Protein AF-A0A9P8P2D0-F1 (afdb_monomer)

Secondary structure (DSSP, 8-state):
-EE-S--SSS---EEEE------HHHHHHHHHHHS-SHHHHHHHHHHHHHHHHHHHHHHHHTT--TTHHHHHHHHHHHHHHHS-HHHHGGGHHHHHHHHHHHHHHHTT----HHHHHHHHHHHTT----HHHHHHHHHHHHHHHHHHHHHTTT---PPPHHHHHHHHHHHTT--HHHHHHHHHHHHHHTTSSHHHHS-HHHHHHHHHHHHHHHHHHH-GGG-------GGGGT----HHHHHHHHHHHHHHHHHHGGG-HHHHHHHHTT----HHHIIIIIIHHHHHHHHHT----PPPPPP--TT-GGGSPP-SSHHHHS-EEEE--HHHHHHHHTTSPPGGGSSPPPPPPP------------------------------------------------------PPPPPPP---

Sequence (417 aa):
MSLSPDTSGDHANVIQLSKPFLSKEEIEYMFRNSLADETQVRTYNDKKKEVFQFLCQLVKVLKFPTKILQSCFYYYQRFYMFNDFGKYGNLHYDVGLTALFVSLKQNDYIKKLSLVISEAYKLRNIAAGPQEQDEYRKRLLAMEKKFMEFEAFDFRYFMIEELLIKYAKYFRIPKEVCFLSWSMLNDLYATELPLQWPSNFNSVVVLKSSLLVWNEINAERRVERVINEREVSVNARKEETSNAVSELLDYYMHNYEASFMKQALDQLNIQLDSKHIINNVILNIKIGLHQDERARPPKRQRNLDDDLFFKLRDYDVGKTSSIRFLYSKKMYLDEVSQYPSEKAKAPPKQAPPPQNRPKNRPQAPHTPNNEHPKRPRPHQSYQSPNHHPGPRKNFKKNYNPSFTNNRKRPQDRAFEK

pLDDT: mean 80.89, std 23.5, range [25.16, 98.5]

InterPro domains:
  IPR036915 Cyclin-like superfamily [SSF47954] (14-155)
  IPR036915 Cyclin-like superfamily [SSF47954] (163-255)
  IPR043198 Cyclin/Cyclin-like subunit Ssn8 [PTHR10026] (37-373)

Solvent-accessible surface area (backbone atoms only — not comparable to full-atom values): 25551 Å² total; per-residue (Å²): 96,23,49,63,68,39,88,86,56,98,45,47,38,35,48,32,50,56,68,82,56,39,54,70,70,54,49,54,49,16,36,52,72,17,30,90,45,72,68,47,48,52,52,48,52,55,51,50,53,52,43,52,55,50,50,58,52,48,35,57,76,72,67,49,68,73,72,44,48,48,51,16,40,47,44,40,57,52,48,46,39,35,38,51,36,88,80,42,57,91,40,47,64,53,46,44,52,30,22,40,52,53,24,26,57,78,68,72,55,82,69,64,64,69,58,55,51,53,55,50,29,61,77,67,73,52,89,73,55,75,66,58,51,51,54,51,50,52,50,37,57,62,49,40,56,53,55,43,56,79,44,43,70,63,79,85,75,68,67,36,64,63,46,32,55,52,48,38,59,72,67,64,55,55,69,67,53,49,49,39,19,57,26,39,44,63,44,41,32,77,49,63,56,64,43,45,41,58,33,67,52,52,25,50,32,30,49,52,44,30,50,53,54,47,34,64,74,31,70,91,69,55,73,91,70,81,88,59,50,64,84,73,74,35,93,68,56,71,64,60,48,47,50,50,31,44,54,56,50,54,51,44,72,80,38,39,92,81,31,40,47,49,58,40,34,55,76,69,71,50,86,68,58,68,66,52,46,43,65,54,42,49,44,51,54,45,53,60,52,55,75,73,61,75,93,70,82,82,75,83,81,74,83,56,86,85,27,60,65,63,40,72,65,72,83,61,48,63,77,68,25,50,72,47,64,35,83,46,71,65,60,44,50,61,54,54,68,74,41,76,58,72,84,76,70,62,75,79,78,77,76,78,79,86,77,86,74,82,89,82,78,86,87,82,84,91,87,86,90,84,87,88,85,88,86,85,87,86,91,88,80,88,89,88,84,88,82,88,83,82,82,86,80,83,84,83,81,88,87,77,92,82,80,79,91,82,78,82,81,82,77,89,79,81,85,79,133

Radius of gyration: 30.63 Å; Cα contacts (8 Å, |Δi|>4): 392; chains: 1; bounding box: 83×102×59 Å

Organism: NCBI:txid1378263

Structure (mmCIF, N/CA/C/O backbone):
data_AF-A0A9P8P2D0-F1
#
_entry.id   AF-A0A9P8P2D0-F1
#
loop_
_atom_site.group_PDB
_atom_site.id
_atom_site.type_symbol
_atom_site.label_atom_id
_atom_site.label_alt_id
_atom_site.label_comp_id
_atom_site.label_asym_id
_atom_site.label_entity_id
_atom_site.label_seq_id
_atom_site.pdbx_PDB_ins_code
_atom_site.Cartn_x
_atom_site.Cartn_y
_atom_site.Cartn_z
_atom_site.occupancy
_atom_site.B_iso_or_equiv
_atom_site.auth_seq_id
_atom_site.auth_comp_id
_atom_site.auth_asym_id
_atom_site.auth_atom_id
_atom_site.pdbx_PDB_model_num
ATOM 1 N N . MET A 1 1 ? 9.335 -20.903 -8.853 1.00 66.62 1 MET A N 1
ATOM 2 C CA . MET A 1 1 ? 8.175 -20.046 -9.171 1.00 66.62 1 MET A CA 1
ATOM 3 C C . MET A 1 1 ? 8.360 -19.414 -10.538 1.00 66.62 1 MET A C 1
ATOM 5 O O . MET A 1 1 ? 7.362 -19.136 -11.191 1.00 66.62 1 MET A O 1
ATOM 9 N N . SER A 1 2 ? 9.602 -19.259 -10.997 1.00 71.44 2 SER A N 1
ATOM 10 C CA . SER A 1 2 ? 9.938 -19.123 -12.411 1.00 71.44 2 SER A CA 1
ATOM 11 C C . SER A 1 2 ? 11.056 -20.103 -12.781 1.00 71.44 2 SER A C 1
ATOM 13 O O . SER A 1 2 ? 11.893 -20.419 -11.931 1.00 71.44 2 SER A O 1
ATOM 15 N N . LEU A 1 3 ? 11.045 -20.620 -14.008 1.00 68.75 3 LEU A N 1
ATOM 16 C CA . LEU A 1 3 ? 12.072 -21.516 -14.545 1.00 68.75 3 LEU A CA 1
ATOM 17 C C . LEU A 1 3 ? 12.369 -21.159 -16.001 1.00 68.75 3 LEU A C 1
ATOM 19 O O . LEU A 1 3 ? 11.444 -20.854 -16.757 1.00 68.75 3 LEU A O 1
ATOM 23 N N . SER A 1 4 ? 13.648 -21.252 -16.372 1.00 69.38 4 SER A N 1
ATOM 24 C CA . SER A 1 4 ? 14.076 -21.310 -17.768 1.00 69.38 4 SER A CA 1
ATOM 25 C C . SER A 1 4 ? 14.316 -22.779 -18.124 1.00 69.38 4 SER A C 1
ATOM 27 O O . SER A 1 4 ? 15.253 -23.361 -17.576 1.00 69.38 4 SER A O 1
ATOM 29 N N . PRO A 1 5 ? 13.467 -23.429 -18.941 1.00 53.62 5 PRO A N 1
ATOM 30 C CA . PRO A 1 5 ? 13.640 -24.826 -19.291 1.00 53.62 5 PRO A CA 1
ATOM 31 C C . PRO A 1 5 ? 14.744 -25.071 -20.328 1.00 53.62 5 PRO A C 1
ATOM 33 O O . PRO A 1 5 ? 15.217 -26.200 -20.425 1.00 53.62 5 PRO A O 1
ATOM 36 N N . ASP A 1 6 ? 15.180 -24.036 -21.054 1.00 54.59 6 ASP A N 1
ATOM 37 C CA . ASP A 1 6 ? 16.199 -24.132 -22.099 1.00 54.59 6 ASP A CA 1
ATOM 38 C C . ASP A 1 6 ? 17.406 -23.254 -21.741 1.00 54.59 6 ASP A C 1
ATOM 40 O O . ASP A 1 6 ? 17.407 -22.040 -21.925 1.00 54.59 6 ASP A O 1
ATOM 44 N N . THR A 1 7 ? 18.454 -23.874 -21.208 1.00 50.66 7 THR A N 1
ATOM 45 C CA . THR A 1 7 ? 19.789 -23.277 -20.991 1.00 50.66 7 THR A CA 1
ATOM 46 C C . THR A 1 7 ? 20.766 -23.608 -22.125 1.00 50.66 7 THR A C 1
ATOM 48 O O . THR A 1 7 ? 21.915 -23.181 -22.090 1.00 50.66 7 THR A O 1
ATOM 51 N N . SER A 1 8 ? 20.333 -24.384 -23.130 1.00 47.03 8 SER A N 1
ATOM 52 C CA . SER A 1 8 ? 21.205 -24.984 -24.158 1.00 47.03 8 SER A CA 1
ATOM 53 C C . SER A 1 8 ? 20.914 -24.543 -25.603 1.00 47.03 8 SER A C 1
ATOM 55 O O . SER A 1 8 ? 21.254 -25.253 -26.546 1.00 47.03 8 SER A O 1
ATOM 57 N N . GLY A 1 9 ? 20.351 -23.348 -25.798 1.00 45.22 9 GLY A N 1
ATOM 58 C CA . GLY A 1 9 ? 20.225 -22.699 -27.110 1.00 45.22 9 GLY A CA 1
ATOM 59 C C . GLY A 1 9 ? 19.977 -21.192 -26.986 1.00 45.22 9 GLY A C 1
ATOM 60 O O . GLY A 1 9 ? 19.617 -20.725 -25.910 1.00 45.22 9 GLY A O 1
ATOM 61 N N . ASP A 1 10 ? 20.145 -20.451 -28.087 1.00 47.41 10 ASP A N 1
ATOM 62 C CA . ASP A 1 10 ? 20.041 -18.976 -28.207 1.00 47.41 10 ASP A CA 1
ATOM 63 C C . ASP A 1 10 ? 18.685 -18.351 -27.777 1.00 47.41 10 ASP A C 1
ATOM 65 O O . ASP A 1 10 ? 18.509 -17.134 -27.856 1.00 47.41 10 ASP A O 1
ATOM 69 N N . HIS A 1 11 ? 17.720 -19.147 -27.298 1.00 54.03 11 HIS A N 1
ATOM 70 C CA . HIS A 1 11 ? 16.371 -18.704 -26.929 1.00 54.03 11 HIS A CA 1
ATOM 71 C C . HIS A 1 11 ? 15.944 -19.277 -25.566 1.00 54.03 11 HIS A C 1
ATOM 73 O O . HIS A 1 11 ? 15.662 -20.468 -25.438 1.00 54.03 11 HIS A O 1
ATOM 79 N N . ALA A 1 12 ? 15.851 -18.421 -24.545 1.00 64.75 12 ALA A N 1
ATOM 80 C CA . ALA A 1 12 ? 15.460 -18.784 -23.183 1.00 64.75 12 ALA A CA 1
ATOM 81 C C . ALA A 1 12 ? 13.936 -18.697 -23.001 1.00 64.75 12 ALA A C 1
ATOM 83 O O . ALA A 1 12 ? 13.370 -17.616 -22.834 1.00 64.75 12 ALA A O 1
ATOM 84 N N . ASN A 1 13 ? 13.238 -19.830 -23.014 1.00 79.12 13 ASN A N 1
ATOM 85 C CA . ASN A 1 13 ? 11.821 -19.855 -22.648 1.00 79.12 13 ASN A CA 1
ATOM 86 C C . ASN A 1 13 ? 11.676 -19.604 -21.140 1.00 79.12 13 ASN A C 1
ATOM 88 O O . ASN A 1 13 ? 12.386 -20.213 -20.363 1.00 79.12 13 ASN A O 1
ATOM 92 N N . VAL A 1 14 ? 10.771 -18.743 -20.678 1.00 85.94 14 VAL A N 1
ATOM 93 C CA . VAL A 1 14 ? 10.548 -18.526 -19.235 1.00 85.94 14 VAL A CA 1
ATOM 94 C C . VAL A 1 14 ? 9.097 -18.811 -18.889 1.00 85.94 14 VAL A C 1
ATOM 96 O O . VAL A 1 14 ? 8.183 -18.226 -19.470 1.00 85.94 14 VAL A O 1
ATOM 99 N N . ILE A 1 15 ? 8.874 -19.698 -17.920 1.00 89.12 15 ILE A N 1
ATOM 100 C CA . ILE A 1 15 ? 7.537 -20.001 -17.396 1.00 89.12 15 ILE A CA 1
ATOM 101 C C . ILE A 1 15 ? 7.458 -19.475 -15.969 1.00 89.12 15 ILE A C 1
ATOM 103 O O . ILE A 1 15 ? 8.188 -19.940 -15.093 1.00 89.12 15 ILE A O 1
ATOM 107 N N . GLN A 1 16 ? 6.546 -18.537 -15.720 1.00 91.12 16 GLN A N 1
ATOM 108 C CA . GLN A 1 16 ? 6.347 -17.923 -14.410 1.00 91.12 16 GLN A CA 1
ATOM 109 C C . GLN A 1 16 ? 4.941 -18.204 -13.872 1.00 91.12 16 GLN A C 1
ATOM 111 O O . GLN A 1 16 ? 3.934 -17.891 -14.507 1.00 91.12 16 GLN A O 1
ATOM 116 N N . LEU A 1 17 ? 4.870 -18.736 -12.652 1.00 93.12 17 LEU A N 1
ATOM 117 C CA . LEU A 1 17 ? 3.633 -18.791 -11.877 1.00 93.12 17 LEU A CA 1
ATOM 118 C C . LEU A 1 17 ? 3.393 -17.429 -11.212 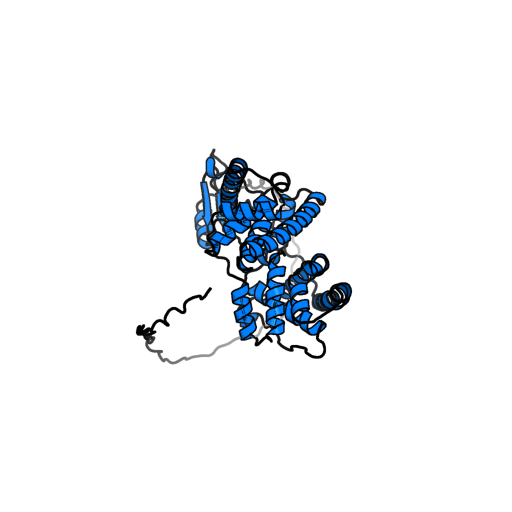1.00 93.12 17 LEU A C 1
ATOM 120 O O . LEU A 1 17 ? 4.275 -16.911 -10.524 1.00 93.12 17 LEU A O 1
ATOM 124 N N . SER A 1 18 ? 2.192 -16.874 -11.376 1.00 93.44 18 SER A N 1
ATOM 125 C CA . SER A 1 18 ? 1.773 -15.679 -10.644 1.00 93.44 18 SER A CA 1
ATOM 126 C C . SER A 1 18 ? 1.862 -15.911 -9.137 1.00 93.44 18 SER A C 1
ATOM 128 O O . SER A 1 18 ? 1.392 -16.921 -8.602 1.00 93.44 18 SER A O 1
ATOM 130 N N . LYS A 1 19 ? 2.476 -14.949 -8.451 1.00 93.50 19 LYS A N 1
ATOM 131 C CA . LYS A 1 19 ? 2.650 -14.951 -7.003 1.00 93.50 19 LYS A CA 1
ATOM 132 C C . LYS A 1 19 ? 2.355 -13.550 -6.454 1.00 93.50 19 LYS A C 1
ATOM 134 O O . LYS A 1 19 ? 3.289 -12.763 -6.273 1.00 93.50 19 LYS A O 1
ATOM 139 N N . PRO A 1 20 ? 1.074 -13.214 -6.222 1.00 92.56 20 PRO A N 1
ATOM 140 C CA . PRO A 1 20 ? 0.682 -11.886 -5.749 1.00 92.56 20 PRO A CA 1
ATOM 141 C C . PRO A 1 20 ? 1.081 -11.632 -4.288 1.00 92.56 20 PRO A C 1
ATOM 143 O O . PRO A 1 20 ? 1.318 -10.485 -3.920 1.00 92.56 20 PRO A O 1
ATOM 146 N N . PHE A 1 21 ? 1.204 -12.693 -3.481 1.00 94.06 21 PHE A N 1
ATOM 147 C CA . PHE A 1 21 ? 1.553 -12.616 -2.061 1.00 94.06 21 PHE A CA 1
ATOM 148 C C . PHE A 1 21 ? 2.902 -13.276 -1.767 1.00 94.06 21 PHE A C 1
ATOM 150 O O . PHE A 1 21 ? 3.207 -14.349 -2.304 1.00 94.06 21 PHE A O 1
ATOM 157 N N . LEU A 1 22 ? 3.699 -12.642 -0.912 1.00 94.75 22 LEU A N 1
ATOM 158 C CA . LEU A 1 22 ? 5.084 -12.994 -0.599 1.00 94.75 22 LEU A CA 1
ATOM 159 C C . LEU A 1 22 ? 5.277 -13.060 0.913 1.00 94.75 22 LEU A C 1
ATOM 161 O O . LEU A 1 22 ? 4.671 -12.289 1.645 1.00 94.75 22 LEU A O 1
ATOM 165 N N . SER A 1 23 ? 6.118 -13.964 1.410 1.00 93.88 23 SER A N 1
ATOM 166 C CA . SER A 1 23 ? 6.461 -13.904 2.834 1.00 93.88 23 SER A CA 1
ATOM 167 C C . SER A 1 23 ? 7.330 -12.681 3.128 1.00 93.88 23 SER A C 1
ATOM 169 O O . SER A 1 23 ? 7.982 -12.142 2.232 1.00 93.88 23 SER A O 1
ATOM 171 N N . LYS A 1 24 ? 7.383 -12.265 4.396 1.00 93.06 24 LYS A N 1
ATOM 172 C CA . LYS A 1 24 ? 8.254 -11.168 4.828 1.00 93.06 24 LYS A CA 1
ATOM 173 C C . LYS A 1 24 ? 9.718 -11.410 4.440 1.00 93.06 24 LYS A C 1
ATOM 175 O O . LYS A 1 24 ? 10.361 -10.527 3.889 1.00 93.06 24 LYS A O 1
ATOM 180 N N . GLU A 1 25 ? 10.208 -12.639 4.602 1.00 92.31 25 GLU A N 1
ATOM 181 C CA . GLU A 1 25 ? 11.580 -13.009 4.231 1.00 92.31 25 GLU A CA 1
ATOM 182 C C . GLU A 1 25 ? 11.824 -12.932 2.711 1.00 92.31 25 GLU A C 1
ATOM 184 O O . GLU A 1 25 ? 12.922 -12.600 2.266 1.00 92.31 25 GLU A O 1
ATOM 189 N N . GLU A 1 26 ? 10.808 -13.241 1.897 1.00 95.44 26 GLU A N 1
ATOM 190 C CA . GLU A 1 26 ? 10.877 -13.109 0.437 1.00 95.44 26 GLU A CA 1
ATOM 191 C C . GLU A 1 26 ? 10.887 -11.636 0.008 1.00 95.44 26 GLU A C 1
ATOM 193 O O . GLU A 1 26 ? 11.646 -11.271 -0.888 1.00 95.44 26 GLU A O 1
ATOM 198 N N . ILE A 1 27 ? 10.087 -10.791 0.664 1.00 96.00 27 ILE A N 1
ATOM 199 C CA . ILE A 1 27 ? 10.068 -9.338 0.449 1.00 96.00 27 ILE A CA 1
ATOM 200 C C . ILE A 1 27 ? 11.429 -8.728 0.794 1.00 96.00 27 ILE A C 1
ATOM 202 O O . ILE A 1 27 ? 12.027 -8.054 -0.046 1.00 96.00 27 ILE A O 1
ATOM 206 N N . GLU A 1 28 ? 11.961 -9.027 1.979 1.00 94.12 28 GLU A N 1
ATOM 207 C CA . GLU A 1 28 ? 13.283 -8.571 2.421 1.00 94.12 28 GLU A CA 1
ATOM 208 C C . GLU A 1 28 ? 14.395 -9.037 1.471 1.00 94.12 28 GLU A C 1
ATOM 210 O O . GLU A 1 28 ? 15.333 -8.295 1.183 1.00 94.12 28 GLU A O 1
ATOM 215 N N . TYR A 1 29 ? 14.313 -10.264 0.950 1.00 94.62 29 TYR A N 1
ATOM 216 C CA . TYR A 1 29 ? 15.262 -10.758 -0.049 1.00 94.62 29 TYR A CA 1
ATOM 217 C C . TYR A 1 29 ? 15.181 -9.976 -1.368 1.00 94.62 29 TYR A C 1
ATOM 219 O O . TYR A 1 29 ? 16.213 -9.557 -1.887 1.00 94.62 29 TYR A O 1
ATOM 227 N N . MET A 1 30 ? 13.982 -9.733 -1.899 1.00 95.88 30 MET A N 1
ATOM 228 C CA . MET A 1 30 ? 13.835 -8.985 -3.152 1.00 95.88 30 MET A CA 1
ATOM 229 C C . MET A 1 30 ? 14.259 -7.523 -3.011 1.00 95.88 30 MET A C 1
ATOM 231 O O . MET A 1 30 ? 14.948 -7.004 -3.888 1.00 95.88 30 MET A O 1
ATOM 235 N N . PHE A 1 31 ? 13.933 -6.874 -1.890 1.00 95.88 31 PHE A N 1
ATOM 236 C CA . PHE A 1 31 ? 14.412 -5.520 -1.635 1.00 95.88 31 PHE A CA 1
ATOM 237 C C . PHE A 1 31 ? 15.930 -5.464 -1.493 1.00 95.88 31 PHE A C 1
ATOM 239 O O . PHE A 1 31 ? 16.524 -4.562 -2.065 1.00 95.88 31 PHE A O 1
ATOM 246 N N . ARG A 1 32 ? 16.585 -6.440 -0.849 1.00 93.56 32 ARG A N 1
ATOM 247 C CA . ARG A 1 32 ? 18.062 -6.508 -0.828 1.00 93.56 32 ARG A CA 1
ATOM 248 C C . ARG A 1 32 ? 18.683 -6.660 -2.218 1.00 93.56 32 ARG A C 1
ATOM 250 O O . ARG A 1 32 ? 19.762 -6.138 -2.458 1.00 93.56 32 ARG A O 1
ATOM 257 N N . ASN A 1 33 ? 18.015 -7.357 -3.136 1.00 92.69 33 ASN A N 1
ATOM 258 C CA . ASN A 1 33 ? 18.495 -7.485 -4.516 1.00 92.69 33 ASN A CA 1
ATOM 259 C C . ASN A 1 33 ? 18.287 -6.204 -5.335 1.00 92.69 33 ASN A C 1
ATOM 261 O O . ASN A 1 33 ? 19.049 -5.938 -6.261 1.00 92.69 33 ASN A O 1
ATOM 265 N N . SER A 1 34 ? 17.241 -5.435 -5.028 1.00 94.38 34 SER A N 1
ATOM 266 C CA . SER A 1 34 ? 16.904 -4.196 -5.734 1.00 94.38 34 SER A CA 1
ATOM 267 C C . SER A 1 34 ? 17.531 -2.936 -5.133 1.00 94.38 34 SER A C 1
ATOM 269 O O . SER A 1 34 ? 17.623 -1.924 -5.829 1.00 94.38 34 SER A O 1
ATOM 271 N N . LEU A 1 35 ? 17.882 -2.965 -3.850 1.00 94.56 35 LEU A N 1
ATOM 272 C CA . LEU A 1 35 ? 18.429 -1.862 -3.067 1.00 94.56 35 LEU A CA 1
ATOM 273 C C . LEU A 1 35 ? 19.808 -2.308 -2.586 1.00 94.56 35 LEU A C 1
ATOM 275 O O . LEU A 1 35 ? 19.914 -3.127 -1.677 1.00 94.56 35 LEU A O 1
ATOM 279 N N . ALA A 1 36 ? 20.858 -1.792 -3.222 1.00 87.88 36 ALA A N 1
ATOM 280 C CA . ALA A 1 36 ? 22.210 -2.327 -3.048 1.00 87.88 36 ALA A CA 1
ATOM 281 C C . ALA A 1 36 ? 22.783 -2.135 -1.630 1.00 87.88 36 ALA A C 1
ATOM 283 O O . ALA A 1 36 ? 23.617 -2.924 -1.192 1.00 87.88 36 ALA A O 1
ATOM 284 N N . ASP A 1 37 ? 22.357 -1.082 -0.926 1.00 92.12 37 ASP A N 1
ATOM 285 C CA . ASP A 1 37 ? 22.897 -0.683 0.373 1.00 92.12 37 ASP A CA 1
ATOM 286 C C . ASP A 1 37 ? 21.852 0.036 1.254 1.00 92.12 37 ASP A C 1
ATOM 288 O O . ASP A 1 37 ? 20.755 0.396 0.813 1.00 92.12 37 ASP A O 1
ATOM 292 N N . GLU A 1 38 ? 22.205 0.272 2.521 1.00 93.12 38 GLU A N 1
ATOM 293 C CA . GLU A 1 38 ? 21.349 0.958 3.502 1.00 93.12 38 GLU A CA 1
ATOM 294 C C . GLU A 1 38 ? 20.992 2.400 3.095 1.00 93.12 38 GLU A C 1
ATOM 296 O O . GLU A 1 38 ? 19.907 2.894 3.423 1.00 93.12 38 GLU A O 1
ATOM 301 N N . THR A 1 39 ? 21.860 3.076 2.336 1.00 95.06 39 THR A N 1
ATOM 302 C CA . THR A 1 39 ? 21.606 4.439 1.845 1.00 95.06 39 THR A CA 1
ATOM 303 C C . THR A 1 39 ? 20.477 4.432 0.818 1.00 95.06 39 THR A C 1
ATOM 305 O O . THR A 1 39 ? 19.581 5.285 0.867 1.00 95.06 39 THR A O 1
ATOM 308 N N . GLN A 1 40 ? 20.459 3.446 -0.081 1.00 95.19 40 GLN A N 1
ATOM 309 C CA . GLN A 1 40 ? 19.360 3.245 -1.021 1.00 95.19 40 GLN A CA 1
ATOM 310 C C . GLN A 1 40 ? 18.067 2.858 -0.310 1.00 95.19 40 GLN A C 1
ATOM 312 O O . GLN A 1 40 ? 17.017 3.379 -0.680 1.00 95.19 40 GLN A O 1
ATOM 317 N N . VAL A 1 41 ? 18.121 2.029 0.738 1.00 95.50 41 VAL A N 1
ATOM 318 C CA . VAL A 1 41 ? 16.935 1.691 1.549 1.00 95.50 41 VAL A CA 1
ATOM 319 C C . VAL A 1 41 ? 16.316 2.946 2.164 1.00 95.50 41 VAL A C 1
ATOM 321 O O . VAL A 1 41 ? 15.106 3.163 2.053 1.00 95.50 41 VAL A O 1
ATOM 324 N N . ARG A 1 42 ? 17.134 3.816 2.767 1.00 95.44 42 ARG A N 1
ATOM 325 C CA . ARG A 1 42 ? 16.662 5.088 3.331 1.00 95.44 42 ARG A CA 1
ATOM 326 C C . ARG A 1 42 ? 16.060 5.989 2.253 1.00 95.44 42 ARG A C 1
ATOM 328 O O . ARG A 1 42 ? 14.929 6.445 2.393 1.00 95.44 42 ARG A O 1
ATOM 335 N N . THR A 1 43 ? 16.777 6.158 1.144 1.00 97.12 43 THR A N 1
ATOM 336 C CA . THR A 1 43 ? 16.345 6.992 0.012 1.00 97.12 43 THR A CA 1
ATOM 337 C C . THR A 1 43 ? 15.045 6.482 -0.614 1.00 97.12 43 THR A C 1
ATOM 339 O O . THR A 1 43 ? 14.181 7.274 -0.988 1.00 97.12 43 THR A O 1
ATOM 342 N N . TYR A 1 44 ? 14.885 5.164 -0.732 1.00 97.69 44 TYR A N 1
ATOM 343 C CA . TYR A 1 44 ? 13.653 4.537 -1.198 1.00 97.69 44 TYR A CA 1
ATOM 344 C C . TYR A 1 44 ? 12.488 4.844 -0.259 1.00 97.69 44 TYR A C 1
ATOM 346 O O . TYR A 1 44 ? 11.426 5.239 -0.736 1.00 97.69 44 TYR A O 1
ATOM 354 N N . ASN A 1 45 ? 12.678 4.713 1.056 1.00 95.94 45 ASN A N 1
ATOM 355 C CA . ASN A 1 45 ? 11.629 5.001 2.034 1.00 95.94 45 ASN A CA 1
ATOM 356 C C . ASN A 1 45 ? 11.202 6.476 2.017 1.00 95.94 45 ASN A C 1
ATOM 358 O O . ASN A 1 45 ? 9.999 6.753 2.023 1.00 95.94 45 ASN A O 1
ATOM 362 N N . ASP A 1 46 ? 12.155 7.404 1.908 1.00 96.31 46 ASP A N 1
ATOM 363 C CA . ASP A 1 46 ? 11.874 8.839 1.792 1.00 96.31 46 ASP A CA 1
ATOM 364 C C . ASP A 1 46 ? 11.075 9.142 0.511 1.00 96.31 46 ASP A C 1
ATOM 366 O O . ASP A 1 46 ? 9.996 9.738 0.572 1.00 96.31 46 ASP A O 1
ATOM 370 N N . LYS A 1 47 ? 11.529 8.627 -0.642 1.00 97.88 47 LYS A N 1
ATOM 371 C CA . LYS A 1 47 ? 10.831 8.788 -1.931 1.00 97.88 47 LYS A CA 1
ATOM 372 C C . LYS A 1 47 ? 9.464 8.105 -1.948 1.00 97.88 47 LYS A C 1
ATOM 374 O O . LYS A 1 47 ? 8.518 8.646 -2.509 1.00 97.88 47 LYS A O 1
ATOM 379 N N . LYS A 1 48 ? 9.320 6.929 -1.328 1.00 97.69 48 LYS A N 1
ATOM 380 C CA . LYS A 1 48 ? 8.033 6.227 -1.188 1.00 97.69 48 LYS A CA 1
ATOM 381 C C . LYS A 1 48 ? 7.036 7.095 -0.424 1.00 97.69 48 LYS A C 1
ATOM 383 O O . LYS A 1 48 ? 5.910 7.271 -0.884 1.00 97.69 48 LYS A O 1
ATOM 388 N N . LYS A 1 49 ? 7.456 7.664 0.709 1.00 96.00 49 LYS A N 1
ATOM 389 C CA . LYS A 1 49 ? 6.624 8.565 1.518 1.00 96.00 49 LYS A CA 1
ATOM 390 C C . LYS A 1 49 ? 6.193 9.796 0.721 1.00 96.00 49 LYS A C 1
ATOM 392 O O . LYS A 1 49 ? 5.005 10.112 0.697 1.00 96.00 49 LYS A O 1
ATOM 397 N N . GLU A 1 50 ? 7.135 10.441 0.038 1.00 96.50 50 GLU A N 1
ATOM 398 C CA . GLU A 1 50 ? 6.884 11.597 -0.829 1.00 96.50 50 GLU A CA 1
ATOM 399 C C . GLU A 1 50 ? 5.867 11.268 -1.938 1.00 96.50 50 GLU A C 1
ATOM 401 O O . GLU A 1 50 ? 4.848 11.949 -2.080 1.00 96.50 50 GLU A O 1
ATOM 406 N N . VAL A 1 51 ? 6.083 10.172 -2.674 1.00 98.44 51 VAL A N 1
ATOM 407 C CA . VAL A 1 51 ? 5.194 9.737 -3.762 1.00 98.44 51 VAL A CA 1
ATOM 408 C C . VAL A 1 51 ? 3.803 9.394 -3.242 1.00 98.44 51 VAL A C 1
ATOM 410 O O . VAL A 1 51 ? 2.816 9.779 -3.864 1.00 98.44 51 VAL A O 1
ATOM 413 N N . PHE A 1 52 ? 3.681 8.707 -2.108 1.00 98.00 52 PHE A N 1
ATOM 414 C CA . PHE A 1 52 ? 2.370 8.348 -1.559 1.00 98.00 52 PHE A CA 1
ATOM 415 C C . PHE A 1 52 ? 1.575 9.581 -1.131 1.00 98.00 52 PHE A C 1
ATOM 417 O O . PHE A 1 52 ? 0.386 9.677 -1.443 1.00 98.00 52 PHE A O 1
ATOM 424 N N . GLN A 1 53 ? 2.222 10.564 -0.502 1.00 96.44 53 GLN A N 1
ATOM 425 C CA . GLN A 1 53 ? 1.584 11.841 -0.172 1.00 96.44 53 GLN A CA 1
ATOM 426 C C . GLN A 1 53 ? 1.129 12.587 -1.432 1.00 96.44 53 GLN A C 1
ATOM 428 O O . GLN A 1 53 ? -0.017 13.044 -1.501 1.00 96.44 53 GLN A O 1
ATOM 433 N N . PHE A 1 54 ? 1.988 12.650 -2.449 1.00 98.06 54 PHE A N 1
ATOM 434 C CA . PHE A 1 54 ? 1.662 13.235 -3.748 1.00 98.06 54 PHE A CA 1
ATOM 435 C C . PHE A 1 54 ? 0.464 12.538 -4.417 1.00 98.06 54 PHE A C 1
ATOM 437 O O . PHE A 1 54 ? -0.477 13.200 -4.855 1.00 98.06 54 PHE A O 1
ATOM 444 N N . LEU A 1 55 ? 0.444 11.204 -4.453 1.00 98.25 55 LEU A N 1
ATOM 445 C CA . LEU A 1 55 ? -0.640 10.424 -5.057 1.00 98.25 55 LEU A CA 1
ATOM 446 C C . LEU A 1 55 ? -1.970 10.615 -4.318 1.00 98.25 55 LEU A C 1
ATOM 448 O O . LEU A 1 55 ? -3.012 10.746 -4.964 1.00 98.25 55 LEU A O 1
ATOM 452 N N . CYS A 1 56 ? -1.945 10.704 -2.985 1.00 96.88 56 CYS A N 1
ATOM 453 C CA . CYS A 1 56 ? -3.118 11.055 -2.184 1.00 96.88 56 CYS A CA 1
ATOM 454 C C . CYS A 1 56 ? -3.700 12.420 -2.585 1.00 96.88 56 CYS A C 1
ATOM 456 O O . CYS A 1 56 ? -4.919 12.558 -2.709 1.00 96.88 56 CYS A O 1
ATOM 458 N N . GLN A 1 57 ? -2.856 13.431 -2.803 1.00 97.06 57 GLN A N 1
ATOM 459 C CA . GLN A 1 57 ? -3.298 14.754 -3.260 1.00 97.06 57 GLN A CA 1
ATOM 460 C C . GLN A 1 57 ? -3.835 14.705 -4.695 1.00 97.06 57 GLN A C 1
ATOM 462 O O . GLN A 1 57 ? -4.904 15.248 -4.976 1.00 97.06 57 GLN A O 1
ATOM 467 N N . LEU A 1 58 ? -3.142 14.001 -5.590 1.00 97.81 58 LEU A N 1
ATOM 468 C CA . LEU A 1 58 ? -3.528 13.885 -6.993 1.00 97.81 58 LEU A CA 1
ATOM 469 C C . LEU A 1 58 ? -4.886 13.195 -7.166 1.00 97.81 58 LEU A C 1
ATOM 471 O O . LEU A 1 58 ? -5.731 13.681 -7.917 1.00 97.81 58 LEU A O 1
ATOM 475 N N . VAL A 1 59 ? -5.140 12.107 -6.434 1.00 97.00 59 VAL A N 1
ATOM 476 C CA . VAL A 1 59 ? -6.443 11.418 -6.427 1.00 97.00 59 VAL A CA 1
ATOM 477 C C . VAL A 1 59 ? -7.562 12.351 -5.954 1.00 97.00 59 VAL A C 1
ATOM 479 O O . VAL A 1 59 ? -8.629 12.368 -6.571 1.00 97.00 59 VAL A O 1
ATOM 482 N N . LYS A 1 60 ? -7.311 13.186 -4.934 1.00 95.38 60 LYS A N 1
ATOM 483 C CA . LYS A 1 60 ? -8.275 14.193 -4.454 1.00 95.38 60 LYS A CA 1
ATOM 484 C C . LYS A 1 60 ? -8.588 15.242 -5.528 1.00 95.38 60 LYS A C 1
ATOM 486 O O . LYS A 1 60 ? -9.761 15.472 -5.814 1.00 95.38 60 LYS A O 1
ATOM 491 N N . VAL A 1 61 ? -7.569 15.830 -6.162 1.00 96.56 61 VAL A N 1
ATOM 492 C CA . VAL A 1 61 ? -7.747 16.845 -7.225 1.00 96.56 61 VAL A CA 1
ATOM 493 C C . VAL A 1 61 ? -8.472 16.263 -8.440 1.00 96.56 61 VAL A C 1
ATOM 495 O O . VAL A 1 61 ? -9.401 16.872 -8.971 1.00 96.56 61 VAL A O 1
ATOM 498 N N . LEU A 1 62 ? -8.118 15.041 -8.840 1.00 95.69 62 LEU A N 1
ATOM 499 C CA . LEU A 1 62 ? -8.757 14.336 -9.955 1.00 95.69 62 LEU A CA 1
ATOM 500 C C . LEU A 1 62 ? -10.160 13.801 -9.625 1.00 95.69 62 LEU A C 1
ATOM 502 O O . LEU A 1 62 ? -10.852 13.321 -10.535 1.00 95.69 62 LEU A O 1
ATOM 506 N N . LYS A 1 63 ? -10.587 13.917 -8.358 1.00 95.12 63 LYS A N 1
ATOM 507 C CA . LYS A 1 63 ? -11.856 13.418 -7.808 1.00 95.12 63 LYS A CA 1
ATOM 508 C C . LYS A 1 63 ? -12.029 11.912 -8.002 1.00 95.12 63 LYS A C 1
ATOM 510 O O . LYS A 1 63 ? -13.121 11.435 -8.314 1.00 95.12 63 LYS A O 1
ATOM 515 N N . PHE A 1 64 ? -10.943 11.163 -7.852 1.00 95.12 64 PHE A N 1
ATOM 516 C CA . PHE A 1 64 ? -10.981 9.709 -7.864 1.00 95.12 64 PHE A CA 1
ATOM 517 C C . PHE A 1 64 ? -11.255 9.153 -6.461 1.00 95.12 64 PHE A C 1
ATOM 519 O O . PHE A 1 64 ? -10.851 9.762 -5.470 1.00 95.12 64 PHE A O 1
ATOM 526 N N . PRO A 1 65 ? -11.923 7.993 -6.342 1.00 93.56 65 PRO A N 1
ATOM 527 C CA . PRO A 1 65 ? -12.117 7.355 -5.045 1.00 93.56 65 PRO A CA 1
ATOM 528 C C . PRO A 1 65 ? -10.795 6.889 -4.424 1.00 93.56 65 PRO A C 1
ATOM 530 O O . PRO A 1 65 ? -9.935 6.347 -5.119 1.00 93.56 65 PRO A O 1
ATOM 533 N N . THR A 1 66 ? -10.667 7.013 -3.101 1.00 92.12 66 THR A N 1
ATOM 534 C CA . THR A 1 66 ? -9.457 6.633 -2.345 1.00 92.12 66 THR A CA 1
ATOM 535 C C . THR A 1 66 ? -9.064 5.169 -2.545 1.00 92.12 66 THR A C 1
ATOM 537 O O . THR A 1 66 ? -7.879 4.854 -2.563 1.00 92.12 66 THR A O 1
ATOM 540 N N . LYS A 1 67 ? -10.031 4.279 -2.805 1.00 91.19 67 LYS A N 1
ATOM 541 C CA . LYS A 1 67 ? -9.796 2.848 -3.064 1.00 91.19 67 LYS A CA 1
ATOM 542 C C . LYS A 1 67 ? -8.825 2.568 -4.220 1.00 91.19 67 LYS A C 1
ATOM 544 O O . LYS A 1 67 ? -8.192 1.518 -4.243 1.00 91.19 67 LYS A O 1
ATOM 549 N N . ILE A 1 68 ? -8.665 3.512 -5.155 1.00 93.81 68 ILE A N 1
ATOM 550 C CA . ILE A 1 68 ? -7.668 3.423 -6.234 1.00 93.81 68 ILE A CA 1
ATOM 551 C C . ILE A 1 68 ? -6.245 3.322 -5.676 1.00 93.81 68 ILE A C 1
ATOM 553 O O . ILE A 1 68 ? -5.405 2.621 -6.246 1.00 93.81 68 ILE A O 1
ATOM 557 N N . LEU A 1 69 ? -5.983 3.970 -4.537 1.00 95.12 69 LEU A N 1
ATOM 558 C CA . LEU A 1 69 ? -4.678 3.956 -3.884 1.00 95.12 69 LEU A CA 1
ATOM 559 C C . LEU A 1 69 ? -4.269 2.552 -3.426 1.00 95.12 69 LEU A C 1
ATOM 561 O O . LEU A 1 69 ? -3.076 2.275 -3.396 1.00 95.12 69 LEU A O 1
ATOM 565 N N . GLN A 1 70 ? -5.224 1.644 -3.169 1.00 94.25 70 GLN A N 1
ATOM 566 C CA . GLN A 1 70 ? -4.927 0.255 -2.798 1.00 94.25 70 GLN A CA 1
ATOM 567 C C . GLN A 1 70 ? -4.038 -0.422 -3.847 1.00 94.25 70 GLN A C 1
ATOM 569 O O . GLN A 1 70 ? -2.972 -0.943 -3.531 1.00 94.25 70 GLN A O 1
ATOM 574 N N . SER A 1 71 ? -4.487 -0.418 -5.105 1.00 94.25 71 SER A N 1
ATOM 575 C CA . SER A 1 71 ? -3.723 -1.016 -6.207 1.00 94.25 71 SER A CA 1
ATOM 576 C C . SER A 1 71 ? -2.473 -0.193 -6.506 1.00 94.25 71 SER A C 1
ATOM 578 O O . SER A 1 71 ? -1.412 -0.741 -6.776 1.00 94.25 71 SER A O 1
ATOM 580 N N . CYS A 1 72 ? -2.581 1.132 -6.399 1.00 96.62 72 CYS A N 1
ATOM 581 C CA . CYS A 1 72 ? -1.501 2.040 -6.752 1.00 96.62 72 CYS A CA 1
ATOM 582 C C . CYS A 1 72 ? -0.281 1.853 -5.843 1.00 96.62 72 CYS A C 1
ATOM 584 O O . CYS A 1 72 ? 0.836 1.688 -6.334 1.00 96.62 72 CYS A O 1
ATOM 586 N N . PHE A 1 73 ? -0.489 1.815 -4.526 1.00 97.50 73 PHE A N 1
ATOM 587 C CA . PHE A 1 73 ? 0.591 1.627 -3.559 1.00 97.50 73 PHE A CA 1
ATOM 588 C C . PHE A 1 73 ? 1.146 0.205 -3.605 1.00 97.50 73 PHE A C 1
ATOM 590 O O . PHE A 1 73 ? 2.359 0.027 -3.490 1.00 97.50 73 PHE A O 1
ATOM 597 N N . TYR A 1 74 ? 0.291 -0.794 -3.848 1.00 96.56 74 TYR A N 1
ATOM 598 C CA . TYR A 1 74 ? 0.725 -2.169 -4.098 1.00 96.56 74 TYR A CA 1
ATOM 599 C C . TYR A 1 74 ? 1.701 -2.232 -5.282 1.00 96.56 74 TYR A C 1
ATOM 601 O O . TYR A 1 74 ? 2.835 -2.682 -5.120 1.00 96.56 74 TYR A O 1
ATOM 609 N N . TYR A 1 75 ? 1.313 -1.698 -6.444 1.00 97.44 75 TYR A N 1
ATOM 610 C CA . TYR A 1 75 ? 2.154 -1.736 -7.638 1.00 97.44 75 TYR A CA 1
ATOM 611 C C . TYR A 1 75 ? 3.431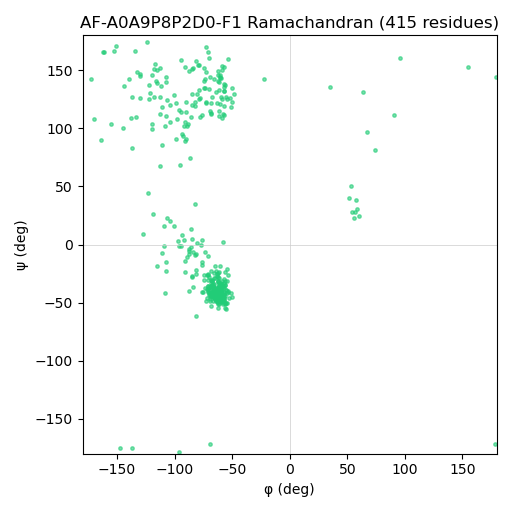 -0.917 -7.511 1.00 97.44 75 TYR A C 1
ATOM 613 O O . TYR A 1 75 ? 4.468 -1.334 -8.017 1.00 97.44 75 TYR A O 1
ATOM 621 N N . TYR A 1 76 ? 3.380 0.236 -6.842 1.00 98.44 76 TYR A N 1
ATOM 622 C CA . TYR A 1 76 ? 4.572 1.049 -6.613 1.00 98.44 76 TYR A CA 1
ATOM 623 C C . TYR A 1 76 ? 5.632 0.275 -5.822 1.00 98.44 76 TYR A C 1
ATOM 625 O O . TYR A 1 76 ? 6.789 0.212 -6.230 1.00 98.44 76 TYR A O 1
ATOM 633 N N . GLN A 1 77 ? 5.235 -0.345 -4.707 1.00 97.75 77 GLN A N 1
ATOM 634 C CA . GLN A 1 77 ? 6.161 -1.114 -3.872 1.00 97.75 77 GLN A CA 1
ATOM 635 C C . GLN A 1 77 ? 6.672 -2.345 -4.615 1.00 97.75 77 GLN A C 1
ATOM 637 O O . GLN A 1 77 ? 7.868 -2.628 -4.615 1.00 97.75 77 GLN A O 1
ATOM 642 N N . ARG A 1 78 ? 5.768 -3.044 -5.305 1.00 96.81 78 ARG A N 1
ATOM 643 C CA . ARG A 1 78 ? 6.094 -4.253 -6.054 1.00 96.81 78 ARG A CA 1
ATOM 644 C C . ARG A 1 78 ? 6.983 -3.983 -7.263 1.00 96.81 78 ARG A C 1
ATOM 646 O O . ARG A 1 78 ? 7.847 -4.799 -7.559 1.00 96.81 78 ARG A O 1
ATOM 653 N N . PHE A 1 79 ? 6.874 -2.819 -7.904 1.00 97.81 79 PHE A N 1
ATOM 654 C CA . PHE A 1 79 ? 7.801 -2.405 -8.959 1.00 97.81 79 PHE A CA 1
ATOM 655 C C . PHE A 1 79 ? 9.253 -2.463 -8.464 1.00 97.81 79 PHE A C 1
ATOM 657 O O . PHE A 1 79 ? 10.088 -3.109 -9.094 1.00 97.81 79 PHE A O 1
ATOM 664 N N . TYR A 1 80 ? 9.548 -1.875 -7.304 1.00 97.75 80 TYR A N 1
ATOM 665 C CA . TYR A 1 80 ? 10.894 -1.865 -6.719 1.00 97.75 80 TYR A CA 1
ATOM 666 C C . TYR A 1 80 ? 11.309 -3.194 -6.064 1.00 97.75 80 TYR A C 1
ATOM 668 O O . TYR A 1 80 ? 12.396 -3.289 -5.515 1.00 97.75 80 TYR A O 1
ATOM 676 N N . MET A 1 81 ? 10.486 -4.243 -6.138 1.00 96.69 81 MET A N 1
ATOM 677 C CA . MET A 1 81 ? 10.927 -5.610 -5.829 1.00 96.69 81 MET A CA 1
ATOM 678 C C . MET A 1 81 ? 11.579 -6.293 -7.036 1.00 96.69 81 MET A C 1
ATOM 680 O O . MET A 1 81 ? 12.421 -7.171 -6.872 1.00 96.69 81 MET A O 1
ATOM 684 N N . PHE A 1 82 ? 11.189 -5.899 -8.251 1.00 96.12 82 PHE A N 1
ATOM 685 C CA . PHE A 1 82 ? 11.630 -6.531 -9.499 1.00 96.12 82 PHE A CA 1
ATOM 686 C C . PHE A 1 82 ? 12.556 -5.646 -10.340 1.00 96.12 82 PHE A C 1
ATOM 688 O O . PHE A 1 82 ? 13.072 -6.103 -11.360 1.00 96.12 82 PHE A O 1
ATOM 695 N N . ASN A 1 83 ? 12.750 -4.382 -9.965 1.00 96.25 83 ASN A N 1
ATOM 696 C CA . ASN A 1 83 ? 13.452 -3.391 -10.774 1.00 96.25 83 ASN A CA 1
ATOM 697 C C . ASN A 1 83 ? 14.516 -2.667 -9.957 1.00 96.25 83 ASN A C 1
ATOM 699 O O . ASN A 1 83 ? 14.177 -2.038 -8.965 1.00 96.25 83 ASN A O 1
ATOM 703 N N . ASP A 1 84 ? 15.754 -2.661 -10.457 1.00 95.31 84 ASP A N 1
ATOM 704 C CA . ASP A 1 84 ? 16.891 -1.982 -9.829 1.00 95.31 84 ASP A CA 1
ATOM 705 C C . ASP A 1 84 ? 16.583 -0.520 -9.459 1.00 95.31 84 ASP A C 1
ATOM 707 O O . ASP A 1 84 ? 16.247 0.315 -10.313 1.00 95.31 84 ASP A O 1
ATOM 711 N N . PHE A 1 85 ? 16.738 -0.195 -8.177 1.00 96.69 85 PHE A N 1
ATOM 712 C CA . PHE A 1 85 ? 16.513 1.152 -7.679 1.00 96.69 85 PHE A CA 1
ATOM 713 C C . PHE A 1 85 ? 17.585 2.132 -8.160 1.00 96.69 85 PHE A C 1
ATOM 715 O O . PHE A 1 85 ? 17.263 3.303 -8.366 1.00 96.69 85 PHE A O 1
ATOM 722 N N . GLY A 1 86 ? 18.815 1.686 -8.434 1.00 95.19 86 GLY A N 1
ATOM 723 C CA . GLY A 1 86 ? 19.851 2.535 -9.031 1.00 95.19 86 GLY A CA 1
ATOM 724 C C . GLY A 1 86 ? 19.400 3.127 -10.371 1.00 95.19 86 GLY A C 1
ATOM 725 O O . GLY A 1 86 ? 19.564 4.322 -10.626 1.00 95.19 86 GLY A O 1
ATOM 726 N N . LYS A 1 87 ? 18.726 2.316 -11.192 1.00 94.69 87 LYS A N 1
ATOM 727 C CA . LYS A 1 87 ? 18.165 2.724 -12.487 1.00 94.69 87 LYS A CA 1
ATOM 728 C C . LYS A 1 87 ? 16.885 3.559 -12.390 1.00 94.69 87 LYS A C 1
ATOM 730 O O . LYS A 1 87 ? 16.715 4.500 -13.165 1.00 94.69 87 LYS A O 1
ATOM 735 N N . TYR A 1 88 ? 15.958 3.216 -11.492 1.00 96.25 88 TYR A N 1
ATOM 736 C CA . TYR A 1 88 ? 14.617 3.833 -11.450 1.00 96.25 88 TYR A CA 1
ATOM 737 C C . TYR A 1 88 ? 14.373 4.768 -10.262 1.00 96.25 88 TYR A C 1
ATOM 739 O O . TYR A 1 88 ? 13.302 5.368 -10.164 1.00 96.25 88 TYR A O 1
ATOM 747 N N . GLY A 1 89 ? 15.334 4.942 -9.360 1.00 94.94 89 GLY A N 1
ATOM 748 C CA . GLY A 1 89 ? 15.171 5.755 -8.155 1.00 94.94 89 GLY A CA 1
ATOM 749 C C . GLY A 1 89 ? 14.893 7.226 -8.469 1.00 94.94 89 GLY A C 1
ATOM 750 O O . GLY A 1 89 ? 14.144 7.887 -7.751 1.00 94.94 89 GLY A O 1
ATOM 751 N N . ASN A 1 90 ? 15.432 7.767 -9.562 1.00 96.38 90 ASN A N 1
ATOM 752 C CA . ASN A 1 90 ? 15.144 9.142 -10.004 1.00 96.38 90 ASN A CA 1
ATOM 753 C C . ASN A 1 90 ? 13.830 9.268 -10.789 1.00 96.38 90 ASN A C 1
ATOM 755 O O . ASN A 1 90 ? 13.364 10.375 -11.033 1.00 96.38 90 ASN A O 1
ATOM 759 N N . LEU A 1 91 ? 13.201 8.140 -11.117 1.00 97.19 91 LEU A N 1
ATOM 760 C CA . LEU A 1 91 ? 11.917 8.050 -11.807 1.00 97.19 91 LEU A CA 1
ATOM 761 C C . LEU A 1 91 ? 10.772 7.681 -10.846 1.00 97.19 91 LEU A C 1
ATOM 763 O O . LEU A 1 91 ? 9.730 7.219 -11.289 1.00 97.19 91 LEU A O 1
ATOM 767 N N . HIS A 1 92 ? 10.935 7.880 -9.535 1.00 97.81 92 HIS A N 1
ATOM 768 C CA . HIS A 1 92 ? 9.938 7.520 -8.514 1.00 97.81 92 HIS A CA 1
ATOM 769 C C . HIS A 1 92 ? 8.553 8.138 -8.769 1.00 97.81 92 HIS A C 1
ATOM 771 O O . HIS A 1 92 ? 7.542 7.450 -8.646 1.00 97.81 92 HIS A O 1
ATOM 777 N N . TYR A 1 93 ? 8.477 9.389 -9.230 1.00 98.00 93 TYR A N 1
ATOM 778 C CA . TYR A 1 93 ? 7.201 9.988 -9.640 1.00 98.00 93 TYR A CA 1
ATOM 779 C C . TYR A 1 93 ? 6.583 9.311 -10.868 1.00 98.00 93 TYR A C 1
ATOM 781 O O . TYR A 1 93 ? 5.371 9.117 -10.912 1.00 98.00 93 TYR A O 1
ATOM 789 N N . ASP A 1 94 ? 7.397 8.917 -11.845 1.00 97.81 94 ASP A N 1
ATOM 790 C CA . ASP A 1 94 ? 6.947 8.216 -13.048 1.00 97.81 94 ASP A CA 1
ATOM 791 C C . ASP A 1 94 ? 6.422 6.823 -12.705 1.00 97.81 94 ASP A C 1
ATOM 793 O O . ASP A 1 94 ? 5.373 6.419 -13.207 1.00 97.81 94 ASP A O 1
ATOM 797 N N . VAL A 1 95 ? 7.111 6.113 -11.808 1.00 98.44 95 VAL A N 1
ATOM 798 C CA . VAL A 1 95 ? 6.657 4.828 -11.262 1.00 98.44 95 VAL A CA 1
ATOM 799 C C . VAL A 1 95 ? 5.322 5.021 -10.543 1.00 98.44 95 VAL A C 1
ATOM 801 O O . VAL A 1 95 ? 4.379 4.284 -10.816 1.00 98.44 95 VAL A O 1
ATOM 804 N N . GLY A 1 96 ? 5.193 6.050 -9.697 1.00 98.31 96 GLY A N 1
ATOM 805 C CA . GLY A 1 96 ? 3.944 6.387 -9.004 1.00 98.31 96 GLY A CA 1
ATOM 806 C C . GLY A 1 96 ? 2.785 6.716 -9.949 1.00 98.31 96 GLY A C 1
ATOM 807 O O . GLY A 1 96 ? 1.687 6.182 -9.798 1.00 98.31 96 GLY A O 1
ATOM 808 N N . LEU A 1 97 ? 3.015 7.552 -10.962 1.00 98.12 97 LEU A N 1
ATOM 809 C CA . LEU A 1 97 ? 1.991 7.917 -11.946 1.00 98.12 97 LEU A CA 1
ATOM 810 C C . LEU A 1 97 ? 1.611 6.752 -12.858 1.00 98.12 97 LEU A C 1
ATOM 812 O O . LEU A 1 97 ? 0.433 6.595 -13.182 1.00 98.12 97 LEU A O 1
ATOM 816 N N . THR A 1 98 ? 2.573 5.907 -13.231 1.00 98.00 98 THR A N 1
ATOM 817 C CA . THR A 1 98 ? 2.297 4.668 -13.970 1.00 98.00 98 THR A CA 1
ATOM 818 C C . THR A 1 98 ? 1.460 3.720 -13.112 1.00 98.00 98 THR A C 1
ATOM 820 O O . THR A 1 98 ? 0.425 3.242 -13.572 1.00 98.00 98 THR A O 1
ATOM 823 N N . ALA A 1 99 ? 1.829 3.527 -11.841 1.00 97.62 99 ALA A N 1
ATOM 824 C CA . ALA A 1 99 ? 1.072 2.720 -10.885 1.00 97.62 99 ALA A CA 1
ATOM 825 C C . ALA A 1 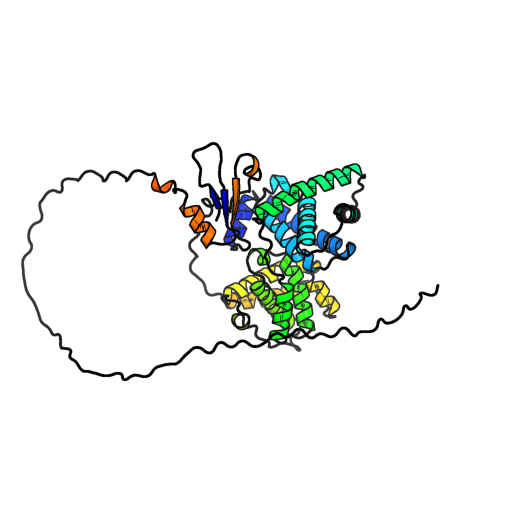99 ? -0.370 3.222 -10.727 1.00 97.62 99 ALA A C 1
ATOM 827 O O . ALA A 1 99 ? -1.313 2.427 -10.715 1.00 97.62 99 ALA A O 1
ATOM 828 N N . LEU A 1 100 ? -0.560 4.544 -10.639 1.00 97.50 100 LEU A N 1
ATOM 829 C CA . LEU A 1 100 ? -1.884 5.163 -10.592 1.00 97.50 100 LEU A CA 1
ATOM 830 C C . LEU A 1 100 ? -2.665 4.884 -11.875 1.00 97.50 100 LEU A C 1
ATOM 832 O O . LEU A 1 100 ? -3.818 4.473 -11.806 1.00 97.50 100 LEU A O 1
ATOM 836 N N . PHE A 1 101 ? -2.050 5.066 -13.041 1.00 95.75 101 PHE A N 1
ATOM 837 C CA . PHE A 1 101 ? -2.719 4.862 -14.322 1.00 95.75 101 PHE A CA 1
ATOM 838 C C . PHE A 1 101 ? -3.165 3.410 -14.534 1.00 95.75 101 PHE A C 1
ATOM 840 O O . PHE A 1 101 ? -4.313 3.180 -14.918 1.00 95.75 101 PHE A O 1
ATOM 847 N N . VAL A 1 102 ? -2.313 2.437 -14.197 1.00 95.25 102 VAL A N 1
ATOM 848 C CA . VAL A 1 102 ? -2.668 1.007 -14.199 1.00 95.25 102 VAL A CA 1
ATOM 849 C C . VAL A 1 102 ? -3.827 0.743 -13.233 1.00 95.25 102 VAL A C 1
ATOM 851 O O . VAL A 1 102 ? -4.806 0.093 -13.593 1.00 95.25 102 VAL A O 1
ATOM 854 N N . SER A 1 103 ? -3.777 1.320 -12.030 1.00 94.81 103 SER A N 1
ATOM 855 C CA . SER A 1 103 ? -4.833 1.166 -11.019 1.00 94.81 103 SER A CA 1
ATOM 856 C C . SER A 1 103 ? -6.176 1.742 -11.460 1.00 94.81 103 SER A C 1
ATOM 858 O O . SER A 1 103 ? -7.221 1.160 -11.175 1.00 94.81 103 SER A O 1
ATOM 860 N N . LEU A 1 104 ? -6.162 2.872 -12.168 1.00 94.69 104 LEU A N 1
ATOM 861 C CA . LEU A 1 104 ? -7.360 3.495 -12.723 1.00 94.69 104 LEU A CA 1
ATOM 862 C C . LEU A 1 104 ? -8.012 2.606 -13.781 1.00 94.69 104 LEU A C 1
ATOM 864 O O . LEU A 1 104 ? -9.222 2.397 -13.720 1.00 94.69 104 LEU A O 1
ATOM 868 N N . LYS A 1 105 ? -7.220 2.046 -14.705 1.00 93.00 105 LYS A N 1
ATOM 869 C CA . LYS A 1 105 ? -7.715 1.089 -15.707 1.00 93.00 105 LYS A CA 1
ATOM 870 C C . LYS A 1 105 ? -8.302 -0.153 -15.048 1.00 93.00 105 LYS A C 1
ATOM 872 O O . LYS A 1 105 ? -9.401 -0.556 -15.399 1.00 93.00 105 LYS A O 1
ATOM 877 N N . GLN A 1 106 ? -7.607 -0.699 -14.053 1.00 91.62 106 GLN A N 1
ATOM 878 C CA . GLN A 1 106 ? -8.033 -1.905 -13.347 1.00 91.62 106 GLN A CA 1
ATOM 879 C C . GLN A 1 106 ? -9.367 -1.749 -12.601 1.00 91.62 106 GLN A C 1
ATOM 881 O O . GLN A 1 106 ? -10.051 -2.731 -12.338 1.00 91.62 106 GLN A O 1
ATOM 886 N N . ASN A 1 107 ? -9.728 -0.520 -12.233 1.00 90.38 107 ASN A N 1
ATOM 887 C CA . ASN A 1 107 ? -10.943 -0.215 -11.481 1.00 90.38 107 ASN A CA 1
ATOM 888 C C . ASN A 1 107 ? -12.004 0.512 -12.335 1.00 90.38 107 ASN A C 1
ATOM 890 O O . ASN A 1 107 ? -12.908 1.121 -11.767 1.00 90.38 107 ASN A O 1
ATOM 894 N N . ASP A 1 108 ? -11.878 0.503 -13.667 1.00 90.62 108 ASP A N 1
ATOM 895 C CA . ASP A 1 108 ? -12.789 1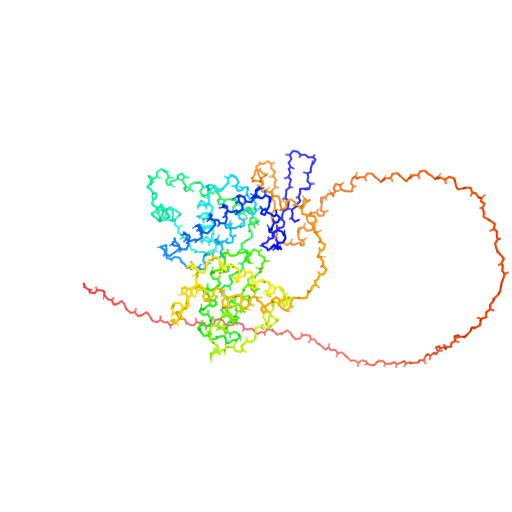.161 -14.621 1.00 90.62 108 ASP A CA 1
ATOM 896 C C . ASP A 1 108 ? -12.923 2.697 -14.466 1.00 90.62 108 ASP A C 1
ATOM 898 O O . ASP A 1 108 ? -13.895 3.310 -14.913 1.00 90.62 108 ASP A O 1
ATOM 902 N N . TYR A 1 109 ? -11.918 3.372 -13.898 1.00 90.94 109 TYR A N 1
ATOM 903 C CA . TYR A 1 109 ? -11.858 4.840 -13.800 1.00 90.94 109 TYR A CA 1
ATOM 904 C C . TYR A 1 109 ? -11.041 5.446 -14.950 1.00 90.94 109 TYR A C 1
ATOM 906 O O . TYR A 1 109 ? -9.958 6.001 -14.761 1.00 90.94 109 TYR A O 1
ATOM 914 N N . ILE A 1 110 ? -11.562 5.355 -16.174 1.00 83.19 110 ILE A N 1
ATOM 915 C CA . ILE A 1 110 ? -10.829 5.757 -17.383 1.00 83.19 110 ILE A CA 1
ATOM 916 C C . ILE A 1 110 ? -10.838 7.286 -17.551 1.00 83.19 110 ILE A C 1
ATOM 918 O O . ILE A 1 110 ? -11.848 7.892 -17.911 1.00 83.19 110 ILE A O 1
ATOM 922 N N . LYS A 1 111 ? -9.678 7.925 -17.354 1.00 85.62 111 LYS A N 1
ATOM 923 C CA . LYS A 1 111 ? -9.403 9.303 -17.801 1.00 85.62 111 LYS A CA 1
ATOM 924 C C . LYS A 1 111 ? -8.273 9.321 -18.825 1.00 85.62 111 LYS A C 1
ATOM 926 O O . LYS A 1 111 ? -7.409 8.446 -18.840 1.00 85.62 111 LYS A O 1
ATOM 931 N N . LYS A 1 112 ? -8.254 10.358 -19.670 1.00 90.19 112 LYS A N 1
ATOM 932 C CA . LYS A 1 112 ? -7.128 10.610 -20.580 1.00 90.19 112 LYS A CA 1
ATOM 933 C C . LYS A 1 112 ? -5.854 10.810 -19.757 1.00 90.19 112 LYS A C 1
ATOM 935 O O . LYS A 1 112 ? -5.824 11.670 -18.879 1.00 90.19 112 LYS A O 1
ATOM 940 N N . LEU A 1 113 ? -4.801 10.056 -20.077 1.00 92.44 113 LEU A N 1
ATOM 941 C CA . LEU A 1 113 ? -3.511 10.134 -19.382 1.00 92.44 113 LEU A CA 1
ATOM 942 C C . LEU A 1 113 ? -2.930 11.559 -19.394 1.00 92.44 113 LEU A C 1
ATOM 944 O O . LEU A 1 113 ? -2.373 11.996 -18.397 1.00 92.44 113 LEU A O 1
ATOM 948 N N . SER A 1 114 ? -3.135 12.318 -20.475 1.00 92.19 114 SER A N 1
ATOM 949 C CA . SER A 1 114 ? -2.710 13.721 -20.567 1.00 92.19 114 SER A CA 1
ATOM 950 C C . SER A 1 114 ? -3.317 14.618 -19.484 1.00 92.19 114 SER A C 1
ATOM 952 O O . SER A 1 114 ? -2.637 15.499 -18.972 1.00 92.19 114 SER A O 1
ATOM 954 N N . LEU A 1 115 ? -4.570 14.376 -19.087 1.00 93.00 115 LEU A N 1
ATOM 955 C CA . LEU A 1 115 ? -5.216 15.133 -18.014 1.00 93.00 115 LEU A CA 1
ATOM 956 C C . LEU A 1 115 ? -4.612 14.779 -16.651 1.00 93.00 115 LEU A C 1
ATOM 958 O O . LEU A 1 115 ? -4.364 15.669 -15.846 1.00 93.00 115 LEU A O 1
ATOM 962 N N . VAL A 1 116 ? -4.325 13.495 -16.414 1.00 94.94 116 VAL A N 1
ATOM 963 C CA . VAL A 1 116 ? -3.641 13.045 -15.189 1.00 94.94 116 VAL A CA 1
ATOM 964 C C . VAL A 1 116 ? -2.247 13.672 -15.093 1.00 94.94 116 VAL A C 1
ATOM 966 O O . VAL A 1 116 ? -1.887 14.186 -14.038 1.00 94.94 116 VAL A O 1
ATOM 969 N N . ILE A 1 117 ? -1.494 13.691 -16.199 1.00 95.56 117 ILE A N 1
ATOM 970 C CA . ILE A 1 117 ? -0.171 14.331 -16.287 1.00 95.56 117 ILE A CA 1
ATOM 971 C C . ILE A 1 117 ? -0.268 15.837 -16.023 1.00 95.56 117 ILE A C 1
ATOM 973 O O . ILE A 1 117 ? 0.526 16.367 -15.253 1.00 95.56 117 ILE A O 1
ATOM 977 N N . SER A 1 118 ? -1.246 16.524 -16.619 1.00 94.69 118 SER A N 1
ATOM 978 C CA . SER A 1 118 ? -1.415 17.969 -16.435 1.00 94.69 118 SER A CA 1
ATOM 979 C C . SER A 1 118 ? -1.649 18.334 -14.966 1.00 94.69 118 SER A C 1
ATOM 981 O O . SER A 1 118 ? -0.978 19.221 -14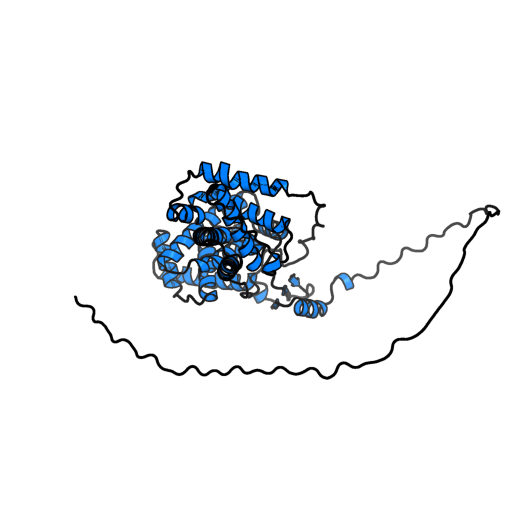.442 1.00 94.69 118 SER A O 1
ATOM 983 N N . GLU A 1 119 ? -2.536 17.617 -14.270 1.00 95.88 119 GLU A N 1
ATOM 984 C CA . GLU A 1 119 ? -2.772 17.847 -12.838 1.00 95.88 119 GLU A CA 1
ATOM 985 C C . GLU A 1 119 ? -1.565 17.450 -11.975 1.00 95.88 119 GLU A C 1
ATOM 987 O O . GLU A 1 119 ? -1.233 18.144 -11.015 1.00 95.88 119 GLU A O 1
ATOM 992 N N . ALA A 1 120 ? -0.850 16.384 -12.345 1.00 96.50 120 ALA A N 1
ATOM 993 C CA . ALA A 1 120 ? 0.392 15.998 -11.682 1.00 96.50 120 ALA A CA 1
ATOM 994 C C . ALA A 1 120 ? 1.472 17.087 -11.784 1.00 96.50 120 ALA A C 1
ATOM 996 O O . ALA A 1 120 ? 2.144 17.382 -10.798 1.00 96.50 120 ALA A O 1
ATOM 997 N N . TYR A 1 121 ? 1.631 17.703 -12.957 1.00 96.06 121 TYR A N 1
ATOM 998 C CA . TYR A 1 121 ? 2.613 18.766 -13.180 1.00 96.06 121 TYR A CA 1
ATOM 999 C C . TYR A 1 121 ? 2.262 20.029 -12.396 1.00 96.06 121 TYR A C 1
ATOM 1001 O O . TYR A 1 121 ? 3.151 20.615 -11.780 1.00 96.06 121 TYR A O 1
ATOM 1009 N N . LYS A 1 122 ? 0.974 20.395 -12.331 1.00 96.00 122 LYS A N 1
ATOM 1010 C CA . LYS A 1 122 ? 0.500 21.502 -11.485 1.00 96.00 122 LYS A CA 1
ATOM 1011 C C . LYS A 1 122 ? 0.837 21.271 -10.013 1.00 96.00 122 LYS A C 1
ATOM 1013 O O . LYS A 1 122 ? 1.426 22.145 -9.392 1.00 96.00 122 LYS A O 1
ATOM 1018 N N . LEU A 1 123 ? 0.527 20.090 -9.470 1.00 96.62 123 LEU A N 1
ATOM 1019 C CA . LEU A 1 123 ? 0.831 19.758 -8.069 1.00 96.62 123 LEU A CA 1
ATOM 1020 C C . LEU A 1 123 ? 2.331 19.768 -7.761 1.00 96.62 123 LEU A C 1
ATOM 1022 O O . LEU A 1 123 ? 2.728 20.086 -6.644 1.00 96.62 123 LEU A O 1
ATOM 1026 N N . ARG A 1 124 ? 3.164 19.425 -8.747 1.00 95.75 124 ARG A N 1
ATOM 1027 C CA . ARG A 1 124 ? 4.625 19.417 -8.611 1.00 95.75 124 ARG A CA 1
ATOM 1028 C C . ARG A 1 124 ? 5.292 20.734 -9.011 1.00 95.75 124 ARG A C 1
ATOM 1030 O O . ARG A 1 124 ? 6.517 20.796 -8.999 1.00 95.75 124 ARG A O 1
ATOM 1037 N N . ASN A 1 125 ? 4.519 21.766 -9.358 1.00 95.38 125 ASN A N 1
ATOM 1038 C CA . ASN A 1 125 ? 5.015 23.050 -9.863 1.00 95.38 125 ASN A CA 1
ATOM 1039 C C . ASN A 1 125 ? 5.997 22.903 -11.043 1.00 95.38 125 ASN A C 1
ATOM 1041 O O . ASN A 1 125 ? 6.998 23.612 -11.132 1.00 95.38 125 ASN A O 1
ATOM 1045 N N . ILE A 1 126 ? 5.716 21.969 -11.954 1.00 94.56 126 ILE A N 1
ATOM 1046 C CA . ILE A 1 126 ? 6.513 21.734 -13.162 1.00 94.56 126 ILE A CA 1
ATOM 1047 C C . ILE A 1 126 ? 5.870 22.487 -14.323 1.00 94.56 126 ILE A C 1
ATOM 1049 O O . ILE A 1 126 ? 4.759 22.165 -14.747 1.00 94.56 126 ILE A O 1
ATOM 1053 N N . ALA A 1 127 ? 6.588 23.469 -14.863 1.00 92.31 127 ALA A N 1
ATOM 1054 C CA . ALA A 1 127 ? 6.237 24.093 -16.129 1.00 92.31 127 ALA A CA 1
ATOM 1055 C C . ALA A 1 127 ? 6.760 23.214 -17.270 1.00 92.31 127 ALA A C 1
ATOM 1057 O O . ALA A 1 127 ? 7.962 22.988 -17.359 1.00 92.31 127 ALA A O 1
ATOM 1058 N N . ALA A 1 128 ? 5.860 22.711 -18.116 1.00 90.38 128 ALA A N 1
ATOM 1059 C CA . ALA A 1 128 ? 6.246 21.920 -19.275 1.00 90.38 128 ALA A CA 1
ATOM 1060 C C . ALA A 1 128 ? 5.345 22.187 -20.478 1.00 90.38 128 ALA A C 1
ATOM 1062 O O . ALA A 1 128 ? 4.112 22.233 -20.351 1.00 90.38 128 ALA A O 1
ATOM 1063 N N . GLY A 1 129 ? 5.965 22.316 -21.647 1.00 91.56 129 GLY A N 1
ATOM 1064 C CA . GLY A 1 129 ? 5.277 22.534 -22.915 1.00 91.56 129 GLY A CA 1
ATOM 1065 C C . GLY A 1 129 ? 4.538 21.285 -23.425 1.00 91.56 129 GLY A C 1
ATOM 1066 O O . GLY A 1 129 ? 4.730 20.179 -22.912 1.00 91.56 129 GLY A O 1
ATOM 1067 N N . PRO A 1 130 ? 3.705 21.413 -24.477 1.00 91.50 130 PRO A N 1
ATOM 1068 C CA . PRO A 1 130 ? 2.961 20.283 -25.044 1.00 91.50 130 PRO A CA 1
ATOM 1069 C C . PRO A 1 130 ? 3.845 19.118 -25.518 1.00 91.50 130 PRO A C 1
ATOM 1071 O O . PRO A 1 130 ? 3.467 17.960 -25.351 1.00 91.50 130 PRO A O 1
ATOM 1074 N N . GLN A 1 131 ? 5.023 19.411 -26.079 1.00 93.12 131 GLN A N 1
ATOM 1075 C CA . GLN A 1 131 ? 5.964 18.389 -26.548 1.00 93.12 131 GLN A CA 1
ATOM 1076 C C . GLN A 1 131 ? 6.538 17.568 -25.385 1.00 93.12 131 GLN A C 1
ATOM 1078 O O . GLN A 1 131 ? 6.485 16.341 -25.417 1.00 93.12 131 GLN A O 1
ATOM 1083 N N . GLU A 1 132 ? 7.006 18.232 -24.328 1.00 93.06 132 GLU A N 1
ATOM 1084 C CA . GLU A 1 132 ? 7.545 17.577 -23.129 1.00 93.06 132 GLU A CA 1
ATOM 1085 C C . GLU A 1 132 ? 6.482 16.712 -22.435 1.00 93.06 132 GLU A C 1
ATOM 1087 O O . GLU A 1 132 ? 6.770 15.612 -21.960 1.00 93.06 132 GLU A O 1
ATOM 1092 N N . GLN A 1 133 ? 5.223 17.167 -22.414 1.00 92.00 133 GLN A N 1
ATOM 1093 C CA . GLN A 1 133 ? 4.108 16.373 -21.894 1.00 92.00 133 GLN A CA 1
ATOM 1094 C C . GLN A 1 133 ? 3.821 15.128 -22.748 1.00 92.00 133 GLN A C 1
ATOM 1096 O O . GLN A 1 133 ? 3.494 14.075 -22.193 1.00 92.00 133 GLN A O 1
ATOM 1101 N N . ASP A 1 134 ? 3.945 15.206 -24.077 1.00 93.19 134 ASP A N 1
ATOM 1102 C CA . ASP A 1 134 ? 3.775 14.040 -24.953 1.00 93.19 134 ASP A CA 1
ATOM 1103 C C . ASP A 1 134 ? 4.924 13.030 -24.805 1.00 93.19 134 ASP A C 1
ATOM 1105 O O . ASP A 1 134 ? 4.684 11.820 -24.759 1.00 93.19 134 ASP A O 1
ATOM 1109 N N . GLU A 1 135 ? 6.161 13.502 -24.662 1.00 94.31 135 GLU A N 1
ATOM 1110 C CA . GLU A 1 135 ? 7.318 12.649 -24.364 1.00 94.31 135 GLU A CA 1
ATOM 1111 C C . GLU A 1 135 ? 7.162 11.949 -23.011 1.00 94.31 135 GLU A C 1
ATOM 1113 O O . GLU A 1 135 ? 7.346 10.730 -22.911 1.00 94.31 135 GLU A O 1
ATOM 1118 N N . TYR A 1 136 ? 6.720 12.684 -21.987 1.00 95.44 136 TYR A N 1
ATOM 1119 C CA . TYR A 1 136 ? 6.412 12.115 -20.678 1.00 95.44 136 TYR A CA 1
ATOM 1120 C C . TYR A 1 136 ? 5.316 11.050 -20.768 1.00 95.44 136 TYR A C 1
ATOM 1122 O O . TYR A 1 136 ? 5.467 9.941 -20.254 1.00 95.44 136 TYR A O 1
ATOM 1130 N N . ARG A 1 137 ? 4.239 11.335 -21.506 1.00 95.56 137 ARG A N 1
ATOM 1131 C CA . ARG A 1 137 ? 3.153 10.382 -21.763 1.00 95.56 137 ARG A CA 1
ATOM 1132 C C . ARG A 1 137 ? 3.662 9.095 -22.415 1.00 95.56 137 ARG A C 1
ATOM 1134 O O . ARG A 1 137 ? 3.287 8.011 -21.968 1.00 95.56 137 ARG A O 1
ATOM 1141 N N . LYS A 1 138 ? 4.512 9.186 -23.444 1.00 95.31 138 LYS A N 1
ATOM 1142 C CA . LYS A 1 138 ? 5.128 8.012 -24.096 1.00 95.31 138 LYS A CA 1
ATOM 1143 C C . LYS A 1 138 ? 5.980 7.210 -23.114 1.00 95.31 138 LYS A C 1
ATOM 1145 O O . LYS A 1 138 ? 5.906 5.982 -23.115 1.00 95.31 138 LYS A O 1
ATOM 1150 N N . ARG A 1 139 ? 6.735 7.887 -22.244 1.00 95.12 139 ARG A N 1
ATOM 1151 C CA . ARG A 1 139 ? 7.551 7.242 -21.208 1.00 95.12 139 ARG A CA 1
ATOM 1152 C C . ARG A 1 139 ? 6.705 6.463 -20.199 1.00 95.12 139 ARG A C 1
ATOM 1154 O O . ARG A 1 139 ? 7.035 5.312 -19.916 1.00 95.12 139 ARG A O 1
ATOM 1161 N N . LEU A 1 140 ? 5.599 7.036 -19.718 1.00 96.50 140 LEU A N 1
ATOM 1162 C CA . LEU A 1 140 ? 4.671 6.338 -18.816 1.00 96.50 140 LEU A CA 1
ATOM 1163 C C . LEU A 1 140 ? 4.028 5.114 -19.490 1.00 96.50 140 LEU A C 1
ATOM 1165 O O . LEU A 1 140 ? 3.938 4.056 -18.876 1.00 96.50 140 LEU A O 1
ATOM 1169 N N . LEU A 1 141 ? 3.648 5.211 -20.770 1.00 94.44 141 LEU A N 1
ATOM 1170 C CA . LEU A 1 141 ? 3.106 4.070 -21.528 1.00 94.44 141 LEU A CA 1
ATOM 1171 C C . LEU A 1 141 ? 4.144 2.957 -21.746 1.00 94.44 141 LEU A C 1
ATOM 1173 O O . LEU A 1 141 ? 3.818 1.775 -21.667 1.00 94.44 141 LEU A O 1
ATOM 1177 N N . ALA A 1 142 ? 5.407 3.311 -21.985 1.00 93.12 142 ALA A N 1
ATOM 1178 C CA . ALA A 1 142 ? 6.485 2.327 -22.066 1.00 93.12 142 ALA A CA 1
ATOM 1179 C C . ALA A 1 142 ? 6.740 1.644 -20.710 1.00 93.12 142 ALA A C 1
ATOM 1181 O O . ALA A 1 142 ? 7.050 0.453 -20.658 1.00 93.12 142 ALA A O 1
ATOM 1182 N N . MET A 1 143 ? 6.599 2.387 -19.608 1.00 95.62 143 MET A N 1
ATOM 1183 C CA . MET A 1 143 ? 6.719 1.850 -18.253 1.00 95.62 143 MET A CA 1
ATOM 1184 C C . MET A 1 143 ? 5.529 0.959 -17.878 1.00 95.62 143 MET A C 1
ATOM 1186 O O . MET A 1 143 ? 5.736 -0.069 -17.243 1.00 95.62 143 MET A O 1
ATOM 1190 N N . GLU A 1 144 ? 4.316 1.282 -18.331 1.00 95.56 144 GLU A N 1
ATOM 1191 C CA . GLU A 1 144 ? 3.104 0.482 -18.106 1.00 95.56 144 GLU A CA 1
ATOM 1192 C C . GLU A 1 144 ? 3.280 -0.976 -18.551 1.00 95.56 144 GLU A C 1
ATOM 1194 O O . GLU A 1 144 ? 2.895 -1.887 -17.821 1.00 95.56 144 GLU A O 1
ATOM 1199 N N . LYS A 1 145 ? 3.938 -1.227 -19.690 1.00 91.62 145 LYS A N 1
ATOM 1200 C CA . LYS A 1 145 ? 4.236 -2.598 -20.138 1.00 91.62 145 LYS A CA 1
ATOM 1201 C C . LYS A 1 145 ? 4.973 -3.410 -19.060 1.00 91.62 145 LYS A C 1
ATOM 1203 O O . LYS A 1 145 ? 4.649 -4.574 -18.841 1.00 91.62 145 LYS A O 1
ATOM 1208 N N . LYS A 1 146 ? 5.914 -2.785 -18.343 1.00 94.56 146 LYS A N 1
ATOM 1209 C CA . LYS A 1 146 ? 6.671 -3.436 -17.261 1.00 94.56 146 LYS A CA 1
ATOM 1210 C C . LYS A 1 146 ? 5.768 -3.826 -16.096 1.00 94.56 146 LYS A C 1
ATOM 1212 O O . LYS A 1 146 ? 5.952 -4.907 -15.549 1.00 94.56 146 LYS A O 1
ATOM 1217 N N . PHE A 1 147 ? 4.782 -2.986 -15.767 1.00 95.62 147 PHE A N 1
ATOM 1218 C CA . PHE A 1 147 ? 3.778 -3.270 -14.736 1.00 95.62 147 PHE A CA 1
ATOM 1219 C C . PHE A 1 147 ? 2.972 -4.519 -15.049 1.00 95.62 147 PHE A C 1
ATOM 1221 O O . PHE A 1 147 ? 2.833 -5.389 -14.196 1.00 95.62 147 PHE A O 1
ATOM 1228 N N . MET A 1 148 ? 2.530 -4.658 -16.295 1.00 93.12 148 MET A N 1
ATOM 1229 C CA . MET A 1 148 ? 1.824 -5.863 -16.722 1.00 93.12 148 MET A CA 1
ATOM 1230 C C . MET A 1 148 ? 2.695 -7.118 -16.560 1.00 93.12 148 MET A C 1
ATOM 1232 O O . MET A 1 148 ? 2.229 -8.154 -16.090 1.00 93.12 148 MET A O 1
ATOM 1236 N N . GLU A 1 149 ? 3.973 -7.013 -16.922 1.00 91.75 149 GLU A N 1
ATOM 1237 C CA . GLU A 1 149 ? 4.904 -8.136 -16.923 1.00 91.75 149 GLU A CA 1
ATOM 1238 C C . GLU A 1 149 ? 5.327 -8.606 -15.522 1.00 91.75 149 GLU A C 1
ATOM 1240 O O . GLU A 1 149 ? 5.312 -9.813 -15.270 1.00 91.75 149 GLU A O 1
ATOM 1245 N N . PHE A 1 150 ? 5.695 -7.707 -14.597 1.00 92.12 150 PHE A N 1
ATOM 1246 C CA . PHE A 1 150 ? 6.084 -8.142 -13.244 1.00 92.12 150 PHE A CA 1
ATOM 1247 C C . PHE A 1 150 ? 4.885 -8.640 -12.426 1.00 92.12 150 PHE A C 1
ATOM 1249 O O . PHE A 1 150 ? 5.045 -9.509 -11.567 1.00 92.12 150 PHE A O 1
ATOM 1256 N N . GLU A 1 151 ? 3.675 -8.180 -12.751 1.00 92.50 151 GLU A N 1
ATOM 1257 C CA . GLU A 1 151 ? 2.435 -8.732 -12.198 1.00 92.50 151 GLU A CA 1
ATOM 1258 C C . GLU A 1 151 ? 2.018 -10.061 -12.820 1.00 92.50 151 GLU A C 1
ATOM 1260 O O . GLU A 1 151 ? 0.998 -10.628 -12.436 1.00 92.50 151 GLU A O 1
ATOM 1265 N N . ALA A 1 152 ? 2.782 -10.587 -13.781 1.00 93.00 152 ALA A N 1
ATOM 1266 C CA . ALA A 1 152 ? 2.400 -11.777 -14.532 1.00 93.00 152 ALA A CA 1
ATOM 1267 C C . ALA A 1 152 ? 1.005 -11.654 -15.175 1.00 93.00 152 ALA A C 1
ATOM 1269 O O . ALA A 1 152 ? 0.305 -12.650 -15.364 1.00 93.00 152 ALA A O 1
ATOM 1270 N N . PHE A 1 153 ? 0.586 -10.425 -15.490 1.00 92.88 153 PHE A N 1
ATOM 1271 C CA . PHE A 1 153 ? -0.756 -10.082 -15.952 1.00 92.88 153 PHE A CA 1
ATOM 1272 C C . PHE A 1 153 ? -1.881 -10.531 -14.991 1.00 92.88 153 PHE A C 1
ATOM 1274 O O . PHE A 1 153 ? -3.023 -10.716 -15.413 1.00 92.88 153 PHE A O 1
ATOM 1281 N N . ASP A 1 154 ? -1.584 -10.742 -13.705 1.00 92.44 154 ASP A N 1
ATOM 1282 C CA . ASP A 1 154 ? -2.554 -11.200 -12.712 1.00 92.44 154 ASP A CA 1
ATOM 1283 C C . ASP A 1 154 ? -3.206 -10.042 -11.954 1.00 92.44 154 ASP A C 1
ATOM 1285 O O . ASP A 1 154 ? -2.730 -9.573 -10.924 1.00 92.44 154 ASP A O 1
ATOM 1289 N N . PHE A 1 155 ? -4.370 -9.629 -12.440 1.00 88.75 155 PHE A N 1
ATOM 1290 C CA . PHE A 1 155 ? -5.127 -8.517 -11.871 1.00 88.75 155 PHE A CA 1
ATOM 1291 C C . PHE A 1 155 ? -6.298 -8.955 -10.979 1.00 88.75 155 PHE A C 1
ATOM 1293 O O . PHE A 1 155 ? -7.209 -8.181 -10.695 1.00 88.75 155 PHE A O 1
ATOM 1300 N N . ARG A 1 156 ? -6.328 -10.220 -10.546 1.00 85.69 156 ARG A N 1
ATOM 1301 C CA . ARG A 1 156 ? -7.499 -10.823 -9.874 1.00 85.69 156 ARG A CA 1
ATOM 1302 C C . ARG A 1 156 ? -7.548 -10.579 -8.364 1.00 85.69 156 ARG A C 1
ATOM 1304 O O . ARG A 1 156 ? -8.287 -11.260 -7.654 1.00 85.69 156 ARG A O 1
ATOM 1311 N N . TYR A 1 157 ? -6.744 -9.662 -7.842 1.00 74.56 157 TYR A N 1
ATOM 1312 C CA . TYR A 1 157 ? -6.697 -9.399 -6.409 1.00 74.56 157 TYR A CA 1
ATOM 1313 C C . TYR A 1 157 ? -7.956 -8.638 -5.942 1.00 74.56 157 TYR A C 1
ATOM 1315 O O . TYR A 1 157 ? -8.503 -7.786 -6.638 1.00 74.56 157 TYR A O 1
ATOM 1323 N N . PHE A 1 158 ? -8.449 -8.977 -4.748 1.00 70.06 158 PHE A N 1
ATOM 1324 C CA . PHE A 1 158 ? -9.723 -8.475 -4.220 1.00 70.06 158 PHE A CA 1
ATOM 1325 C C . PHE A 1 158 ? -9.580 -7.115 -3.520 1.00 70.06 158 PHE A C 1
ATOM 1327 O O . PHE A 1 158 ? -8.557 -6.814 -2.895 1.00 70.06 158 PHE A O 1
ATOM 1334 N N . MET A 1 159 ? -10.643 -6.311 -3.530 1.00 83.25 159 MET A N 1
ATOM 1335 C CA . MET A 1 159 ? -10.687 -5.044 -2.790 1.00 83.25 159 MET A CA 1
ATOM 1336 C C . MET A 1 159 ? -10.814 -5.308 -1.280 1.00 83.25 159 MET A C 1
ATOM 1338 O O . MET A 1 159 ? -11.767 -5.953 -0.839 1.00 83.25 159 MET A O 1
ATOM 1342 N N . ILE A 1 160 ? -9.858 -4.821 -0.477 1.00 93.50 160 ILE A N 1
ATOM 1343 C CA . ILE A 1 160 ? -9.845 -5.036 0.988 1.00 93.50 160 ILE A CA 1
ATOM 1344 C C . ILE A 1 160 ? -11.025 -4.311 1.648 1.00 93.50 160 ILE A C 1
ATOM 1346 O O . ILE A 1 160 ? -11.618 -4.809 2.606 1.00 93.50 160 ILE A O 1
ATOM 1350 N N . GLU A 1 161 ? -11.408 -3.163 1.094 1.00 93.50 161 GLU A N 1
ATOM 1351 C CA . GLU A 1 161 ? -12.502 -2.321 1.579 1.00 93.50 161 GLU A CA 1
ATOM 1352 C C . GLU A 1 161 ? -13.855 -3.047 1.612 1.00 93.50 161 GLU A C 1
ATOM 1354 O O . GLU A 1 161 ? -14.589 -2.962 2.597 1.00 93.50 161 GLU A O 1
ATOM 1359 N N . GLU A 1 162 ? -14.187 -3.818 0.573 1.00 92.88 162 GLU A N 1
ATOM 1360 C CA . GLU A 1 162 ? -15.468 -4.528 0.520 1.00 92.88 162 GLU A CA 1
ATOM 1361 C C . GLU A 1 162 ? -15.586 -5.586 1.619 1.00 92.88 162 GLU A C 1
ATOM 1363 O O . GLU A 1 162 ? -16.646 -5.749 2.233 1.00 92.88 162 GLU A O 1
ATOM 1368 N N . LEU A 1 163 ? -14.496 -6.314 1.867 1.00 95.31 163 LEU A N 1
ATOM 1369 C CA . LEU A 1 163 ? -14.429 -7.320 2.922 1.00 95.31 163 LEU A CA 1
ATOM 1370 C C . LEU A 1 163 ? -14.420 -6.666 4.301 1.00 95.31 163 LEU A C 1
ATOM 1372 O O . LEU A 1 163 ? -15.123 -7.147 5.188 1.00 95.31 163 LEU A O 1
ATOM 1376 N N . LEU A 1 164 ? -13.738 -5.528 4.460 1.00 96.88 164 LEU A N 1
ATOM 1377 C CA . LEU A 1 164 ? -13.780 -4.741 5.689 1.00 96.88 164 LEU A CA 1
ATOM 1378 C C . LEU A 1 164 ? -15.224 -4.373 6.055 1.00 96.88 164 LEU A C 1
ATOM 1380 O O . LEU A 1 164 ? -15.661 -4.647 7.170 1.00 96.88 164 LEU A O 1
ATOM 1384 N N . ILE A 1 165 ? -15.995 -3.829 5.107 1.00 95.94 165 ILE A N 1
ATOM 1385 C CA . ILE A 1 165 ? -17.399 -3.449 5.336 1.00 95.94 165 ILE A CA 1
ATOM 1386 C C . ILE A 1 165 ? -18.256 -4.677 5.677 1.00 95.94 165 ILE A C 1
ATOM 1388 O O . ILE A 1 165 ? -19.098 -4.616 6.577 1.00 95.94 165 ILE A O 1
ATOM 1392 N N . LYS A 1 166 ? -18.063 -5.800 4.972 1.00 96.38 166 LYS A N 1
ATOM 1393 C CA . LYS A 1 166 ? -18.790 -7.054 5.241 1.00 96.38 166 LYS A CA 1
ATOM 1394 C C . LYS A 1 166 ? -18.493 -7.582 6.645 1.00 96.38 166 LYS A C 1
ATOM 1396 O O . LYS A 1 166 ? -19.426 -7.930 7.367 1.00 96.38 166 LYS A O 1
ATOM 1401 N N . TYR A 1 167 ? -17.228 -7.597 7.050 1.00 97.06 167 TYR A N 1
ATOM 1402 C CA . TYR A 1 167 ? -16.808 -8.088 8.362 1.00 97.06 167 TYR A CA 1
ATOM 1403 C C . TYR A 1 167 ? -17.249 -7.151 9.482 1.00 97.06 167 TYR A C 1
ATOM 1405 O O . TYR A 1 167 ? -17.780 -7.619 10.484 1.00 97.06 167 TYR A O 1
ATOM 1413 N N . ALA A 1 168 ? -17.138 -5.837 9.289 1.00 97.12 168 ALA A N 1
ATOM 1414 C CA . ALA A 1 168 ? -17.619 -4.849 10.248 1.00 97.12 168 ALA A CA 1
ATOM 1415 C C . ALA A 1 168 ? -19.121 -5.018 10.540 1.00 97.12 168 ALA A C 1
ATOM 1417 O O . ALA A 1 168 ? -19.544 -5.006 11.697 1.00 97.12 168 ALA A O 1
ATOM 1418 N N . LYS A 1 169 ? -19.929 -5.256 9.495 1.00 96.94 169 LYS A N 1
ATOM 1419 C CA . LYS A 1 169 ? -21.363 -5.559 9.631 1.00 96.94 169 LYS A CA 1
ATOM 1420 C C . LYS A 1 169 ? -21.607 -6.891 10.337 1.00 96.94 169 LYS A C 1
ATOM 1422 O O . LYS A 1 169 ? -22.446 -6.949 11.233 1.00 96.94 169 LYS A O 1
ATOM 1427 N N . TYR A 1 170 ? -20.879 -7.938 9.951 1.00 96.94 170 TYR A N 1
ATOM 1428 C CA . TYR A 1 170 ? -21.002 -9.273 10.541 1.00 96.94 170 TYR A CA 1
ATOM 1429 C C . TYR A 1 170 ? -20.707 -9.258 12.050 1.00 96.94 170 TYR A C 1
ATOM 1431 O O . TYR A 1 170 ? -21.536 -9.702 12.843 1.00 96.94 170 TYR A O 1
ATOM 1439 N N . PHE A 1 171 ? -19.596 -8.641 12.460 1.00 96.88 171 PHE A N 1
ATOM 1440 C CA . PHE A 1 171 ? -19.198 -8.515 13.867 1.00 96.88 171 PHE A CA 1
ATOM 1441 C C . PHE A 1 171 ? -19.919 -7.385 14.624 1.00 96.88 171 PHE A C 1
ATOM 1443 O O . PHE A 1 171 ? -19.670 -7.189 15.814 1.00 96.88 171 PHE A O 1
ATOM 1450 N N . ARG A 1 172 ? -20.836 -6.656 13.966 1.00 96.31 172 ARG A N 1
ATOM 1451 C CA . ARG A 1 172 ? -21.625 -5.554 14.550 1.00 96.31 172 ARG A CA 1
ATOM 1452 C C . ARG A 1 172 ? -20.740 -4.495 15.212 1.00 96.31 172 ARG A C 1
ATOM 1454 O O . ARG A 1 172 ? -20.938 -4.131 16.376 1.00 96.31 172 ARG A O 1
ATOM 1461 N N . ILE A 1 173 ? -19.741 -4.045 14.462 1.00 97.19 173 ILE A N 1
ATOM 1462 C CA . ILE A 1 173 ? -18.803 -3.008 14.886 1.00 97.19 173 ILE A CA 1
ATOM 1463 C C . ILE A 1 173 ? -19.508 -1.642 14.871 1.00 97.19 173 ILE A C 1
ATOM 1465 O O . ILE A 1 173 ? -20.221 -1.349 13.907 1.00 97.19 173 ILE A O 1
ATOM 1469 N N . PRO A 1 174 ? -19.344 -0.803 15.915 1.00 96.31 174 PRO A N 1
ATOM 1470 C CA . PRO A 1 174 ? -19.922 0.540 15.947 1.00 96.31 174 PRO A CA 1
ATOM 1471 C C . PRO A 1 174 ? -19.448 1.415 14.786 1.00 96.31 174 PRO A C 1
ATOM 1473 O O . PRO A 1 174 ? -18.357 1.221 14.245 1.00 96.31 174 PRO A O 1
ATOM 1476 N N . LYS A 1 175 ? -20.268 2.395 14.400 1.00 96.00 175 LYS A N 1
ATOM 1477 C CA . LYS A 1 175 ? -20.041 3.220 13.205 1.00 96.00 175 LYS A CA 1
ATOM 1478 C C . LYS A 1 175 ? -18.735 4.014 13.290 1.00 96.00 175 LYS A C 1
ATOM 1480 O O . LYS A 1 175 ? -18.031 4.133 12.293 1.00 96.00 175 LYS A O 1
ATOM 1485 N N . GLU A 1 176 ? -18.407 4.516 14.469 1.00 96.12 176 GLU A N 1
ATOM 1486 C CA . GLU A 1 176 ? -17.209 5.298 14.769 1.00 96.12 176 GLU A CA 1
ATOM 1487 C C . GLU A 1 176 ? -15.948 4.447 14.583 1.00 96.12 176 GLU A C 1
ATOM 1489 O O . GLU A 1 176 ? -15.012 4.854 13.897 1.00 96.12 176 GLU A O 1
ATOM 1494 N N . VAL A 1 177 ? -15.969 3.211 15.092 1.00 97.31 177 VAL A N 1
ATOM 1495 C CA . VAL A 1 177 ? -14.878 2.244 14.906 1.00 97.31 177 VAL A CA 1
ATOM 1496 C C . VAL A 1 177 ? -14.793 1.791 13.451 1.00 97.31 177 VAL A C 1
ATOM 1498 O O . VAL A 1 177 ? -13.694 1.616 12.936 1.00 97.31 177 VAL A O 1
ATOM 1501 N N . CYS A 1 178 ? -15.923 1.643 12.750 1.00 97.56 178 CYS A N 1
ATOM 1502 C CA . CYS A 1 178 ? -15.921 1.357 11.312 1.00 97.56 178 CYS A CA 1
ATOM 1503 C C . CYS A 1 178 ? -15.266 2.487 10.512 1.00 97.56 178 CYS A C 1
ATOM 1505 O O . CYS A 1 178 ? -14.522 2.217 9.571 1.00 97.56 178 CYS A O 1
ATOM 1507 N N . PHE A 1 179 ? -15.536 3.742 10.876 1.00 97.75 179 PHE A N 1
ATOM 1508 C CA . PHE A 1 179 ? -14.923 4.902 10.242 1.00 97.75 179 PHE A CA 1
ATOM 1509 C C . PHE A 1 179 ? -13.413 4.948 10.509 1.00 97.75 179 PHE A C 1
ATOM 1511 O O . PHE A 1 179 ? -12.632 5.083 9.568 1.00 97.75 179 PHE A O 1
ATOM 1518 N N . LEU A 1 180 ? -12.994 4.714 11.758 1.00 98.12 180 LEU A N 1
ATOM 1519 C CA . LEU A 1 180 ? -11.581 4.559 12.112 1.00 98.12 180 LEU A CA 1
ATOM 1520 C C . LEU A 1 180 ? -10.925 3.411 11.327 1.00 98.12 180 LEU A C 1
ATOM 1522 O O . LEU A 1 180 ? -9.868 3.603 10.738 1.00 98.12 180 LEU A O 1
ATOM 1526 N N . SER A 1 181 ? -11.581 2.250 11.248 1.00 98.25 181 SER A N 1
ATOM 1527 C CA . SER A 1 181 ? -11.116 1.091 10.474 1.00 98.25 181 SER A CA 1
ATOM 1528 C C . SER A 1 181 ? -10.904 1.447 9.008 1.00 98.25 181 SER A C 1
ATOM 1530 O O . SER A 1 181 ? -9.875 1.123 8.430 1.00 98.25 181 SER A O 1
ATOM 1532 N N . TRP A 1 182 ? -11.875 2.116 8.384 1.00 97.50 182 TRP A N 1
ATOM 1533 C CA . TRP A 1 182 ? -11.787 2.500 6.979 1.00 97.50 182 TRP A CA 1
ATOM 1534 C C . TRP A 1 182 ? -10.623 3.464 6.727 1.00 97.50 182 TRP A C 1
ATOM 1536 O O . TRP A 1 182 ? -9.918 3.342 5.729 1.00 97.50 182 TRP A O 1
ATOM 1546 N N . SER A 1 183 ? -10.364 4.380 7.656 1.00 97.62 183 SER A N 1
ATOM 1547 C CA . SER A 1 183 ? -9.219 5.284 7.569 1.00 97.62 183 SER A CA 1
ATOM 1548 C C . SER A 1 183 ? -7.893 4.548 7.763 1.00 97.62 183 SER A C 1
ATOM 1550 O O . SER A 1 183 ? -7.007 4.679 6.923 1.00 97.62 183 SER A O 1
ATOM 1552 N N . MET A 1 184 ? -7.786 3.685 8.777 1.00 98.50 184 MET A N 1
ATOM 1553 C CA . MET A 1 184 ? -6.599 2.847 8.996 1.00 98.50 184 MET A CA 1
ATOM 1554 C C . MET A 1 184 ? -6.337 1.873 7.837 1.00 98.50 184 MET A C 1
ATOM 1556 O O . MET A 1 184 ? -5.192 1.519 7.573 1.00 98.50 184 MET A O 1
ATOM 1560 N N . LEU A 1 185 ? -7.371 1.456 7.102 1.00 98.12 185 LEU A N 1
ATOM 1561 C CA . LEU A 1 185 ? -7.208 0.664 5.885 1.00 98.12 185 LEU A CA 1
ATOM 1562 C C . LEU A 1 185 ? -6.431 1.429 4.803 1.00 98.12 185 LEU A C 1
ATOM 1564 O O . LEU A 1 185 ? -5.588 0.842 4.127 1.00 98.12 185 LEU A O 1
ATOM 1568 N N . ASN A 1 186 ? -6.686 2.730 4.651 1.00 96.81 186 ASN A N 1
ATOM 1569 C CA . ASN A 1 186 ? -5.955 3.554 3.688 1.00 96.81 186 ASN A CA 1
ATOM 1570 C C . ASN A 1 186 ? -4.479 3.726 4.087 1.00 96.81 186 ASN A C 1
ATOM 1572 O O . ASN A 1 186 ? -3.624 3.802 3.206 1.00 96.81 186 ASN A O 1
ATOM 1576 N N . ASP A 1 187 ? -4.174 3.717 5.388 1.00 97.88 187 ASP A N 1
ATOM 1577 C CA . ASP A 1 187 ? -2.795 3.667 5.893 1.00 97.88 187 ASP A CA 1
ATOM 1578 C C . ASP A 1 187 ? -2.151 2.288 5.678 1.00 97.88 187 ASP A C 1
ATOM 1580 O O . ASP A 1 187 ? -0.985 2.209 5.297 1.00 97.88 187 ASP A O 1
ATOM 1584 N N . LEU A 1 188 ? -2.906 1.191 5.847 1.00 98.06 188 LEU A N 1
ATOM 1585 C CA . LEU A 1 188 ? -2.412 -0.172 5.604 1.00 98.06 188 LEU A CA 1
ATOM 1586 C C . LEU A 1 188 ? -1.894 -0.342 4.172 1.00 98.06 188 LEU A C 1
ATOM 1588 O O . LEU A 1 188 ? -0.931 -1.069 3.950 1.00 98.06 188 LEU A O 1
ATOM 1592 N N . TYR A 1 189 ? -2.486 0.340 3.190 1.00 96.56 189 TYR A N 1
ATOM 1593 C CA . TYR A 1 189 ? -1.999 0.285 1.809 1.00 96.56 189 TYR A CA 1
ATOM 1594 C C . TYR A 1 189 ? -0.567 0.808 1.650 1.00 96.56 189 TYR A C 1
ATOM 1596 O O . TYR A 1 189 ? 0.106 0.436 0.689 1.00 96.56 189 TYR A O 1
ATOM 1604 N N . ALA A 1 190 ? -0.102 1.655 2.572 1.00 96.12 190 ALA A N 1
ATOM 1605 C CA . ALA A 1 190 ? 1.246 2.209 2.562 1.00 96.12 190 ALA A CA 1
ATOM 1606 C C . ALA A 1 190 ? 2.301 1.290 3.211 1.00 96.12 190 ALA A C 1
ATOM 1608 O O . ALA A 1 190 ? 3.495 1.604 3.159 1.00 96.12 190 ALA A O 1
ATOM 1609 N N . THR A 1 191 ? 1.881 0.172 3.813 1.00 96.88 191 THR A N 1
ATOM 1610 C CA . THR A 1 191 ? 2.770 -0.852 4.378 1.00 96.88 191 THR A CA 1
ATOM 1611 C C . THR A 1 191 ? 2.991 -1.998 3.387 1.00 96.88 191 THR A C 1
ATOM 1613 O O . THR A 1 191 ? 2.490 -1.983 2.259 1.00 96.88 191 THR A O 1
ATOM 1616 N N . GLU A 1 192 ? 3.753 -3.009 3.801 1.00 96.62 192 GLU A N 1
ATOM 1617 C CA . GLU A 1 192 ? 4.003 -4.214 3.007 1.00 96.62 192 GLU A CA 1
ATOM 1618 C C . GLU A 1 192 ? 2.925 -5.291 3.224 1.00 96.62 192 GLU A C 1
ATOM 1620 O O . GLU A 1 192 ? 2.904 -6.298 2.517 1.00 96.62 192 GLU A O 1
ATOM 1625 N N . LEU A 1 193 ? 1.965 -5.078 4.132 1.00 97.19 193 LEU A N 1
ATOM 1626 C CA . LEU A 1 193 ? 0.880 -6.025 4.416 1.00 97.19 193 LEU A CA 1
ATOM 1627 C C . LEU A 1 193 ? 0.051 -6.429 3.177 1.00 97.19 193 LEU A C 1
ATOM 1629 O O . LEU A 1 193 ? -0.268 -7.616 3.049 1.00 97.19 193 LEU A O 1
ATOM 1633 N N . PRO A 1 194 ? -0.272 -5.530 2.221 1.00 95.75 194 PRO A N 1
ATOM 1634 C CA . PRO A 1 194 ? -0.919 -5.922 0.964 1.00 95.75 194 PRO A CA 1
ATOM 1635 C C . PRO A 1 194 ? -0.075 -6.851 0.081 1.00 95.75 194 PRO A C 1
ATOM 1637 O O . PRO A 1 194 ? -0.632 -7.608 -0.710 1.00 95.75 194 PRO A O 1
ATOM 1640 N N . LEU A 1 195 ? 1.255 -6.789 0.196 1.00 95.94 195 LEU A N 1
ATOM 1641 C CA . LEU A 1 195 ? 2.194 -7.661 -0.520 1.00 95.94 195 LEU A CA 1
ATOM 1642 C C . LEU A 1 195 ? 2.331 -9.012 0.183 1.00 95.94 195 LEU A C 1
ATOM 1644 O O . LEU A 1 195 ? 2.655 -10.007 -0.463 1.00 95.94 195 LEU A O 1
ATOM 1648 N N . GLN A 1 196 ? 2.075 -9.055 1.490 1.00 96.00 196 GLN A N 1
ATOM 1649 C CA . GLN A 1 196 ? 2.203 -10.263 2.296 1.00 96.00 196 GLN A CA 1
ATOM 1650 C C . GLN A 1 196 ? 0.939 -11.120 2.320 1.00 96.00 196 GLN A C 1
ATOM 1652 O O . GLN A 1 196 ? 1.012 -12.350 2.266 1.00 96.00 196 GLN A O 1
ATOM 1657 N N . TRP A 1 197 ? -0.226 -10.479 2.404 1.00 95.25 197 TRP A N 1
ATOM 1658 C CA . TRP A 1 197 ? -1.458 -11.155 2.791 1.00 95.25 197 TRP A CA 1
ATOM 1659 C C . TRP A 1 197 ? -2.644 -10.830 1.877 1.00 95.25 197 TRP A C 1
ATOM 1661 O O . TRP A 1 197 ? -2.763 -9.714 1.367 1.00 95.25 197 TRP A O 1
ATOM 1671 N N . PRO A 1 198 ? -3.572 -11.788 1.697 1.00 94.44 198 PRO A N 1
ATOM 1672 C CA . PRO A 1 198 ? -4.780 -11.581 0.914 1.00 94.44 198 PRO A CA 1
ATOM 1673 C C . PRO A 1 198 ? -5.780 -10.656 1.609 1.00 94.44 198 PRO A C 1
ATOM 1675 O O . PRO A 1 198 ? -5.720 -10.391 2.812 1.00 94.44 198 PRO A O 1
ATOM 1678 N N . SER A 1 199 ? -6.759 -10.191 0.835 1.00 94.50 199 SER A N 1
ATOM 1679 C CA . SER A 1 199 ? -7.644 -9.112 1.259 1.00 94.50 199 SER A CA 1
ATOM 1680 C C . SER A 1 199 ? -8.489 -9.445 2.486 1.00 94.50 199 SER A C 1
ATOM 1682 O O . SER A 1 199 ? -8.660 -8.599 3.353 1.00 94.50 199 SER A O 1
ATOM 1684 N N . ASN A 1 200 ? -8.953 -10.692 2.609 1.00 94.88 200 ASN A N 1
ATOM 1685 C CA . ASN A 1 200 ? -9.686 -11.169 3.784 1.00 94.88 200 ASN A CA 1
ATOM 1686 C C . ASN A 1 200 ? -8.852 -11.093 5.068 1.00 94.88 200 ASN A C 1
ATOM 1688 O O . ASN A 1 200 ? -9.388 -10.745 6.117 1.00 94.88 200 ASN A O 1
ATOM 1692 N N . PHE A 1 201 ? -7.558 -11.395 4.995 1.00 96.75 201 PHE A N 1
ATOM 1693 C CA . PHE A 1 201 ? -6.664 -11.290 6.142 1.00 96.75 201 PHE A CA 1
ATOM 1694 C C . PHE A 1 201 ? -6.437 -9.821 6.519 1.00 96.75 201 PHE A C 1
ATOM 1696 O O . PHE A 1 201 ? -6.657 -9.443 7.668 1.00 96.75 201 PHE A O 1
ATOM 1703 N N . ASN A 1 202 ? -6.108 -8.967 5.545 1.00 97.31 202 ASN A N 1
ATOM 1704 C CA . ASN A 1 202 ? -5.878 -7.541 5.797 1.00 97.31 202 ASN A CA 1
ATOM 1705 C C . ASN A 1 202 ? -7.121 -6.819 6.347 1.00 97.31 202 ASN A C 1
ATOM 1707 O O . ASN A 1 202 ? -6.992 -5.969 7.226 1.00 97.31 202 ASN A O 1
ATOM 1711 N N . SER A 1 203 ? -8.335 -7.194 5.926 1.00 97.25 203 SER A N 1
ATOM 1712 C CA . SER A 1 203 ? -9.571 -6.663 6.522 1.00 97.25 203 SER A CA 1
ATOM 1713 C C . SER A 1 203 ? -9.702 -7.004 8.010 1.00 97.25 203 SER A C 1
ATOM 1715 O O . SER A 1 203 ? -10.146 -6.167 8.794 1.00 97.25 203 SER A O 1
ATOM 1717 N N . VAL A 1 204 ? -9.321 -8.221 8.414 1.00 97.44 204 VAL A N 1
ATOM 1718 C CA . VAL A 1 204 ? -9.320 -8.637 9.825 1.00 97.44 204 VAL A CA 1
ATOM 1719 C C . VAL A 1 204 ? -8.262 -7.877 10.618 1.00 97.44 204 VAL A C 1
ATOM 1721 O O . VAL A 1 204 ? -8.564 -7.416 11.717 1.00 97.44 204 VAL A O 1
ATOM 1724 N N . VAL A 1 205 ? -7.053 -7.729 10.067 1.00 97.94 205 VAL A N 1
ATOM 1725 C CA . VAL A 1 205 ? -5.962 -6.977 10.705 1.00 97.94 205 VAL A CA 1
ATOM 1726 C C . VAL A 1 205 ? -6.419 -5.558 11.018 1.00 97.94 205 VAL A C 1
ATOM 1728 O O . VAL A 1 205 ? -6.359 -5.150 12.171 1.00 97.94 205 VAL A O 1
ATOM 1731 N N . VAL A 1 206 ? -6.978 -4.842 10.040 1.00 98.19 206 VAL A N 1
ATOM 1732 C CA . VAL A 1 206 ? -7.448 -3.462 10.238 1.00 98.19 206 VAL A CA 1
ATOM 1733 C C . VAL A 1 206 ? -8.569 -3.376 11.272 1.00 98.19 206 VAL A C 1
ATOM 1735 O O . VAL A 1 206 ? -8.531 -2.500 12.136 1.00 98.19 206 VAL A O 1
ATOM 1738 N N . LEU A 1 207 ? -9.545 -4.293 11.237 1.00 97.94 207 LEU A N 1
ATOM 1739 C CA . LEU A 1 207 ? -10.605 -4.330 12.250 1.00 97.94 207 LEU A CA 1
ATOM 1740 C C . LEU A 1 207 ? -10.035 -4.517 13.653 1.00 97.94 207 LEU A C 1
ATOM 1742 O O . LEU A 1 207 ? -10.405 -3.781 14.565 1.00 97.94 207 LEU A O 1
ATOM 1746 N N . LYS A 1 208 ? -9.111 -5.463 13.827 1.00 97.38 208 LYS A N 1
ATOM 1747 C CA . LYS A 1 208 ? -8.468 -5.704 15.121 1.00 97.38 208 LYS A CA 1
ATOM 1748 C C . LYS A 1 208 ? -7.647 -4.502 15.574 1.00 97.38 208 LYS A C 1
ATOM 1750 O O . LYS A 1 208 ? -7.831 -4.061 16.704 1.00 97.38 208 LYS A O 1
ATOM 1755 N N . SER A 1 209 ? -6.815 -3.939 14.700 1.00 98.06 209 SER A N 1
ATOM 1756 C CA . SER A 1 209 ? -6.015 -2.750 15.007 1.00 98.06 209 SER A CA 1
ATOM 1757 C C . SER A 1 209 ? -6.895 -1.577 15.436 1.00 98.06 209 SER A C 1
ATOM 1759 O O . SER A 1 209 ? -6.622 -0.954 16.456 1.00 98.06 209 SER A O 1
ATOM 1761 N N . SER A 1 210 ? -7.989 -1.315 14.718 1.00 98.12 210 SER A N 1
ATOM 1762 C CA . SER A 1 210 ? -8.904 -0.215 15.043 1.00 98.12 210 SER A CA 1
ATOM 1763 C C . SER A 1 210 ? -9.638 -0.410 16.369 1.00 98.12 210 SER A C 1
ATOM 1765 O O . SER A 1 210 ? -9.802 0.553 17.108 1.00 98.12 210 SER A O 1
ATOM 1767 N N . LEU A 1 211 ? -10.038 -1.641 16.711 1.00 97.62 211 LEU A N 1
ATOM 1768 C CA . LEU A 1 211 ? -10.658 -1.955 18.000 1.00 97.62 211 LEU A CA 1
ATOM 1769 C C . LEU A 1 211 ? -9.670 -1.782 19.152 1.00 97.62 211 LEU A C 1
ATOM 1771 O O . LEU A 1 211 ? -10.045 -1.250 20.194 1.00 97.62 211 LEU A O 1
ATOM 1775 N N . LEU A 1 212 ? -8.419 -2.215 18.967 1.00 96.81 212 LEU A N 1
ATOM 1776 C CA . LEU A 1 212 ? -7.363 -2.037 19.964 1.00 96.81 212 LEU A CA 1
ATOM 1777 C C . LEU A 1 212 ? -7.096 -0.549 20.205 1.00 96.81 212 LEU A C 1
ATOM 1779 O O . LEU A 1 212 ? -7.179 -0.099 21.343 1.00 96.81 212 LEU A O 1
ATOM 1783 N N . VAL A 1 213 ? -6.875 0.223 19.136 1.00 97.19 213 VAL A N 1
ATOM 1784 C CA . VAL A 1 213 ? -6.664 1.679 19.214 1.00 97.19 213 VAL A CA 1
ATOM 1785 C C . VAL A 1 213 ? -7.873 2.378 19.835 1.00 97.19 213 VAL A C 1
ATOM 1787 O O . VAL A 1 213 ? -7.713 3.198 20.736 1.00 97.19 213 VAL A O 1
ATOM 1790 N N . TRP A 1 214 ? -9.090 2.030 19.411 1.00 97.00 214 TRP A N 1
ATOM 1791 C CA . TRP A 1 214 ? -10.314 2.615 19.954 1.00 97.00 214 TRP A CA 1
ATOM 1792 C C . TRP A 1 214 ? -10.455 2.371 21.455 1.00 97.00 214 TRP A C 1
ATOM 1794 O O . TRP A 1 214 ? -10.773 3.303 22.188 1.00 97.00 214 TRP A O 1
ATOM 1804 N N . ASN A 1 215 ? -10.231 1.136 21.905 1.00 96.19 215 ASN A N 1
ATOM 1805 C CA . ASN A 1 215 ? -10.402 0.744 23.303 1.00 96.19 215 ASN A CA 1
ATOM 1806 C C . ASN A 1 215 ? -9.330 1.330 24.222 1.00 96.19 215 ASN A C 1
ATOM 1808 O O . ASN A 1 215 ? -9.615 1.567 25.395 1.00 96.19 215 ASN A O 1
ATOM 1812 N N . GLU A 1 216 ? -8.125 1.545 23.699 1.00 95.38 216 GLU A N 1
ATOM 1813 C CA . GLU A 1 216 ? -7.037 2.194 24.428 1.00 95.38 216 GLU A CA 1
ATOM 1814 C C . GLU A 1 216 ? -7.284 3.707 24.564 1.00 95.38 216 GLU A C 1
ATOM 1816 O O . GLU A 1 216 ? -7.042 4.280 25.619 1.00 95.38 216 GLU A O 1
ATOM 1821 N N . ILE A 1 217 ? -7.852 4.349 23.534 1.00 94.88 217 ILE A N 1
ATOM 1822 C CA . ILE A 1 217 ? -8.219 5.775 23.566 1.00 94.88 217 ILE A CA 1
ATOM 1823 C C . ILE A 1 217 ? -9.492 6.029 24.392 1.00 94.88 217 ILE A C 1
ATOM 1825 O O . ILE A 1 217 ? -9.579 7.010 25.125 1.00 94.88 217 ILE A O 1
ATOM 1829 N N . ASN A 1 218 ? -10.503 5.167 24.264 1.00 91.62 218 ASN A N 1
ATOM 1830 C CA . ASN A 1 218 ? -11.834 5.353 24.845 1.00 91.62 218 ASN A CA 1
ATOM 1831 C C . ASN A 1 218 ? -12.106 4.316 25.939 1.00 91.62 218 ASN A C 1
ATOM 1833 O O . ASN A 1 218 ? -12.982 3.459 25.790 1.00 91.62 218 ASN A O 1
ATOM 1837 N N . ALA A 1 219 ? -11.387 4.411 27.058 1.00 85.94 219 ALA A N 1
ATOM 1838 C CA . ALA A 1 219 ? -11.518 3.469 28.171 1.00 85.94 219 ALA A CA 1
ATOM 1839 C C . ALA A 1 219 ? -12.958 3.364 28.728 1.00 85.94 219 ALA A C 1
ATOM 1841 O O . ALA A 1 219 ? -13.375 2.289 29.151 1.00 85.94 219 ALA A O 1
ATOM 1842 N N . GLU A 1 220 ? -13.739 4.446 28.670 1.00 86.31 220 GLU A N 1
ATOM 1843 C CA . GLU A 1 220 ? -15.138 4.482 29.128 1.00 86.31 220 GLU A CA 1
ATOM 1844 C C . GLU A 1 220 ? -16.142 3.915 28.108 1.00 86.31 220 GLU A C 1
ATOM 1846 O O . GLU A 1 220 ? -17.251 3.526 28.469 1.00 86.31 220 GLU A O 1
ATOM 1851 N N . ARG A 1 221 ? -15.777 3.868 26.820 1.00 88.75 221 ARG A N 1
ATOM 1852 C CA . ARG A 1 221 ? -16.640 3.418 25.710 1.00 88.75 221 ARG A CA 1
ATOM 1853 C C . ARG A 1 221 ? -15.994 2.268 24.947 1.00 88.75 221 ARG A C 1
ATOM 1855 O O . ARG A 1 221 ? -15.977 2.248 23.709 1.00 88.75 221 ARG A O 1
ATOM 1862 N N . ARG A 1 222 ? -15.442 1.316 25.701 1.00 92.56 222 ARG A N 1
ATOM 1863 C CA . ARG A 1 222 ? -14.810 0.123 25.141 1.00 92.56 222 ARG A CA 1
ATOM 1864 C C . ARG A 1 222 ? -15.827 -0.708 24.372 1.00 92.56 222 ARG A C 1
ATOM 1866 O O . ARG A 1 222 ? -16.976 -0.885 24.768 1.00 92.56 222 ARG A O 1
ATOM 1873 N N . VAL A 1 223 ? -15.365 -1.248 23.259 1.00 92.56 223 VAL A N 1
ATOM 1874 C CA . VAL A 1 223 ? -16.105 -2.156 22.397 1.00 92.56 223 VAL A CA 1
ATOM 1875 C C . VAL A 1 223 ? -15.575 -3.562 22.646 1.00 92.56 223 VAL A C 1
ATOM 1877 O O . VAL A 1 223 ? -14.493 -3.925 22.187 1.00 92.56 223 VAL A O 1
ATOM 1880 N N . GLU A 1 224 ? -16.356 -4.376 23.353 1.00 89.94 224 GLU A N 1
ATOM 1881 C CA . GLU A 1 224 ? -16.008 -5.758 23.729 1.00 89.94 224 GLU A CA 1
ATOM 1882 C C . GLU A 1 224 ? -16.293 -6.777 22.606 1.00 89.94 224 GLU A C 1
ATOM 1884 O O . GLU A 1 224 ? -16.702 -7.915 22.835 1.00 89.94 224 GLU A O 1
ATOM 1889 N N . ARG A 1 225 ? -16.113 -6.371 21.344 1.00 89.50 225 ARG A N 1
ATOM 1890 C CA . ARG A 1 225 ? -16.309 -7.257 20.189 1.00 89.50 225 ARG A CA 1
ATOM 1891 C C . ARG A 1 225 ? -15.042 -8.065 19.936 1.00 89.50 225 ARG A C 1
ATOM 1893 O O . ARG A 1 225 ? -13.992 -7.506 19.634 1.00 89.50 225 ARG A O 1
ATOM 1900 N N . VAL A 1 226 ? -15.160 -9.388 19.998 1.00 87.88 226 VAL A N 1
ATOM 1901 C CA . VAL A 1 226 ? -14.070 -10.305 19.653 1.00 87.88 226 VAL A CA 1
ATOM 1902 C C . VAL A 1 226 ? -14.151 -10.654 18.170 1.00 87.88 226 VAL A C 1
ATOM 1904 O O . VAL A 1 226 ? -15.159 -11.174 17.698 1.00 87.88 226 VAL A O 1
ATOM 1907 N N . ILE A 1 227 ? -13.072 -10.385 17.435 1.00 92.44 227 ILE A N 1
ATOM 1908 C CA . ILE A 1 227 ? -12.952 -10.762 16.024 1.00 92.44 227 ILE A CA 1
ATOM 1909 C C . ILE A 1 227 ? -12.373 -12.170 15.941 1.00 92.44 227 ILE A C 1
ATOM 1911 O O . ILE A 1 227 ? -11.170 -12.364 16.130 1.00 92.44 227 ILE A O 1
ATOM 1915 N N . ASN A 1 228 ? -13.244 -13.134 15.652 1.00 91.00 228 ASN A N 1
ATOM 1916 C CA . ASN A 1 228 ? -12.877 -14.521 15.398 1.00 91.00 228 ASN A CA 1
ATOM 1917 C C . ASN A 1 228 ? -12.638 -14.732 13.898 1.00 91.00 228 ASN A C 1
ATOM 1919 O O . ASN A 1 228 ? -13.574 -14.798 13.102 1.00 91.00 228 ASN A O 1
ATOM 1923 N N . GLU A 1 229 ? -11.375 -14.858 13.504 1.00 90.75 229 GLU A N 1
ATOM 1924 C CA . GLU A 1 229 ? -10.953 -14.979 12.102 1.00 90.75 229 GLU A CA 1
ATOM 1925 C C . GLU A 1 229 ? -11.573 -16.191 11.396 1.00 90.75 229 GLU A C 1
ATOM 1927 O O . GLU A 1 229 ? -11.861 -16.151 10.197 1.00 90.75 229 GLU A O 1
ATOM 1932 N N . ARG A 1 230 ? -11.832 -17.266 12.149 1.00 90.12 230 ARG A N 1
ATOM 1933 C CA . ARG A 1 230 ? -12.383 -18.511 11.603 1.00 90.12 230 ARG A CA 1
ATOM 1934 C C . ARG A 1 230 ? -13.815 -18.341 11.107 1.00 90.12 230 ARG A C 1
ATOM 1936 O O . ARG A 1 230 ? -14.186 -18.980 10.128 1.00 90.12 230 ARG A O 1
ATOM 1943 N N . GLU A 1 231 ? -14.594 -17.458 11.731 1.00 91.69 231 GLU A N 1
ATOM 1944 C CA . GLU A 1 231 ? -15.980 -17.183 11.325 1.00 91.69 231 GLU A CA 1
ATOM 1945 C C . GLU A 1 231 ? -16.068 -16.524 9.946 1.00 91.69 231 GLU A C 1
ATOM 1947 O O . GLU A 1 231 ? -17.057 -16.687 9.237 1.00 91.69 231 GLU A O 1
ATOM 1952 N N . VAL A 1 232 ? -15.003 -15.839 9.526 1.00 91.44 232 VAL A N 1
ATOM 1953 C CA . VAL A 1 232 ? -14.899 -15.189 8.214 1.00 91.44 232 VAL A CA 1
ATOM 1954 C C . VAL A 1 232 ? -13.959 -15.935 7.263 1.00 91.44 232 VAL A C 1
ATOM 1956 O O . VAL A 1 232 ? -13.448 -15.364 6.302 1.00 91.44 232 VAL A O 1
ATOM 1959 N N . SER A 1 233 ? -13.742 -17.234 7.507 1.00 88.56 233 SER A N 1
ATOM 1960 C CA . SER A 1 233 ? -12.899 -18.108 6.674 1.00 88.56 233 SER A CA 1
ATOM 1961 C C . SER A 1 233 ? -11.455 -17.614 6.506 1.00 88.56 233 SER A C 1
ATOM 1963 O O . SER A 1 233 ? -10.797 -17.903 5.504 1.00 88.56 233 SER A O 1
ATOM 1965 N N . VAL A 1 234 ? -10.934 -16.871 7.484 1.00 90.62 234 VAL A N 1
ATOM 1966 C CA . VAL A 1 234 ? -9.522 -16.485 7.540 1.00 90.62 234 VAL A CA 1
ATOM 1967 C C . VAL A 1 234 ? -8.786 -17.539 8.363 1.00 90.62 234 VAL A C 1
ATOM 1969 O O . VAL A 1 234 ? -8.858 -17.575 9.590 1.00 90.62 234 VAL A O 1
ATOM 1972 N N . ASN A 1 235 ? -8.082 -18.429 7.663 1.00 87.44 235 ASN A N 1
ATOM 1973 C CA . ASN A 1 235 ? -7.277 -19.484 8.274 1.00 87.44 235 ASN A CA 1
ATOM 1974 C C . ASN A 1 235 ? -5.873 -18.957 8.598 1.00 87.44 235 ASN A C 1
ATOM 1976 O O . ASN A 1 235 ? -4.902 -19.254 7.906 1.00 87.44 235 ASN A O 1
ATOM 1980 N N . ALA A 1 236 ? -5.794 -18.146 9.649 1.00 86.69 236 ALA A N 1
ATOM 1981 C CA . ALA A 1 236 ? -4.551 -17.609 10.181 1.00 86.69 236 ALA A CA 1
ATOM 1982 C C . ALA A 1 236 ? -4.315 -18.080 11.614 1.00 86.69 236 ALA A C 1
ATOM 1984 O O . ALA A 1 236 ? -5.252 -18.324 12.381 1.00 86.69 236 ALA A O 1
ATOM 1985 N N . ARG A 1 237 ? -3.047 -18.191 11.998 1.00 87.19 237 ARG A N 1
ATOM 1986 C CA . ARG A 1 237 ? -2.668 -18.355 13.402 1.00 87.19 237 ARG A CA 1
ATOM 1987 C C . ARG A 1 237 ? -2.822 -17.017 14.121 1.00 87.19 237 ARG A C 1
ATOM 1989 O O . ARG A 1 237 ? -2.642 -15.960 13.522 1.00 87.19 237 ARG A O 1
ATOM 1996 N N . LYS A 1 238 ? -3.086 -17.073 15.431 1.00 86.69 238 LYS A N 1
ATOM 1997 C CA . LYS A 1 238 ? -3.191 -15.875 16.280 1.00 86.69 238 LYS A CA 1
ATOM 1998 C C . LYS A 1 238 ? -1.951 -14.980 16.132 1.00 86.69 238 LYS A C 1
ATOM 2000 O O . LYS A 1 238 ? -2.093 -13.791 15.897 1.00 86.69 238 LYS A O 1
ATOM 2005 N N . GLU A 1 239 ? -0.763 -15.583 16.172 1.00 88.75 239 GLU A N 1
ATO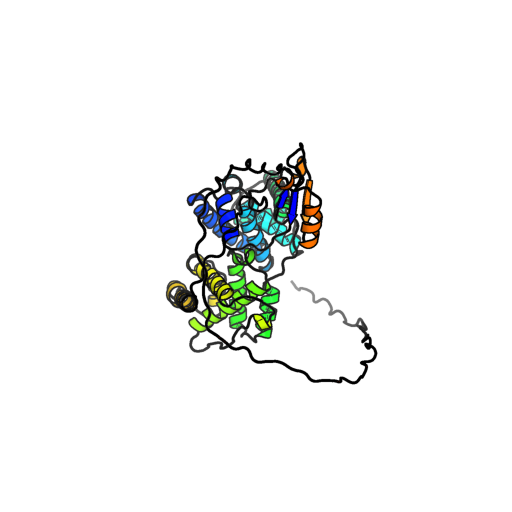M 2006 C CA . GLU A 1 239 ? 0.526 -14.893 16.013 1.00 88.75 239 GLU A CA 1
ATOM 2007 C C . GLU A 1 239 ? 0.668 -14.164 14.668 1.00 88.75 239 GLU A C 1
ATOM 2009 O O . GLU A 1 239 ? 1.162 -13.049 14.636 1.00 88.75 239 GLU A O 1
ATOM 2014 N N . GLU A 1 240 ? 0.216 -14.754 13.554 1.00 91.69 240 GLU A N 1
ATOM 2015 C CA . GLU A 1 240 ? 0.320 -14.105 12.235 1.00 91.69 240 GLU A CA 1
ATOM 2016 C C . GLU A 1 240 ? -0.497 -12.815 12.207 1.00 91.69 240 GLU A C 1
ATOM 2018 O O . GLU A 1 240 ? -0.029 -11.785 11.728 1.00 91.69 240 GLU A O 1
ATOM 2023 N N . THR A 1 241 ? -1.694 -12.863 12.790 1.00 93.38 241 THR A N 1
ATOM 2024 C CA . THR A 1 241 ? -2.566 -11.697 12.905 1.00 93.38 241 THR A CA 1
ATOM 2025 C C . THR A 1 241 ? -1.989 -10.668 13.876 1.00 93.38 241 THR A C 1
ATOM 2027 O O . THR A 1 241 ? -1.969 -9.487 13.545 1.00 93.38 241 THR A O 1
ATOM 2030 N N . SER A 1 242 ? -1.473 -11.086 15.038 1.00 93.56 242 SER A N 1
ATOM 2031 C CA . SER A 1 242 ? -0.817 -10.184 15.999 1.00 93.56 242 SER A CA 1
ATOM 2032 C C . SER A 1 242 ? 0.404 -9.487 15.398 1.00 93.56 242 SER A C 1
ATOM 2034 O O . SER A 1 242 ? 0.563 -8.280 15.570 1.00 93.56 242 SER A O 1
ATOM 2036 N N . ASN A 1 243 ? 1.230 -10.211 14.642 1.00 93.94 243 ASN A N 1
ATOM 2037 C CA . ASN A 1 243 ? 2.418 -9.654 14.001 1.00 93.94 243 ASN A CA 1
ATOM 2038 C C . ASN A 1 243 ? 2.034 -8.661 12.901 1.00 93.94 243 ASN A C 1
ATOM 2040 O O . ASN A 1 243 ? 2.622 -7.588 12.825 1.00 93.94 243 ASN A O 1
ATOM 2044 N N . ALA A 1 244 ? 1.000 -8.963 12.111 1.00 96.56 244 ALA A N 1
ATOM 2045 C CA . ALA A 1 244 ? 0.485 -8.036 11.108 1.00 96.56 244 ALA A CA 1
ATOM 2046 C C . ALA A 1 244 ? -0.155 -6.779 11.728 1.00 96.56 244 ALA A C 1
ATOM 2048 O O . ALA A 1 244 ? 0.017 -5.678 11.207 1.00 96.56 244 ALA A O 1
ATOM 2049 N N . VAL A 1 245 ? -0.853 -6.915 12.863 1.00 97.62 245 VAL A N 1
ATOM 2050 C CA . VAL A 1 245 ? -1.333 -5.765 13.649 1.00 97.62 245 VAL A CA 1
ATOM 2051 C C . VAL A 1 245 ? -0.143 -4.927 14.116 1.00 97.62 245 VAL A C 1
ATOM 2053 O O . VAL A 1 245 ? -0.148 -3.716 13.921 1.00 97.62 245 VAL A O 1
ATOM 2056 N N . SER A 1 246 ? 0.890 -5.559 14.679 1.00 96.75 246 SER A N 1
ATOM 2057 C CA . SER A 1 246 ? 2.100 -4.872 15.144 1.00 96.75 246 SER A CA 1
ATOM 2058 C C . SER A 1 246 ? 2.821 -4.132 14.008 1.00 96.75 246 SER A C 1
ATOM 2060 O O . SER A 1 246 ? 3.239 -2.993 14.208 1.00 96.75 246 SER A O 1
ATOM 2062 N N . GLU A 1 247 ? 2.887 -4.721 12.810 1.00 96.50 247 GLU A N 1
ATOM 2063 C CA . GLU A 1 247 ? 3.461 -4.095 11.609 1.00 96.50 247 GLU A CA 1
ATOM 2064 C C . GLU A 1 247 ? 2.653 -2.871 11.148 1.00 96.50 247 GLU A C 1
ATOM 2066 O O . GLU A 1 247 ? 3.231 -1.829 10.834 1.00 96.50 247 GLU A O 1
ATOM 2071 N N . LEU A 1 248 ? 1.315 -2.944 11.157 1.00 98.31 248 LEU A N 1
ATOM 2072 C CA . LEU A 1 248 ? 0.481 -1.767 10.884 1.00 98.31 248 LEU A CA 1
ATOM 2073 C C . LEU A 1 248 ? 0.698 -0.673 11.939 1.00 98.31 248 LEU A C 1
ATOM 2075 O O . LEU A 1 248 ? 0.709 0.509 11.614 1.00 98.31 248 LEU A O 1
ATOM 2079 N N . LEU A 1 249 ? 0.884 -1.050 13.202 1.00 97.88 249 LEU A N 1
ATOM 2080 C CA . LEU A 1 249 ? 1.149 -0.100 14.280 1.00 97.88 249 LEU A CA 1
ATOM 2081 C C . LEU A 1 249 ? 2.529 0.573 14.156 1.00 97.88 249 LEU A C 1
ATOM 2083 O O . LEU A 1 249 ? 2.647 1.763 14.447 1.00 97.88 249 LEU A O 1
ATOM 2087 N N . ASP A 1 250 ? 3.543 -0.128 13.641 1.00 96.75 250 ASP A N 1
ATOM 2088 C CA . ASP A 1 250 ? 4.870 0.449 13.360 1.00 96.75 250 ASP A CA 1
ATOM 2089 C C . ASP A 1 250 ? 4.841 1.566 12.318 1.00 96.75 250 ASP A C 1
ATOM 2091 O O . ASP A 1 250 ? 5.624 2.520 12.399 1.00 96.75 250 ASP A O 1
ATOM 2095 N N . TYR A 1 251 ? 3.914 1.493 11.360 1.00 96.94 251 TYR A N 1
ATOM 2096 C CA . TYR A 1 251 ? 3.721 2.563 10.384 1.00 96.94 251 TYR A CA 1
ATOM 2097 C C . TYR A 1 251 ? 3.445 3.904 11.073 1.00 96.94 251 TYR A C 1
ATOM 2099 O O . TYR A 1 251 ? 4.040 4.929 10.722 1.00 96.94 251 TYR A O 1
ATOM 2107 N N . TYR A 1 252 ? 2.584 3.894 12.089 1.00 97.31 252 TYR A N 1
ATOM 2108 C CA . TYR A 1 252 ? 2.171 5.096 12.803 1.00 97.31 252 TYR A CA 1
ATOM 2109 C C . TYR A 1 252 ? 3.267 5.679 13.691 1.00 97.31 252 TYR A C 1
ATOM 2111 O O . TYR A 1 252 ? 3.296 6.895 13.856 1.00 97.31 252 TYR A O 1
ATOM 2119 N N . MET A 1 253 ? 4.218 4.870 14.172 1.00 94.56 253 MET A N 1
ATOM 2120 C CA . MET A 1 253 ? 5.366 5.367 14.947 1.00 94.56 253 MET A CA 1
ATOM 2121 C C . MET A 1 253 ? 6.144 6.462 14.197 1.00 94.56 253 MET A C 1
ATOM 2123 O O . MET A 1 253 ? 6.680 7.377 14.814 1.00 94.56 253 MET A O 1
ATOM 2127 N N . HIS A 1 254 ? 6.165 6.400 12.860 1.00 91.31 254 HIS A N 1
ATOM 2128 C CA . HIS A 1 254 ? 6.933 7.313 12.007 1.00 91.31 254 HIS A CA 1
ATOM 2129 C C . HIS A 1 254 ? 6.063 8.207 11.109 1.00 91.31 254 HIS A C 1
ATOM 2131 O O . HIS A 1 254 ? 6.543 9.211 10.574 1.00 91.31 254 HIS A O 1
ATOM 2137 N N . ASN A 1 255 ? 4.795 7.838 10.894 1.00 94.38 255 ASN A N 1
ATOM 2138 C CA . ASN A 1 255 ? 3.932 8.469 9.889 1.00 94.38 255 ASN A CA 1
ATOM 2139 C C . ASN A 1 255 ? 2.583 8.956 10.431 1.00 94.38 255 ASN A C 1
ATOM 2141 O O . ASN A 1 255 ? 1.749 9.378 9.632 1.00 94.38 255 ASN A O 1
ATOM 2145 N N . TYR A 1 256 ? 2.368 8.957 11.754 1.00 95.62 256 TYR A N 1
ATOM 2146 C CA . TYR A 1 256 ? 1.097 9.381 12.355 1.00 95.62 256 TYR A CA 1
ATOM 2147 C C . TYR A 1 256 ? 0.604 10.743 11.843 1.00 95.62 256 TYR A C 1
ATOM 2149 O O . TYR A 1 256 ? -0.553 10.860 11.444 1.00 95.62 256 TYR A O 1
ATOM 2157 N N . GLU A 1 257 ? 1.485 11.744 11.755 1.00 93.81 257 GLU A N 1
ATOM 2158 C CA . GLU A 1 257 ? 1.114 13.102 11.327 1.00 93.81 257 GLU A CA 1
ATOM 2159 C C . GLU A 1 257 ? 0.478 13.173 9.936 1.00 93.81 257 GLU A C 1
ATOM 2161 O O . GLU A 1 257 ? -0.426 13.968 9.697 1.00 93.81 257 GLU A O 1
ATOM 2166 N N . ALA A 1 258 ? 0.939 12.328 9.015 1.00 92.69 258 ALA A N 1
ATOM 2167 C CA . ALA A 1 258 ? 0.449 12.291 7.642 1.00 92.69 258 ALA A CA 1
ATOM 2168 C C . ALA A 1 258 ? -0.625 11.212 7.419 1.00 92.69 258 ALA A C 1
ATOM 2170 O O . ALA A 1 258 ? -1.068 11.024 6.285 1.00 92.69 258 ALA A O 1
ATOM 2171 N N . SER A 1 259 ? -1.019 10.494 8.473 1.00 95.94 259 SER A N 1
ATOM 2172 C CA . SER A 1 259 ? -1.888 9.324 8.372 1.00 95.94 259 SER A CA 1
ATOM 2173 C C . SER A 1 259 ? -3.365 9.676 8.195 1.00 95.94 259 SER A C 1
ATOM 2175 O O . SER A 1 259 ? -3.852 10.730 8.625 1.00 95.94 259 SER A O 1
ATOM 2177 N N . PHE A 1 260 ? -4.108 8.751 7.596 1.00 96.88 260 PHE A N 1
ATOM 2178 C CA . PHE A 1 260 ? -5.565 8.785 7.553 1.00 96.88 260 PHE A CA 1
ATOM 2179 C C . PHE A 1 260 ? -6.168 8.553 8.942 1.00 96.88 260 PHE A C 1
ATOM 2181 O O . PHE A 1 260 ? -7.215 9.126 9.244 1.00 96.88 260 PHE A O 1
ATOM 2188 N N . MET A 1 261 ? -5.509 7.778 9.811 1.00 97.12 261 MET A N 1
ATOM 2189 C CA . MET A 1 261 ? -5.926 7.607 11.206 1.00 97.12 261 MET A CA 1
ATOM 2190 C C . MET A 1 261 ? -6.015 8.943 11.952 1.00 97.12 261 MET A C 1
ATOM 2192 O O . MET A 1 261 ? -7.046 9.208 12.564 1.00 97.12 261 MET A O 1
ATOM 2196 N N . LYS A 1 262 ? -4.995 9.809 11.859 1.00 96.38 262 LYS A N 1
ATOM 2197 C CA . LYS A 1 262 ? -5.032 11.151 12.472 1.00 96.38 262 LYS A CA 1
ATOM 2198 C C . LYS A 1 262 ? -6.243 11.950 11.981 1.00 96.38 262 LYS A C 1
ATOM 2200 O O . LYS A 1 262 ? -7.036 12.417 12.790 1.00 96.38 262 LYS A O 1
ATOM 2205 N N . GLN A 1 263 ? -6.436 12.018 10.659 1.00 95.38 263 GLN A N 1
ATOM 2206 C CA . GLN A 1 263 ? -7.578 12.718 10.053 1.00 95.38 263 GLN A CA 1
ATOM 2207 C C . GLN A 1 263 ? -8.924 12.171 10.554 1.00 95.38 263 GLN A C 1
ATOM 2209 O O . GLN A 1 263 ? -9.874 12.929 10.735 1.00 95.38 263 GLN A O 1
ATOM 2214 N N . ALA A 1 264 ? -9.017 10.860 10.784 1.00 97.06 264 ALA A N 1
ATOM 2215 C CA . ALA A 1 264 ? -10.227 10.231 11.295 1.00 97.06 264 ALA A CA 1
ATOM 2216 C C . ALA A 1 264 ? -10.498 10.590 12.758 1.00 97.06 264 ALA A C 1
ATOM 2218 O O . ALA A 1 264 ? -11.639 10.889 13.102 1.00 97.06 264 ALA A O 1
ATOM 2219 N N . LEU A 1 265 ? -9.466 10.578 13.606 1.00 96.31 265 LEU A N 1
ATOM 2220 C CA . LEU A 1 265 ? -9.585 10.970 15.012 1.00 96.31 265 LEU A CA 1
ATOM 2221 C C . LEU A 1 265 ? -10.004 12.439 15.140 1.00 96.31 265 LEU A C 1
ATOM 2223 O O . LEU A 1 265 ? -10.929 12.737 15.897 1.00 96.31 265 LEU A O 1
ATOM 2227 N N . ASP A 1 266 ? -9.431 13.321 14.318 1.00 95.25 266 ASP A N 1
ATOM 2228 C CA . ASP A 1 266 ? -9.825 14.731 14.261 1.00 95.25 266 ASP A CA 1
ATOM 2229 C C . ASP A 1 266 ? -11.313 14.891 13.917 1.00 95.25 266 ASP A C 1
ATOM 2231 O O . ASP A 1 266 ? -12.042 15.609 14.600 1.00 95.25 266 ASP A O 1
ATOM 2235 N N . GLN A 1 267 ? -11.798 14.163 12.906 1.00 95.75 267 GLN A N 1
ATOM 2236 C CA . GLN A 1 267 ? -13.209 14.187 12.493 1.00 95.75 267 GLN A CA 1
ATOM 2237 C C . GLN A 1 267 ? -14.164 13.556 13.514 1.00 95.75 267 GLN A C 1
ATOM 2239 O O . GLN A 1 267 ? -15.355 13.868 13.521 1.00 95.75 267 GLN A O 1
ATOM 2244 N N . LEU A 1 268 ? -13.656 12.681 14.380 1.00 95.00 268 LEU A N 1
ATOM 2245 C CA . LEU A 1 268 ? -14.395 12.112 15.506 1.00 95.00 268 LEU A CA 1
ATOM 2246 C C . LEU A 1 268 ? -14.353 13.012 16.752 1.00 95.00 268 LEU A C 1
ATOM 2248 O O . LEU A 1 268 ? -14.889 12.624 17.789 1.00 95.00 268 LEU A O 1
ATOM 2252 N N . ASN A 1 269 ? -13.758 14.208 16.656 1.00 94.12 269 ASN A N 1
ATOM 2253 C CA . ASN A 1 269 ? -13.517 15.129 17.770 1.00 94.12 269 ASN A CA 1
ATOM 2254 C C . ASN A 1 269 ? -12.671 14.511 18.898 1.00 94.12 269 ASN A C 1
ATOM 2256 O O . ASN A 1 269 ? -12.821 14.869 20.065 1.00 94.12 269 ASN A O 1
ATOM 2260 N N . ILE A 1 270 ? -11.768 13.590 18.552 1.00 91.62 270 ILE A N 1
ATOM 2261 C CA . ILE A 1 270 ? -10.803 12.990 19.474 1.00 91.62 270 ILE A CA 1
ATOM 2262 C C . ILE A 1 270 ? -9.476 13.727 19.293 1.00 91.62 270 ILE A C 1
ATOM 2264 O O . ILE A 1 270 ? -8.655 13.377 18.449 1.00 91.62 270 ILE A O 1
ATOM 2268 N N . GLN A 1 271 ? -9.291 14.778 20.086 1.00 86.62 271 GLN A N 1
ATOM 2269 C CA . GLN A 1 271 ? -8.105 15.629 20.043 1.00 86.62 271 GLN A CA 1
ATOM 2270 C C . GLN A 1 271 ? -7.074 15.119 21.051 1.00 86.62 271 GLN A C 1
ATOM 2272 O O . GLN A 1 271 ? -7.122 15.449 22.235 1.00 86.62 271 GLN A O 1
ATOM 2277 N N . LEU A 1 272 ? -6.161 14.273 20.580 1.00 88.50 272 LEU A N 1
ATOM 2278 C CA . LEU A 1 272 ? -5.052 13.748 21.372 1.00 88.50 272 LEU A CA 1
ATOM 2279 C C . LEU A 1 272 ? -3.723 14.226 20.799 1.00 88.50 272 LEU A C 1
ATOM 2281 O O . LEU A 1 272 ? -3.532 14.248 19.583 1.00 88.50 272 LEU A O 1
ATOM 2285 N N . ASP A 1 273 ? -2.791 14.562 21.691 1.00 92.69 273 ASP A N 1
ATOM 2286 C CA . ASP A 1 273 ? -1.428 14.893 21.289 1.00 92.69 273 ASP A CA 1
ATOM 2287 C C . ASP A 1 273 ? -0.766 13.698 20.592 1.00 92.69 273 ASP A C 1
ATOM 2289 O O . ASP A 1 273 ? -0.897 12.542 21.012 1.00 92.69 273 ASP A O 1
ATOM 2293 N N . SER A 1 274 ? -0.004 13.975 19.539 1.00 93.94 274 SER A N 1
ATOM 2294 C CA . SER A 1 274 ? 0.649 12.938 18.747 1.00 93.94 274 SER A CA 1
ATOM 2295 C C . SER A 1 274 ? 1.625 12.102 19.569 1.00 93.94 274 SER A C 1
ATOM 2297 O O . SER A 1 274 ? 1.701 10.889 19.368 1.00 93.94 274 SER A O 1
ATOM 2299 N N . LYS A 1 275 ? 2.331 12.700 20.544 1.00 93.62 275 LYS A N 1
ATOM 2300 C CA . LYS A 1 275 ? 3.210 11.928 21.434 1.00 93.62 275 LYS A CA 1
ATOM 2301 C C . LYS A 1 275 ? 2.399 11.017 22.341 1.00 93.62 275 LYS A C 1
ATOM 2303 O O . LYS A 1 275 ? 2.853 9.916 22.627 1.00 93.62 275 LYS A O 1
ATOM 2308 N N . HIS A 1 276 ? 1.210 11.441 22.771 1.00 93.88 276 HIS A N 1
ATOM 2309 C CA . HIS A 1 276 ? 0.326 10.593 23.564 1.00 93.88 276 HIS A CA 1
ATOM 2310 C C . HIS A 1 276 ? -0.154 9.381 22.756 1.00 93.88 276 HIS A C 1
ATOM 2312 O O . HIS A 1 276 ? -0.059 8.254 23.240 1.00 93.88 276 HIS A O 1
ATOM 2318 N N . ILE A 1 277 ? -0.595 9.584 21.512 1.00 95.12 277 ILE A N 1
ATOM 2319 C CA . ILE A 1 277 ? -0.989 8.479 20.626 1.00 95.12 277 ILE A CA 1
ATOM 2320 C C . ILE A 1 277 ? 0.176 7.506 20.416 1.00 95.12 277 ILE A C 1
ATOM 2322 O O . ILE A 1 277 ? 0.018 6.302 20.591 1.00 95.12 277 ILE A O 1
ATOM 2326 N N . ILE A 1 278 ? 1.363 8.007 20.085 1.00 95.12 278 ILE A N 1
ATOM 2327 C CA . ILE A 1 278 ? 2.513 7.148 19.779 1.00 95.12 278 ILE A CA 1
ATOM 2328 C C . ILE A 1 278 ? 3.012 6.416 21.037 1.00 95.12 278 ILE A C 1
ATOM 2330 O O . ILE A 1 278 ? 3.121 5.190 21.038 1.00 95.12 278 ILE A O 1
ATOM 2334 N N . ASN A 1 279 ? 3.283 7.149 22.119 1.00 94.19 279 ASN A N 1
ATOM 2335 C CA . ASN A 1 279 ? 3.983 6.607 23.287 1.00 94.19 279 ASN A CA 1
ATOM 2336 C C . ASN A 1 279 ? 3.068 5.896 24.285 1.00 94.19 279 ASN A C 1
ATOM 2338 O O . ASN A 1 279 ? 3.553 5.028 25.001 1.00 94.19 279 ASN A O 1
ATOM 2342 N N . ASN A 1 280 ? 1.783 6.257 24.357 1.00 93.38 280 ASN A N 1
ATOM 2343 C CA . ASN A 1 280 ? 0.856 5.651 25.315 1.00 93.38 280 ASN A CA 1
ATOM 2344 C C . ASN A 1 280 ? -0.141 4.726 24.628 1.00 93.38 280 ASN A C 1
ATOM 2346 O O . ASN A 1 280 ? -0.387 3.647 25.132 1.00 93.38 280 ASN A O 1
ATOM 2350 N N . VAL A 1 281 ? -0.694 5.083 23.467 1.00 96.12 281 VAL A N 1
ATOM 2351 C CA . VAL A 1 281 ? -1.697 4.219 22.822 1.00 96.12 281 VAL A CA 1
ATOM 2352 C C . VAL A 1 281 ? -1.021 3.093 22.043 1.00 96.12 281 VAL A C 1
ATOM 2354 O O . VAL A 1 281 ? -1.193 1.911 22.337 1.00 96.12 281 VAL A O 1
ATOM 2357 N N . ILE A 1 282 ? -0.216 3.448 21.045 1.00 96.81 282 ILE A N 1
ATOM 2358 C CA . ILE A 1 282 ? 0.359 2.478 20.108 1.00 96.81 282 ILE A CA 1
ATOM 2359 C C . ILE A 1 282 ? 1.372 1.574 20.808 1.00 96.81 282 ILE A C 1
ATOM 2361 O O . ILE A 1 282 ? 1.332 0.353 20.637 1.00 96.81 282 ILE A O 1
ATOM 2365 N N . LEU A 1 283 ? 2.254 2.158 21.622 1.00 95.12 283 LEU A N 1
ATOM 2366 C CA . LEU A 1 283 ? 3.273 1.402 22.339 1.00 95.12 283 LEU A CA 1
ATOM 2367 C C . LEU A 1 283 ? 2.664 0.412 23.347 1.00 95.12 283 LEU A C 1
ATOM 2369 O O . LEU A 1 283 ? 3.091 -0.742 23.365 1.00 95.12 283 LEU A O 1
ATOM 2373 N N . ASN A 1 284 ? 1.636 0.802 24.113 1.00 95.69 284 ASN A N 1
ATOM 2374 C CA . ASN A 1 284 ? 0.952 -0.111 25.040 1.00 95.69 284 ASN A CA 1
ATOM 2375 C C . ASN A 1 284 ? 0.336 -1.304 24.305 1.00 95.69 284 ASN A C 1
ATOM 2377 O O . ASN A 1 284 ? 0.518 -2.451 24.721 1.00 95.69 284 ASN A O 1
ATOM 2381 N N . ILE A 1 285 ? -0.342 -1.050 23.179 1.00 96.00 285 ILE A N 1
ATOM 2382 C CA . ILE A 1 285 ? -0.931 -2.117 22.364 1.00 96.00 285 ILE A CA 1
ATOM 2383 C C . ILE A 1 285 ? 0.164 -3.071 21.875 1.00 96.00 285 ILE A C 1
ATOM 2385 O O . ILE A 1 285 ? 0.021 -4.287 22.011 1.00 96.00 285 ILE A O 1
ATOM 2389 N N . LYS A 1 286 ? 1.279 -2.547 21.347 1.00 94.94 286 LYS A N 1
ATOM 2390 C CA . LYS A 1 286 ? 2.405 -3.378 20.892 1.00 94.94 286 LYS A CA 1
ATOM 2391 C C . LYS A 1 286 ? 3.000 -4.218 22.024 1.00 94.94 286 LYS A C 1
ATOM 2393 O O . LYS A 1 286 ? 3.238 -5.406 21.817 1.00 94.94 286 LYS A O 1
ATOM 2398 N N . ILE A 1 287 ? 3.194 -3.645 23.214 1.00 93.31 287 ILE A N 1
ATOM 2399 C CA . ILE A 1 287 ? 3.681 -4.382 24.393 1.00 93.31 287 ILE A CA 1
ATOM 2400 C C . ILE A 1 287 ? 2.742 -5.553 24.713 1.00 93.31 287 ILE A C 1
ATOM 2402 O O . ILE A 1 287 ? 3.213 -6.676 24.901 1.00 93.31 287 ILE A O 1
ATOM 2406 N N . GLY A 1 288 ? 1.426 -5.322 24.707 1.00 91.50 288 GLY A N 1
ATOM 2407 C CA . GLY A 1 288 ? 0.431 -6.374 24.931 1.00 91.50 288 GLY A CA 1
ATOM 2408 C C . GLY A 1 288 ? 0.480 -7.496 23.886 1.00 91.50 288 GLY A C 1
ATOM 2409 O O . GLY A 1 288 ? 0.312 -8.663 24.231 1.00 91.50 288 GLY A O 1
ATOM 2410 N N . LEU A 1 289 ? 0.769 -7.174 22.621 1.00 91.25 289 LEU A N 1
ATOM 2411 C CA . LEU A 1 289 ? 0.895 -8.173 21.551 1.00 91.25 289 LEU A CA 1
ATOM 2412 C C . LEU A 1 289 ? 2.136 -9.065 21.708 1.00 91.25 289 LEU A C 1
ATOM 2414 O O . LEU A 1 289 ? 2.054 -10.258 21.420 1.00 91.25 289 LEU A O 1
ATOM 2418 N N . HIS A 1 290 ? 3.262 -8.516 22.174 1.00 83.19 290 HIS A N 1
ATOM 2419 C CA . HIS A 1 290 ? 4.510 -9.273 22.348 1.00 83.19 290 HIS A CA 1
ATOM 2420 C C . HIS A 1 290 ? 4.495 -10.213 23.561 1.00 83.19 290 HIS A C 1
ATOM 2422 O O . HIS A 1 290 ? 5.166 -11.243 23.544 1.00 83.19 290 HIS A O 1
ATOM 2428 N N . GLN A 1 291 ? 3.705 -9.920 24.597 1.00 76.19 291 GLN A N 1
ATOM 2429 C CA . GLN A 1 291 ? 3.552 -10.819 25.753 1.00 76.19 291 GLN A CA 1
ATOM 2430 C C . GLN A 1 291 ? 2.908 -12.168 25.380 1.00 76.19 291 GLN A C 1
ATOM 2432 O O . GLN A 1 291 ? 3.121 -13.170 26.062 1.00 76.19 291 GLN A O 1
ATOM 2437 N N . ASP A 1 292 ? 2.163 -12.209 24.274 1.00 66.62 292 ASP A N 1
ATOM 2438 C CA . ASP A 1 292 ? 1.516 -13.411 23.742 1.00 66.62 292 ASP A CA 1
ATOM 2439 C C . ASP A 1 292 ? 2.438 -14.259 22.834 1.00 66.62 292 ASP A C 1
ATOM 2441 O O . ASP A 1 292 ? 2.028 -15.322 22.345 1.00 66.62 292 ASP A O 1
ATOM 2445 N N . GLU A 1 293 ? 3.675 -13.817 22.581 1.00 64.62 293 GLU A N 1
ATOM 2446 C CA . GLU A 1 293 ? 4.573 -14.413 21.591 1.00 64.62 293 GLU A CA 1
ATOM 2447 C C . GLU A 1 293 ? 5.364 -15.597 22.184 1.00 64.62 293 GLU A C 1
ATOM 2449 O O . GLU A 1 293 ? 6.250 -15.449 23.025 1.00 64.62 293 GLU A O 1
ATOM 2454 N N . ARG A 1 294 ? 5.051 -16.827 21.751 1.00 62.66 294 ARG A N 1
ATOM 2455 C CA . ARG A 1 294 ? 5.834 -18.018 22.123 1.00 62.66 294 ARG A CA 1
ATOM 2456 C C . ARG A 1 294 ? 7.019 -18.181 21.173 1.00 62.66 294 ARG A C 1
ATOM 2458 O O . ARG A 1 294 ? 6.828 -18.239 19.960 1.00 62.66 294 ARG A O 1
ATOM 2465 N N . ALA A 1 295 ? 8.222 -18.347 21.726 1.00 56.56 295 ALA A N 1
ATOM 2466 C CA . ALA A 1 295 ? 9.429 -18.627 20.951 1.00 56.56 295 ALA A CA 1
ATOM 2467 C C . ALA A 1 295 ? 9.239 -19.874 20.069 1.00 56.56 295 ALA A C 1
ATOM 2469 O O . ALA A 1 295 ? 8.854 -20.945 20.550 1.00 56.56 295 ALA A O 1
ATOM 2470 N N . ARG A 1 296 ? 9.509 -19.736 18.767 1.00 61.50 296 ARG A N 1
ATOM 2471 C CA . ARG A 1 296 ? 9.442 -20.839 17.805 1.00 61.50 296 ARG A CA 1
ATOM 2472 C C . ARG A 1 296 ? 10.803 -21.154 17.211 1.00 61.50 296 ARG A C 1
ATOM 2474 O O . ARG A 1 296 ? 11.619 -20.250 17.039 1.00 61.50 296 ARG A O 1
ATOM 2481 N N . PRO A 1 297 ? 11.029 -22.428 16.843 1.00 56.47 297 PRO A N 1
ATOM 2482 C CA . PRO A 1 297 ? 12.221 -22.795 16.107 1.00 56.47 297 PRO A CA 1
ATOM 2483 C C . PRO A 1 297 ? 12.240 -22.070 14.754 1.00 56.47 297 PRO A C 1
ATOM 2485 O O . PRO A 1 297 ? 11.178 -21.874 14.145 1.00 56.47 297 PRO A O 1
ATOM 2488 N N . PRO A 1 298 ? 13.431 -21.693 14.263 1.00 59.22 298 PRO A N 1
ATOM 2489 C CA . PRO A 1 298 ? 13.570 -21.035 12.975 1.00 59.22 298 PRO A CA 1
ATOM 2490 C C . PRO A 1 298 ? 12.956 -21.911 11.880 1.00 59.22 298 PRO A C 1
ATOM 2492 O O . PRO A 1 298 ? 13.203 -23.120 11.803 1.00 59.22 298 PRO A O 1
ATOM 2495 N N . LYS A 1 299 ? 12.128 -21.308 11.020 1.00 66.94 299 LYS A N 1
ATOM 2496 C CA . LYS A 1 299 ? 11.685 -21.982 9.794 1.00 66.94 299 LYS A CA 1
ATOM 2497 C C . LYS A 1 299 ? 12.926 -22.294 8.956 1.00 66.94 299 LYS A C 1
ATOM 2499 O O . LYS A 1 299 ? 13.864 -21.505 8.916 1.00 66.94 299 LYS A O 1
ATOM 2504 N N . ARG A 1 300 ? 12.931 -23.436 8.260 1.00 69.38 300 ARG A N 1
ATOM 2505 C CA . ARG A 1 300 ? 13.996 -23.741 7.293 1.00 69.38 300 ARG A CA 1
ATOM 2506 C C . ARG A 1 300 ? 14.052 -22.626 6.248 1.00 69.38 300 ARG A C 1
ATOM 2508 O O . ARG A 1 300 ? 13.070 -22.426 5.532 1.00 69.38 300 ARG A O 1
ATOM 2515 N N . GLN A 1 301 ? 15.192 -21.944 6.158 1.00 68.44 301 GLN A N 1
ATOM 2516 C CA . GLN A 1 301 ? 15.444 -20.955 5.118 1.00 68.44 301 GLN A CA 1
ATOM 2517 C C . GLN A 1 301 ? 15.364 -21.661 3.761 1.00 68.44 301 GLN A C 1
ATOM 2519 O O . GLN A 1 301 ? 16.084 -22.630 3.506 1.00 68.44 301 GLN A O 1
ATOM 2524 N N . ARG A 1 302 ? 14.454 -21.217 2.895 1.00 78.94 302 ARG A N 1
ATOM 2525 C CA . ARG A 1 302 ? 14.431 -21.675 1.506 1.00 78.94 302 ARG A CA 1
ATOM 2526 C C . ARG A 1 302 ? 15.582 -20.990 0.771 1.00 78.94 302 ARG A C 1
ATOM 2528 O O . ARG A 1 302 ? 15.745 -19.784 0.921 1.00 78.94 302 ARG A O 1
ATOM 2535 N N . ASN A 1 303 ? 16.345 -21.734 -0.032 1.00 84.12 303 ASN A N 1
ATOM 2536 C CA . ASN A 1 303 ? 17.284 -21.107 -0.958 1.00 84.12 303 ASN A CA 1
ATOM 2537 C C . ASN A 1 303 ? 16.482 -20.377 -2.047 1.00 84.12 303 ASN A C 1
ATOM 2539 O O . ASN A 1 303 ? 15.763 -21.023 -2.814 1.00 84.12 303 ASN A O 1
ATOM 2543 N N . LEU A 1 304 ? 16.544 -19.045 -2.053 1.00 88.31 304 LEU A N 1
ATOM 2544 C CA . LEU A 1 304 ? 15.848 -18.198 -3.025 1.00 88.31 304 LEU A CA 1
ATOM 2545 C C . LEU A 1 304 ? 16.720 -17.898 -4.250 1.00 88.31 304 LEU A C 1
ATOM 2547 O O . LEU A 1 304 ? 16.183 -17.482 -5.273 1.00 88.31 304 LEU A O 1
ATOM 2551 N N . ASP A 1 305 ? 18.031 -18.156 -4.177 1.00 86.38 305 ASP A N 1
ATOM 2552 C CA . ASP A 1 305 ? 18.967 -17.822 -5.252 1.00 86.38 305 ASP A CA 1
ATOM 2553 C C . ASP A 1 305 ? 18.718 -18.605 -6.543 1.00 86.38 305 ASP A C 1
ATOM 2555 O O . ASP A 1 305 ? 18.961 -18.078 -7.626 1.00 86.38 305 ASP A O 1
ATOM 2559 N N . ASP A 1 306 ? 18.179 -19.819 -6.423 1.00 84.38 306 ASP A N 1
ATOM 2560 C CA . ASP A 1 306 ? 17.936 -20.730 -7.546 1.00 84.38 306 ASP A CA 1
ATOM 2561 C C . ASP A 1 306 ? 16.623 -20.434 -8.306 1.00 84.38 306 ASP A C 1
ATOM 2563 O O . ASP A 1 306 ? 16.348 -21.054 -9.332 1.00 84.38 306 ASP A O 1
ATOM 2567 N N . ASP A 1 307 ? 15.758 -19.546 -7.800 1.00 87.19 307 ASP A N 1
ATOM 2568 C CA . ASP A 1 307 ? 14.427 -19.289 -8.367 1.00 87.19 307 ASP A CA 1
ATOM 2569 C C . ASP A 1 307 ? 14.414 -17.920 -9.062 1.00 87.19 307 ASP A C 1
ATOM 2571 O O . ASP A 1 307 ? 14.452 -16.875 -8.410 1.00 87.19 307 ASP A O 1
ATOM 2575 N N . LEU A 1 308 ? 14.325 -17.934 -10.401 1.00 87.56 308 LEU A N 1
ATOM 2576 C CA . LEU A 1 308 ? 14.365 -16.739 -11.263 1.00 87.56 308 LEU A CA 1
ATOM 2577 C C . LEU A 1 308 ? 13.323 -15.679 -10.885 1.00 87.56 308 LEU A C 1
ATOM 2579 O O . LEU A 1 308 ? 13.486 -14.511 -11.218 1.00 87.56 308 LEU A O 1
ATOM 2583 N N . PHE A 1 309 ? 12.258 -16.073 -10.180 1.00 90.75 309 PHE A N 1
ATOM 2584 C CA . PHE A 1 309 ? 11.243 -15.147 -9.693 1.00 90.75 309 PHE A CA 1
ATOM 2585 C C . PHE A 1 309 ? 11.822 -14.086 -8.744 1.00 90.75 309 PHE A C 1
ATOM 2587 O O . PHE A 1 309 ? 11.346 -12.960 -8.754 1.00 90.75 309 PHE A O 1
ATOM 2594 N N . PHE A 1 310 ? 12.833 -14.417 -7.934 1.00 92.88 310 PHE A N 1
ATOM 2595 C CA . PHE A 1 310 ? 13.387 -13.487 -6.940 1.00 92.88 310 PHE A CA 1
ATOM 2596 C C . PHE A 1 310 ? 14.594 -12.687 -7.451 1.00 92.88 310 PHE A C 1
ATOM 2598 O O . PHE A 1 310 ? 15.272 -12.012 -6.670 1.00 92.88 310 PHE A O 1
ATOM 2605 N N . LYS A 1 311 ? 14.898 -12.778 -8.748 1.00 92.12 311 LYS A N 1
ATOM 2606 C CA . LYS A 1 311 ? 15.946 -11.989 -9.399 1.00 92.12 311 LYS A CA 1
ATOM 2607 C C . LYS A 1 311 ? 15.343 -10.732 -10.025 1.00 92.12 311 LYS A C 1
ATOM 2609 O O . LYS A 1 311 ? 14.143 -10.668 -10.290 1.00 92.12 311 LYS A O 1
ATOM 2614 N N . LEU A 1 312 ? 16.192 -9.731 -10.263 1.00 93.88 312 LEU A N 1
ATOM 2615 C CA . LEU A 1 312 ? 15.787 -8.545 -11.011 1.00 93.88 312 LEU A CA 1
ATOM 2616 C C . LEU A 1 312 ? 15.274 -8.953 -12.389 1.00 93.88 312 LEU A C 1
ATOM 2618 O O . LEU A 1 312 ? 15.836 -9.830 -13.048 1.00 93.88 312 LEU A O 1
ATOM 2622 N N . ARG A 1 313 ? 14.183 -8.323 -12.810 1.00 90.88 313 ARG A N 1
ATOM 2623 C CA . ARG A 1 313 ? 13.483 -8.703 -14.026 1.00 90.88 313 ARG A CA 1
ATOM 2624 C C . ARG A 1 313 ? 14.197 -8.156 -15.253 1.00 90.88 313 ARG A C 1
ATOM 2626 O O . ARG A 1 313 ? 14.379 -6.947 -15.397 1.00 90.88 313 ARG A O 1
ATOM 2633 N N . ASP A 1 314 ? 14.516 -9.061 -16.167 1.00 89.81 314 ASP A N 1
ATOM 2634 C CA . ASP A 1 314 ? 14.925 -8.727 -17.521 1.00 89.81 314 ASP A CA 1
ATOM 2635 C C . ASP A 1 314 ? 13.689 -8.659 -18.434 1.00 89.81 314 ASP A C 1
ATOM 2637 O O . ASP A 1 314 ? 12.991 -9.650 -18.652 1.00 89.81 314 ASP A O 1
ATOM 2641 N N . TYR A 1 315 ? 13.395 -7.460 -18.938 1.00 89.94 315 TYR A N 1
ATOM 2642 C CA . TYR A 1 315 ? 12.256 -7.196 -19.827 1.00 89.94 315 TYR A CA 1
ATOM 2643 C C . TYR A 1 315 ? 12.590 -7.425 -21.307 1.00 89.94 315 TYR A C 1
ATOM 2645 O O . TYR A 1 315 ? 11.704 -7.320 -22.160 1.00 89.94 315 TYR A O 1
ATOM 2653 N N . ASP A 1 316 ? 13.851 -7.715 -21.631 1.00 87.56 316 ASP A N 1
ATOM 2654 C CA . ASP A 1 316 ? 14.294 -7.977 -22.997 1.00 87.56 316 ASP A CA 1
ATOM 2655 C C . ASP A 1 316 ? 14.192 -9.463 -23.371 1.00 87.56 316 ASP A C 1
ATOM 2657 O O . ASP A 1 316 ? 14.201 -9.781 -24.560 1.00 87.56 316 ASP A O 1
ATOM 2661 N N . VAL A 1 317 ? 13.943 -10.355 -22.401 1.00 83.25 317 VAL A N 1
ATOM 2662 C CA . VAL A 1 317 ? 13.699 -11.794 -22.631 1.00 83.25 317 VAL A CA 1
ATOM 2663 C C . VAL A 1 317 ? 12.627 -12.022 -23.697 1.00 83.25 317 VAL A C 1
ATOM 2665 O O . VAL A 1 317 ? 12.800 -12.854 -24.578 1.00 83.25 317 VAL A O 1
ATOM 2668 N N . GLY A 1 318 ? 11.539 -11.246 -23.680 1.00 76.06 318 GLY A N 1
ATOM 2669 C CA . GLY A 1 318 ? 10.457 -11.369 -24.664 1.00 76.06 318 GLY A CA 1
ATOM 2670 C C . GLY A 1 318 ? 10.799 -10.883 -26.081 1.00 76.06 318 GLY A C 1
ATOM 2671 O O . GLY A 1 318 ? 9.989 -11.065 -26.986 1.00 76.06 318 GLY A O 1
ATOM 2672 N N . LYS A 1 319 ? 11.945 -10.217 -26.289 1.00 82.06 319 LYS A N 1
ATOM 2673 C CA . LYS A 1 319 ? 12.397 -9.775 -27.622 1.00 82.06 319 LYS A CA 1
ATOM 2674 C C . LYS A 1 319 ? 13.119 -10.887 -28.373 1.00 82.06 319 LYS A C 1
ATOM 2676 O O . LYS A 1 319 ? 12.999 -10.969 -29.589 1.00 82.06 319 LYS A O 1
ATOM 2681 N N . THR A 1 320 ? 13.886 -11.700 -27.652 1.00 78.81 320 THR A N 1
ATOM 2682 C CA . THR A 1 320 ? 14.709 -12.778 -28.218 1.00 78.81 320 THR A CA 1
ATOM 2683 C C . THR A 1 320 ? 14.144 -14.163 -27.923 1.00 78.81 320 THR A C 1
ATOM 2685 O O . THR A 1 320 ? 14.563 -15.131 -28.548 1.00 78.81 320 THR A O 1
ATOM 2688 N N . SER A 1 321 ? 13.211 -14.271 -26.976 1.00 80.75 321 SER A N 1
ATOM 2689 C CA . SER A 1 321 ? 12.685 -15.532 -26.449 1.00 80.75 321 SER A CA 1
ATOM 2690 C C . SER A 1 321 ? 11.206 -15.406 -26.044 1.00 80.75 321 SER A C 1
ATOM 2692 O O . SER A 1 321 ? 10.576 -14.371 -26.268 1.00 80.75 321 SER A O 1
ATOM 2694 N N . SER A 1 322 ? 10.617 -16.457 -25.456 1.00 83.62 322 SER A N 1
ATOM 2695 C CA . SER A 1 322 ? 9.219 -16.440 -25.002 1.00 83.62 322 SER A CA 1
ATOM 2696 C C . SER A 1 322 ? 9.100 -16.381 -23.479 1.00 83.62 322 SER A C 1
ATOM 2698 O O . SER A 1 322 ? 9.823 -17.066 -22.758 1.00 83.62 322 SER A O 1
ATOM 2700 N N . ILE A 1 323 ? 8.149 -15.589 -22.977 1.00 87.75 323 ILE A N 1
ATOM 2701 C CA . ILE A 1 323 ? 7.753 -15.598 -21.567 1.00 87.75 323 ILE A CA 1
ATOM 2702 C C . ILE A 1 323 ? 6.267 -15.916 -21.439 1.00 87.75 323 ILE A C 1
ATOM 2704 O O . ILE A 1 323 ? 5.427 -15.319 -22.113 1.00 87.75 323 ILE A O 1
ATOM 2708 N N . ARG A 1 324 ? 5.941 -16.871 -20.568 1.00 89.12 324 ARG A N 1
ATOM 2709 C CA . ARG A 1 324 ? 4.574 -17.316 -20.297 1.00 89.12 324 ARG A CA 1
ATOM 2710 C C . ARG A 1 324 ? 4.234 -17.159 -18.828 1.00 89.12 324 ARG A C 1
ATOM 2712 O O . ARG A 1 324 ? 5.017 -17.506 -17.944 1.00 89.12 324 ARG A O 1
ATOM 2719 N N . PHE A 1 325 ? 3.026 -16.669 -18.590 1.00 92.00 325 PHE A N 1
ATOM 2720 C CA . PHE A 1 325 ? 2.489 -16.438 -17.261 1.00 92.00 325 PHE A CA 1
ATOM 2721 C C . PHE A 1 325 ? 1.336 -17.392 -16.994 1.00 92.00 325 PHE A C 1
ATOM 2723 O O . PHE A 1 325 ? 0.389 -17.481 -17.775 1.00 92.00 325 PHE A O 1
ATOM 2730 N N . LEU A 1 326 ? 1.424 -18.111 -15.881 1.00 92.44 326 LEU A N 1
ATOM 2731 C CA . LEU A 1 326 ? 0.430 -19.088 -15.465 1.00 92.44 326 LEU A CA 1
ATOM 2732 C C . LEU A 1 326 ? -0.159 -18.695 -14.117 1.00 92.44 326 LEU A C 1
ATOM 2734 O O . LEU A 1 326 ? 0.523 -18.185 -13.234 1.00 92.44 326 LEU A O 1
ATOM 2738 N N . TYR A 1 327 ? -1.440 -18.995 -13.940 1.00 91.69 327 TYR A N 1
ATOM 2739 C CA . TYR A 1 327 ? -2.176 -18.697 -12.709 1.00 91.69 327 TYR A CA 1
ATOM 2740 C C . TYR A 1 327 ? -2.477 -19.933 -11.869 1.00 91.69 327 TYR A C 1
ATOM 2742 O O . TYR A 1 327 ? -2.730 -19.837 -10.670 1.00 91.69 327 TYR A O 1
ATOM 2750 N N . SER A 1 328 ? -2.491 -21.103 -12.506 1.00 91.50 328 SER A N 1
ATOM 2751 C CA . SER A 1 328 ? -2.761 -22.373 -11.849 1.00 91.50 328 SER A CA 1
ATOM 2752 C C . SER A 1 328 ? -1.450 -23.070 -11.551 1.00 91.50 328 SER A C 1
ATOM 2754 O O . SER A 1 328 ? -0.699 -23.409 -12.465 1.00 91.50 328 SER A O 1
ATOM 2756 N N . LYS A 1 329 ? -1.219 -23.364 -10.270 1.00 90.56 329 LYS A N 1
ATOM 2757 C CA . LYS A 1 329 ? -0.079 -24.180 -9.851 1.00 90.56 329 LYS A CA 1
ATOM 2758 C C . LYS A 1 329 ? -0.078 -25.545 -10.543 1.00 90.56 329 LYS A C 1
ATOM 2760 O O . LYS A 1 329 ? 0.991 -26.045 -10.860 1.00 90.56 329 LYS A O 1
ATOM 2765 N N . LYS A 1 330 ? -1.257 -26.126 -10.799 1.00 92.25 330 LYS A N 1
ATOM 2766 C CA . LYS A 1 330 ? -1.375 -27.391 -11.531 1.00 92.25 330 LYS A CA 1
ATOM 2767 C C . LYS A 1 330 ? -0.835 -27.246 -12.956 1.00 92.25 330 LYS A C 1
ATOM 2769 O O . LYS A 1 330 ? 0.087 -27.962 -13.303 1.00 92.25 330 LYS A O 1
ATOM 2774 N N . MET A 1 331 ? -1.337 -26.270 -13.720 1.00 89.94 331 MET A N 1
ATOM 2775 C CA . MET A 1 331 ? -0.870 -26.037 -15.097 1.00 89.94 331 MET A CA 1
ATOM 2776 C C . MET A 1 331 ? 0.628 -25.730 -15.144 1.00 89.94 331 MET A C 1
ATOM 2778 O O . MET A 1 331 ? 1.326 -26.244 -16.004 1.00 89.94 331 MET A O 1
ATOM 2782 N N . TYR A 1 332 ? 1.132 -24.957 -14.178 1.00 90.62 332 TYR A N 1
ATOM 2783 C CA . TYR A 1 332 ? 2.565 -24.696 -14.053 1.00 90.62 332 TYR A CA 1
ATOM 2784 C C . TYR A 1 332 ? 3.378 -25.976 -13.856 1.00 90.62 332 TYR A C 1
ATOM 2786 O O . TYR A 1 332 ? 4.385 -26.161 -14.527 1.00 90.62 332 TYR A O 1
ATOM 2794 N N . LEU A 1 333 ? 2.957 -26.866 -12.954 1.00 90.00 333 LEU A N 1
ATOM 2795 C CA . LEU A 1 333 ? 3.663 -28.127 -12.720 1.00 90.00 333 LEU A CA 1
ATOM 2796 C C . LEU A 1 333 ? 3.571 -29.063 -13.929 1.00 90.00 333 LEU A C 1
ATOM 2798 O O . LEU A 1 333 ? 4.584 -29.648 -14.303 1.00 90.00 333 LEU A O 1
ATOM 2802 N N . ASP A 1 334 ? 2.392 -29.160 -14.548 1.00 89.06 334 ASP A N 1
ATOM 2803 C CA . ASP A 1 334 ? 2.161 -29.973 -15.744 1.00 89.06 334 ASP A CA 1
ATOM 2804 C C . ASP A 1 334 ? 3.057 -29.499 -16.901 1.00 89.06 334 ASP A C 1
ATOM 2806 O O . ASP A 1 334 ? 3.683 -30.316 -17.572 1.00 89.06 334 ASP A O 1
ATOM 2810 N N . GLU A 1 335 ? 3.182 -28.186 -17.104 1.00 87.25 335 GLU A N 1
ATOM 2811 C CA . GLU A 1 335 ? 4.012 -27.606 -18.161 1.00 87.25 335 GLU A CA 1
ATOM 2812 C C . GLU A 1 335 ? 5.508 -27.739 -17.859 1.00 87.25 335 GLU A C 1
ATOM 2814 O O . GLU A 1 335 ? 6.261 -28.229 -18.693 1.00 87.25 335 GLU A O 1
ATOM 2819 N N . VAL A 1 336 ? 5.948 -27.383 -16.649 1.00 85.75 336 VAL A N 1
ATOM 2820 C CA . VAL A 1 336 ? 7.358 -27.505 -16.243 1.00 85.75 336 VAL A CA 1
ATOM 2821 C C . VAL A 1 336 ? 7.840 -28.956 -16.311 1.00 85.75 336 VAL A C 1
ATOM 2823 O O . VAL A 1 336 ? 8.992 -29.193 -16.664 1.00 85.75 336 VAL A O 1
ATOM 2826 N N . SER A 1 337 ? 6.975 -29.931 -16.013 1.00 84.75 337 SER A N 1
ATOM 2827 C CA . SER A 1 337 ? 7.326 -31.356 -16.074 1.00 84.75 337 SER A CA 1
ATOM 2828 C C . SER A 1 337 ? 7.657 -31.863 -17.482 1.00 84.75 337 SER A C 1
ATOM 2830 O O . SER A 1 337 ? 8.309 -32.897 -17.611 1.00 84.75 337 SER A O 1
ATOM 2832 N N . GLN A 1 338 ? 7.244 -31.138 -18.527 1.00 82.38 338 GLN A N 1
ATOM 2833 C CA . GLN A 1 338 ? 7.540 -31.481 -19.921 1.00 82.38 338 GLN A CA 1
ATOM 2834 C C . GLN A 1 338 ? 8.985 -31.149 -20.306 1.00 82.38 338 GLN A C 1
ATOM 2836 O O . GLN A 1 338 ? 9.473 -31.650 -21.318 1.00 82.38 338 GLN A O 1
ATOM 2841 N N . TYR A 1 339 ? 9.683 -30.341 -19.503 1.00 77.06 339 TYR A N 1
ATOM 2842 C CA . TYR A 1 339 ? 11.063 -29.956 -19.763 1.00 77.06 339 TYR A CA 1
ATOM 2843 C C . TYR A 1 339 ? 12.022 -30.788 -18.901 1.00 77.06 339 TYR A C 1
ATOM 2845 O O . TYR A 1 339 ? 11.850 -30.870 -17.680 1.00 77.06 339 TYR A O 1
ATOM 2853 N N . PRO A 1 340 ? 13.054 -31.415 -19.494 1.00 60.41 340 PRO A N 1
ATOM 2854 C CA . PRO A 1 340 ? 14.016 -32.202 -18.736 1.00 60.41 340 PRO A CA 1
ATOM 2855 C C . PRO A 1 340 ? 14.772 -31.311 -17.745 1.00 60.41 340 PRO A C 1
ATOM 2857 O O . PRO A 1 340 ? 15.461 -30.379 -18.149 1.00 60.41 340 PRO A O 1
ATOM 2860 N N . SER A 1 341 ? 14.717 -31.612 -16.444 1.00 58.62 341 SER A N 1
ATOM 2861 C CA . SER A 1 341 ? 15.586 -30.919 -15.487 1.00 58.62 341 SER A CA 1
ATOM 2862 C C . SER A 1 341 ? 17.049 -31.254 -15.797 1.00 58.62 341 SER A C 1
ATOM 2864 O O . SER A 1 341 ? 17.385 -32.437 -15.884 1.00 58.62 341 SER A O 1
ATOM 2866 N N . GLU A 1 342 ? 17.943 -30.267 -15.884 1.00 52.12 342 GLU A N 1
ATOM 2867 C CA . GLU A 1 342 ? 19.387 -30.508 -16.075 1.00 52.12 342 GLU A CA 1
ATOM 2868 C C . GLU A 1 342 ? 19.983 -31.461 -15.023 1.00 52.12 342 GLU A C 1
ATOM 2870 O O . GLU A 1 342 ? 20.913 -32.211 -15.313 1.00 52.12 342 GLU A O 1
ATOM 2875 N N . LYS A 1 343 ? 19.382 -31.536 -13.824 1.00 48.41 343 LYS A N 1
ATOM 2876 C CA . LYS A 1 343 ? 19.757 -32.494 -12.769 1.00 48.41 343 LYS A CA 1
ATOM 2877 C C . LYS A 1 343 ? 19.615 -33.968 -13.177 1.00 48.41 343 LYS A C 1
ATOM 2879 O O . LYS A 1 343 ? 20.230 -34.817 -12.542 1.00 48.41 343 LYS A O 1
ATOM 2884 N N . ALA A 1 344 ? 18.854 -34.278 -14.227 1.00 46.09 344 ALA A N 1
ATOM 2885 C CA . ALA A 1 344 ? 18.707 -35.628 -14.772 1.00 46.09 344 ALA A CA 1
ATOM 2886 C C . ALA A 1 344 ? 19.780 -35.991 -15.821 1.00 46.09 344 ALA A C 1
ATOM 2888 O O . ALA A 1 344 ? 19.854 -37.146 -16.228 1.00 46.09 344 ALA A O 1
ATOM 2889 N N . LYS A 1 345 ? 20.619 -35.034 -16.252 1.00 42.06 345 LYS A N 1
ATOM 2890 C CA . LYS A 1 345 ? 21.709 -35.264 -17.222 1.00 42.06 345 LYS A CA 1
ATOM 2891 C C . LYS A 1 345 ? 23.068 -35.555 -16.568 1.00 42.06 345 LYS A C 1
ATOM 2893 O O . LYS A 1 345 ? 24.038 -35.795 -17.281 1.00 42.06 345 LYS A O 1
ATOM 2898 N N . ALA A 1 346 ? 23.166 -35.552 -15.236 1.00 38.31 346 ALA A N 1
ATOM 2899 C CA . ALA A 1 346 ? 24.398 -35.947 -14.559 1.00 38.31 346 ALA A CA 1
ATOM 2900 C C . ALA A 1 346 ? 24.581 -37.475 -14.670 1.00 38.31 346 ALA A C 1
ATOM 2902 O O . ALA A 1 346 ? 23.696 -38.212 -14.222 1.00 38.31 346 ALA A O 1
ATOM 2903 N N . PRO A 1 347 ? 25.694 -37.981 -15.238 1.00 44.31 347 PRO A N 1
ATOM 2904 C CA . PRO A 1 347 ? 25.949 -39.414 -15.258 1.00 44.31 347 PRO A CA 1
ATOM 2905 C C . PRO A 1 347 ? 26.012 -39.940 -13.815 1.00 44.31 347 PRO A C 1
ATOM 2907 O O . PRO A 1 347 ? 26.513 -39.236 -12.928 1.00 44.31 347 PRO A O 1
ATOM 2910 N N . PRO A 1 348 ? 25.506 -41.158 -13.546 1.00 45.44 348 PRO A N 1
ATOM 2911 C CA . PRO A 1 348 ? 25.602 -41.749 -12.220 1.00 45.44 348 PRO A CA 1
ATOM 2912 C C . PRO A 1 348 ? 27.070 -41.758 -11.791 1.00 45.44 348 PRO A C 1
ATOM 2914 O O . PRO A 1 348 ? 27.932 -42.255 -12.519 1.00 45.44 348 PRO A O 1
ATOM 2917 N N . LYS A 1 349 ? 27.361 -41.174 -10.620 1.00 51.34 349 LYS A N 1
ATOM 2918 C CA . LYS A 1 349 ? 28.695 -41.236 -10.010 1.00 51.34 349 LYS A CA 1
ATOM 2919 C C . LYS A 1 349 ? 29.123 -42.703 -9.988 1.00 51.34 349 LYS A C 1
ATOM 2921 O O . LYS A 1 349 ? 28.440 -43.520 -9.371 1.00 51.34 349 LYS A O 1
ATOM 2926 N N . GLN A 1 350 ? 30.215 -43.024 -10.685 1.00 46.50 350 GLN A N 1
ATOM 2927 C CA . GLN A 1 350 ? 30.795 -44.363 -10.676 1.00 46.50 350 GLN A CA 1
ATOM 2928 C C . GLN A 1 350 ? 31.006 -44.785 -9.220 1.00 46.50 350 GLN A C 1
ATOM 2930 O O . GLN A 1 350 ? 31.598 -44.047 -8.429 1.00 46.50 350 GLN A O 1
ATOM 2935 N N . ALA A 1 351 ? 30.456 -45.945 -8.858 1.00 46.22 351 ALA A N 1
ATOM 2936 C CA . ALA A 1 351 ? 30.686 -46.528 -7.549 1.00 46.22 351 ALA A CA 1
ATOM 2937 C C . ALA A 1 351 ? 32.202 -46.716 -7.356 1.00 46.22 351 ALA A C 1
ATOM 2939 O O . ALA A 1 351 ? 32.871 -47.172 -8.288 1.00 46.22 351 ALA A O 1
ATOM 2940 N N . PRO A 1 352 ? 32.766 -46.361 -6.187 1.00 45.91 352 PRO A N 1
ATOM 2941 C CA . PRO A 1 352 ? 34.178 -46.596 -5.934 1.00 45.91 352 PRO A CA 1
ATOM 2942 C C . PRO A 1 352 ? 34.472 -48.104 -6.022 1.00 45.91 352 PRO A C 1
ATOM 2944 O O . PRO A 1 352 ? 33.630 -48.913 -5.612 1.00 45.91 352 PRO A O 1
ATOM 2947 N N . PRO A 1 353 ? 35.639 -48.500 -6.559 1.00 44.28 353 PRO A N 1
ATOM 2948 C CA . PRO A 1 353 ? 35.980 -49.904 -6.729 1.00 44.28 353 PRO A CA 1
ATOM 2949 C C . PRO A 1 353 ? 36.010 -50.622 -5.370 1.00 44.28 353 PRO A C 1
ATOM 2951 O O . PRO A 1 353 ? 36.382 -50.015 -4.358 1.00 44.28 353 PRO A O 1
ATOM 2954 N N . PRO A 1 354 ? 35.616 -51.907 -5.319 1.00 40.50 354 PRO A N 1
ATOM 2955 C CA . PRO A 1 354 ? 35.533 -52.652 -4.073 1.00 40.50 354 PRO A CA 1
ATOM 2956 C C . PRO A 1 354 ? 36.913 -52.749 -3.415 1.00 40.50 354 PRO A C 1
ATOM 2958 O O . PRO A 1 354 ? 37.832 -53.379 -3.934 1.00 40.50 354 PRO A O 1
ATOM 2961 N N . GLN A 1 355 ? 37.053 -52.126 -2.245 1.00 46.59 355 GLN A N 1
ATOM 2962 C CA . GLN A 1 355 ? 38.201 -52.336 -1.371 1.00 46.59 355 GLN A CA 1
ATOM 2963 C C . GLN A 1 355 ? 38.143 -53.760 -0.804 1.00 46.59 355 GLN A C 1
ATOM 2965 O O . GLN A 1 355 ? 37.177 -54.141 -0.137 1.00 46.59 355 GLN A O 1
ATOM 2970 N N . ASN A 1 356 ? 39.193 -54.542 -1.059 1.00 42.19 356 ASN A N 1
ATOM 2971 C CA . ASN A 1 356 ? 39.393 -55.864 -0.474 1.00 42.19 356 ASN A CA 1
ATOM 2972 C C . ASN A 1 356 ? 39.410 -55.772 1.059 1.00 42.19 356 ASN A C 1
ATOM 2974 O O . ASN A 1 356 ? 40.338 -55.228 1.655 1.00 42.19 356 ASN A O 1
ATOM 2978 N N . ARG A 1 357 ? 38.385 -56.334 1.707 1.00 38.62 357 ARG A N 1
ATOM 2979 C CA . ARG A 1 357 ? 38.356 -56.540 3.161 1.00 38.62 357 ARG A CA 1
ATOM 2980 C C . ARG A 1 357 ? 39.219 -57.757 3.518 1.00 38.62 357 ARG A C 1
ATOM 2982 O O . ARG A 1 357 ? 38.935 -58.840 3.003 1.00 38.62 357 ARG A O 1
ATOM 2989 N N . PRO A 1 358 ? 40.197 -57.652 4.433 1.00 36.66 358 PRO A N 1
ATOM 2990 C CA . PRO A 1 358 ? 40.852 -58.831 4.980 1.00 36.66 358 PRO A CA 1
ATOM 2991 C C . PRO A 1 358 ? 39.853 -59.614 5.839 1.00 36.66 358 PRO A C 1
ATOM 2993 O O . PRO A 1 358 ? 39.220 -59.067 6.747 1.00 36.66 358 PRO A O 1
ATOM 2996 N N . LYS A 1 359 ? 39.708 -60.911 5.554 1.00 43.44 359 LYS A N 1
ATOM 2997 C CA . LYS A 1 359 ? 39.070 -61.870 6.459 1.00 43.44 359 LYS A CA 1
ATOM 2998 C C . LYS A 1 359 ? 39.980 -62.031 7.671 1.00 43.44 359 LYS A C 1
ATOM 3000 O O . LYS A 1 359 ? 41.069 -62.559 7.511 1.00 43.44 359 LYS A O 1
ATOM 3005 N N . ASN A 1 360 ? 39.539 -61.580 8.842 1.00 38.22 360 ASN A N 1
ATOM 3006 C CA . ASN A 1 360 ? 39.881 -62.178 10.133 1.00 38.22 360 ASN A CA 1
ATOM 3007 C C . ASN A 1 360 ? 39.006 -61.560 11.229 1.00 38.22 360 ASN A C 1
ATOM 3009 O O . ASN A 1 360 ? 39.194 -60.411 11.624 1.00 38.22 360 ASN A O 1
ATOM 3013 N N . ARG A 1 361 ? 38.045 -62.336 11.736 1.00 34.50 361 ARG A N 1
ATOM 3014 C CA . ARG A 1 361 ? 37.420 -62.081 13.037 1.00 34.50 361 ARG A CA 1
ATOM 3015 C C . ARG A 1 361 ? 37.280 -63.419 13.774 1.00 34.50 361 ARG A C 1
ATOM 3017 O O . ARG A 1 361 ?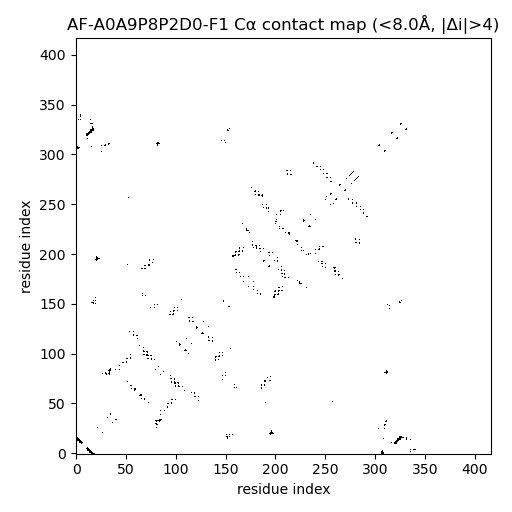 36.730 -64.342 13.174 1.00 34.50 361 ARG A O 1
ATOM 3024 N N . PRO A 1 362 ? 37.766 -63.549 15.020 1.00 34.84 362 PRO A N 1
ATOM 3025 C CA . PRO A 1 362 ? 37.588 -64.763 15.810 1.00 34.84 362 PRO A CA 1
ATOM 3026 C C . PRO A 1 362 ? 36.142 -64.902 16.304 1.00 34.84 362 PRO A C 1
ATOM 3028 O O . PRO A 1 362 ? 35.466 -63.905 16.567 1.00 34.84 362 PRO A O 1
ATOM 3031 N N . GLN A 1 363 ? 35.691 -66.151 16.426 1.00 34.09 363 GLN A N 1
ATOM 3032 C CA . GLN A 1 363 ? 34.407 -66.542 17.012 1.00 34.09 363 GLN A CA 1
ATOM 3033 C C . GLN A 1 363 ? 34.395 -66.294 18.530 1.00 34.09 363 GLN A C 1
ATOM 3035 O O . GLN A 1 363 ? 35.402 -66.510 19.200 1.00 34.09 363 GLN A O 1
ATOM 3040 N N . ALA A 1 364 ? 33.242 -65.888 19.065 1.00 33.62 364 ALA A N 1
ATOM 3041 C CA . ALA A 1 364 ? 32.959 -65.846 20.502 1.00 33.62 364 ALA A CA 1
ATOM 3042 C C . ALA A 1 364 ? 31.868 -66.885 20.854 1.00 33.62 364 ALA A C 1
ATOM 3044 O O . ALA A 1 364 ? 31.057 -67.203 19.979 1.00 33.62 364 ALA A O 1
ATOM 3045 N N . PRO A 1 365 ? 31.835 -67.428 22.089 1.00 35.09 365 PRO A N 1
ATOM 3046 C CA . PRO A 1 365 ? 31.085 -68.640 22.418 1.00 35.09 365 PRO A CA 1
ATOM 3047 C C . PRO A 1 365 ? 29.641 -68.390 22.903 1.00 35.09 365 PRO A C 1
ATOM 3049 O O . PRO A 1 365 ? 29.335 -67.363 23.504 1.00 35.09 365 PRO A O 1
ATOM 3052 N N . HIS A 1 366 ? 28.777 -69.386 22.665 1.00 29.89 366 HIS A N 1
ATOM 3053 C CA . HIS A 1 366 ? 27.468 -69.642 23.305 1.00 29.89 366 HIS A CA 1
ATOM 3054 C C . HIS A 1 366 ? 27.630 -69.820 24.837 1.00 29.89 366 HIS A C 1
ATOM 3056 O O . HIS A 1 366 ? 28.684 -70.284 25.257 1.00 29.89 366 HIS A O 1
ATOM 3062 N N . THR A 1 367 ? 26.718 -69.518 25.781 1.00 28.83 367 THR A N 1
ATOM 3063 C CA . THR A 1 367 ? 25.236 -69.646 25.989 1.00 28.83 367 THR A CA 1
ATOM 3064 C C . THR A 1 367 ? 24.937 -69.064 27.423 1.00 28.83 367 THR A C 1
ATOM 3066 O O . THR A 1 367 ? 25.917 -68.624 28.027 1.00 28.83 367 THR A O 1
ATOM 3069 N N . PRO A 1 368 ? 23.747 -69.125 28.102 1.00 39.56 368 PRO A N 1
ATOM 3070 C CA . PRO A 1 368 ? 22.343 -69.428 27.737 1.00 39.56 368 PRO A CA 1
ATOM 3071 C C . PRO A 1 368 ? 21.248 -68.485 28.359 1.00 39.56 368 PRO A C 1
ATOM 3073 O O . PRO A 1 368 ? 21.530 -67.499 29.031 1.00 39.56 368 PRO A O 1
ATOM 3076 N N . ASN A 1 369 ? 19.984 -68.853 28.086 1.00 32.31 369 ASN A N 1
ATOM 3077 C CA . ASN A 1 369 ? 18.653 -68.317 28.449 1.00 32.31 369 ASN A CA 1
ATOM 3078 C C . ASN A 1 369 ? 18.303 -68.071 29.940 1.00 32.31 369 ASN A C 1
ATOM 3080 O O . ASN A 1 369 ? 18.793 -68.773 30.814 1.00 32.31 369 ASN A O 1
ATOM 3084 N N . ASN A 1 370 ? 17.289 -67.207 30.155 1.00 31.52 370 ASN A N 1
ATOM 3085 C CA . ASN A 1 370 ? 16.137 -67.391 31.076 1.00 31.52 370 ASN A CA 1
ATOM 3086 C C . ASN A 1 370 ? 14.941 -66.526 30.577 1.00 31.52 370 ASN A C 1
ATOM 3088 O O . ASN A 1 370 ? 15.083 -65.314 30.445 1.00 31.52 370 ASN A O 1
ATOM 3092 N N . GLU A 1 371 ? 13.909 -67.119 29.950 1.00 29.58 371 GLU A N 1
ATOM 3093 C CA . GLU A 1 371 ? 12.552 -67.452 30.482 1.00 29.58 371 GLU A CA 1
ATOM 3094 C C . GLU A 1 371 ? 11.662 -66.224 30.828 1.00 29.58 371 GLU A C 1
ATOM 3096 O O . GLU A 1 371 ? 11.906 -65.542 31.811 1.00 29.58 371 GLU A O 1
ATOM 3101 N N . HIS A 1 372 ? 10.739 -65.769 29.951 1.00 32.56 372 HIS A N 1
ATOM 3102 C CA . HIS A 1 372 ? 9.312 -66.169 29.731 1.00 32.56 372 HIS A CA 1
ATOM 3103 C C . HIS A 1 372 ? 8.287 -65.267 30.485 1.00 32.56 372 HIS A C 1
ATOM 3105 O O . HIS A 1 372 ? 8.691 -64.624 31.444 1.00 32.56 372 HIS A O 1
ATOM 3111 N N . PRO A 1 373 ? 6.969 -65.188 30.134 1.00 38.16 373 PRO A N 1
ATOM 3112 C CA . PRO A 1 373 ? 6.228 -65.763 28.997 1.00 38.16 373 PRO A CA 1
ATOM 3113 C C . PRO A 1 373 ? 5.241 -64.804 28.261 1.00 38.16 373 PRO A C 1
ATOM 3115 O O . PRO A 1 373 ? 4.817 -63.759 28.748 1.00 38.16 373 PRO A O 1
ATOM 3118 N N . LYS A 1 374 ? 4.796 -65.240 27.072 1.00 40.44 374 LYS A N 1
ATOM 3119 C CA . LYS A 1 374 ? 3.617 -64.741 26.331 1.00 40.44 374 LYS A CA 1
ATOM 3120 C C . LYS A 1 374 ? 2.334 -65.427 26.820 1.00 40.44 374 LYS A C 1
ATOM 3122 O O . LYS A 1 374 ? 2.369 -66.609 27.155 1.00 40.44 374 LYS A O 1
ATOM 3127 N N . ARG A 1 375 ? 1.184 -64.749 26.710 1.00 30.41 375 ARG A N 1
ATOM 3128 C CA . ARG A 1 375 ? -0.165 -65.361 26.702 1.00 30.41 375 ARG A CA 1
ATOM 3129 C C . ARG A 1 375 ? -1.171 -64.484 25.904 1.00 30.41 375 ARG A C 1
ATOM 3131 O O . ARG A 1 375 ? -0.780 -63.395 25.494 1.00 30.41 375 ARG A O 1
ATOM 3138 N N . PRO A 1 376 ? -2.378 -64.968 25.536 1.00 31.89 376 PRO A N 1
ATOM 3139 C CA . PRO A 1 376 ? -2.730 -65.282 24.142 1.00 31.89 376 PRO A CA 1
ATOM 3140 C C . PRO A 1 376 ? -3.995 -64.553 23.607 1.00 31.89 376 PRO A C 1
ATOM 3142 O O . PRO A 1 376 ? -4.703 -63.887 24.352 1.00 31.89 376 PRO A O 1
ATOM 3145 N N . ARG A 1 377 ? -4.302 -64.708 22.305 1.00 36.75 377 ARG A N 1
ATOM 3146 C CA . ARG A 1 377 ? -5.620 -64.406 21.670 1.00 36.75 377 ARG A CA 1
ATOM 3147 C C . ARG A 1 377 ? -6.589 -65.595 21.898 1.00 36.75 377 ARG A C 1
ATOM 3149 O O . ARG A 1 377 ? -6.039 -66.683 22.085 1.00 36.75 377 ARG A O 1
ATOM 3156 N N . PRO A 1 378 ? -7.949 -65.489 21.840 1.00 37.59 378 PRO A N 1
ATOM 3157 C CA . PRO A 1 378 ? -8.680 -65.528 20.542 1.00 37.59 378 PRO A CA 1
ATOM 3158 C C . PRO A 1 378 ? -10.155 -64.988 20.466 1.00 37.59 378 PRO A C 1
ATOM 3160 O O . PRO A 1 378 ? -10.832 -64.814 21.465 1.00 37.59 378 PRO A O 1
ATOM 3163 N N . HIS A 1 379 ? -10.609 -64.782 19.214 1.00 28.28 379 HIS A N 1
ATOM 3164 C CA . HIS A 1 379 ? -11.944 -64.908 18.561 1.00 28.28 379 HIS A CA 1
ATOM 3165 C C . HIS A 1 379 ? -13.313 -64.598 19.217 1.00 28.28 379 HIS A C 1
ATOM 3167 O O . HIS A 1 379 ? -13.655 -65.179 20.235 1.00 28.28 379 HIS A O 1
ATOM 3173 N N . GLN A 1 380 ? -14.160 -63.881 18.441 1.00 27.39 380 GLN A N 1
ATOM 3174 C CA . GLN A 1 380 ? -15.562 -64.159 17.990 1.00 27.39 380 GLN A CA 1
ATOM 3175 C C . GLN A 1 380 ? -16.267 -62.802 17.690 1.00 27.39 380 GLN A C 1
ATOM 3177 O O . GLN A 1 380 ? -15.896 -61.806 18.290 1.00 27.39 380 GLN A O 1
ATOM 3182 N N . SER A 1 381 ? -17.272 -62.588 16.834 1.00 26.34 381 SER A N 1
ATOM 3183 C CA . SER A 1 381 ? -17.890 -63.266 15.688 1.00 26.34 381 SER A CA 1
ATOM 3184 C C . SER A 1 381 ? -19.072 -62.387 15.210 1.00 26.34 381 SER A C 1
ATOM 3186 O O . SER A 1 381 ? -19.774 -61.841 16.048 1.00 26.34 381 SER A O 1
ATOM 3188 N N . TYR A 1 382 ? -19.316 -62.338 13.895 1.00 25.16 382 TYR A N 1
ATOM 3189 C CA . TYR A 1 382 ? -20.614 -62.165 13.204 1.00 25.16 382 TYR A CA 1
ATOM 3190 C C . TYR A 1 382 ? -21.515 -60.896 13.316 1.00 25.16 382 TYR A C 1
ATOM 3192 O O . TYR A 1 382 ? -21.977 -60.500 14.374 1.00 25.16 382 TYR A O 1
ATOM 3200 N N . GLN A 1 383 ? -21.913 -60.463 12.101 1.00 26.64 383 GLN A N 1
ATOM 3201 C CA . GLN A 1 383 ? -23.198 -59.897 11.624 1.00 26.64 383 GLN A CA 1
ATOM 3202 C C . GLN A 1 383 ? -23.464 -58.374 11.641 1.00 26.64 383 GLN A C 1
ATOM 3204 O O . GLN A 1 383 ? -23.761 -57.770 12.662 1.00 26.64 383 GLN A O 1
ATOM 3209 N N . SER A 1 384 ? -23.537 -57.815 10.423 1.00 28.61 384 SER A N 1
ATOM 3210 C CA . SER A 1 384 ? -24.322 -56.622 10.066 1.00 28.61 384 SER A CA 1
ATOM 3211 C C . SER A 1 384 ? -25.473 -57.030 9.135 1.00 28.61 384 SER A C 1
ATOM 3213 O O . SER A 1 384 ? -25.207 -57.763 8.177 1.00 28.61 384 SER A O 1
ATOM 3215 N N . PRO A 1 385 ? -26.706 -56.521 9.322 1.00 30.81 385 PRO A N 1
ATOM 3216 C CA . PRO A 1 385 ? -27.755 -56.581 8.310 1.00 30.81 385 PRO A CA 1
ATOM 3217 C C . PRO A 1 385 ? -28.056 -55.224 7.636 1.00 30.81 385 PRO A C 1
ATOM 3219 O O . PRO A 1 385 ? -28.035 -54.162 8.251 1.00 30.81 385 PRO A O 1
ATOM 3222 N N . ASN A 1 386 ? -28.353 -55.340 6.339 1.00 28.97 386 ASN A N 1
ATOM 3223 C CA . ASN A 1 386 ? -28.913 -54.415 5.339 1.00 28.97 386 ASN A CA 1
ATOM 3224 C C . ASN A 1 386 ? -29.746 -53.205 5.817 1.00 28.97 386 ASN A C 1
ATOM 3226 O O . ASN A 1 386 ? -30.659 -53.388 6.614 1.00 28.97 386 ASN A O 1
ATOM 3230 N N . HIS A 1 387 ? -29.605 -52.050 5.138 1.00 29.69 387 HIS A N 1
ATOM 3231 C CA . HIS A 1 387 ? -30.677 -51.415 4.330 1.00 29.69 387 HIS A CA 1
ATOM 3232 C C . HIS A 1 387 ? -30.170 -50.200 3.513 1.00 29.69 387 HIS A C 1
ATOM 3234 O O . HIS A 1 387 ? -29.318 -49.434 3.952 1.00 29.69 387 HIS A O 1
ATOM 3240 N N . HIS A 1 388 ? -30.695 -50.060 2.291 1.00 30.44 388 HIS A N 1
ATOM 3241 C CA . HIS A 1 388 ? -30.410 -49.020 1.290 1.00 30.44 388 HIS A CA 1
ATOM 3242 C C . HIS A 1 388 ? -30.650 -47.569 1.754 1.00 30.44 388 HIS A C 1
ATOM 3244 O O . HIS A 1 388 ? -31.628 -47.311 2.454 1.00 30.44 388 HIS A O 1
ATOM 3250 N N . PRO A 1 389 ? -29.932 -46.586 1.175 1.00 33.62 389 PRO A N 1
ATOM 3251 C CA . PRO A 1 389 ? -30.464 -45.247 0.959 1.00 33.62 389 PRO A CA 1
ATOM 3252 C C . PRO A 1 389 ? -30.785 -45.010 -0.528 1.00 33.62 389 PRO A C 1
ATOM 3254 O O . PRO A 1 389 ? -29.938 -45.162 -1.407 1.00 33.62 389 PRO A O 1
ATOM 3257 N N . GLY A 1 390 ? -32.042 -44.637 -0.781 1.00 31.55 390 GLY A N 1
ATOM 3258 C CA . GLY A 1 390 ? -32.610 -44.327 -2.093 1.00 31.55 390 GLY A CA 1
ATOM 3259 C C . GLY A 1 390 ? -32.087 -43.038 -2.758 1.00 31.55 390 GLY A C 1
ATOM 3260 O O . GLY A 1 390 ? -31.128 -42.414 -2.301 1.00 31.55 390 GLY A O 1
ATOM 3261 N N . PRO A 1 391 ? -32.708 -42.635 -3.882 1.00 32.00 391 PRO A N 1
ATOM 3262 C CA . PRO A 1 391 ? -32.095 -41.766 -4.880 1.00 32.00 391 PRO A CA 1
ATOM 3263 C C . PRO A 1 391 ? -31.991 -40.301 -4.439 1.00 32.00 391 PRO A C 1
ATOM 3265 O O . PRO A 1 391 ? -32.913 -39.720 -3.862 1.00 32.00 391 PRO A O 1
ATOM 3268 N N . ARG A 1 392 ? -30.857 -39.681 -4.795 1.00 32.78 392 ARG A N 1
ATOM 3269 C CA . ARG A 1 392 ? -30.585 -38.245 -4.652 1.00 32.78 392 ARG A CA 1
ATOM 3270 C C . ARG A 1 392 ? -31.650 -37.429 -5.393 1.00 32.78 392 ARG A C 1
ATOM 3272 O O . ARG A 1 392 ? -31.691 -37.411 -6.621 1.00 32.78 392 ARG A O 1
ATOM 3279 N N . LYS A 1 393 ? -32.494 -36.721 -4.638 1.00 31.00 393 LYS A N 1
ATOM 3280 C CA . LYS A 1 393 ? -33.429 -35.725 -5.173 1.00 31.00 393 LYS A CA 1
ATOM 3281 C C . LYS A 1 393 ? -32.654 -34.506 -5.681 1.00 31.00 393 LYS A C 1
ATOM 3283 O O . LYS A 1 393 ? -32.049 -33.776 -4.901 1.00 31.00 393 LYS A O 1
ATOM 3288 N N . ASN A 1 394 ? -32.728 -34.281 -6.990 1.00 30.36 394 ASN A N 1
ATOM 3289 C CA . ASN A 1 394 ? -32.399 -33.017 -7.640 1.00 30.36 394 ASN A CA 1
ATOM 3290 C C . ASN A 1 394 ? -33.331 -31.913 -7.121 1.00 30.36 394 ASN A C 1
ATOM 3292 O O . ASN A 1 394 ? -34.517 -31.901 -7.451 1.00 30.36 394 ASN A O 1
ATOM 3296 N N . PHE A 1 395 ? -32.802 -30.959 -6.357 1.00 28.53 395 PHE A N 1
ATOM 3297 C CA . PHE A 1 395 ? -33.498 -29.703 -6.083 1.00 28.53 395 PHE A CA 1
ATOM 3298 C C . PHE A 1 395 ? -33.130 -28.674 -7.157 1.00 28.53 395 PHE A C 1
ATOM 3300 O O . PHE A 1 395 ? -32.170 -27.919 -7.032 1.00 28.53 395 PHE A O 1
ATOM 3307 N N . LYS A 1 396 ? -33.930 -28.651 -8.228 1.00 29.28 396 LYS A N 1
ATOM 3308 C CA . LYS A 1 396 ? -34.165 -27.451 -9.039 1.00 29.28 396 LYS A CA 1
ATOM 3309 C C . LYS A 1 396 ? -35.243 -26.617 -8.339 1.00 29.28 396 LYS A C 1
ATOM 3311 O O . LYS A 1 396 ? -36.350 -27.111 -8.152 1.00 29.28 396 LYS A O 1
ATOM 3316 N N . LYS A 1 397 ? -34.943 -25.361 -8.002 1.00 32.91 397 LYS A N 1
ATOM 3317 C CA . LYS A 1 397 ? -35.913 -24.254 -7.880 1.00 32.91 397 LYS A CA 1
ATOM 3318 C C . LYS A 1 397 ? -35.193 -22.991 -8.362 1.00 32.91 397 LYS A C 1
ATOM 3320 O O . LYS A 1 397 ? -34.205 -22.585 -7.770 1.00 32.91 397 LYS A O 1
ATOM 3325 N N . ASN A 1 398 ? -35.461 -22.585 -9.601 1.00 29.20 398 ASN A N 1
ATOM 3326 C CA . ASN A 1 398 ? -36.459 -21.573 -9.979 1.00 29.20 398 ASN A CA 1
ATOM 3327 C C . ASN A 1 398 ? -35.987 -20.158 -9.626 1.00 29.20 398 ASN A C 1
ATOM 3329 O O . ASN A 1 398 ? -36.387 -19.591 -8.615 1.00 29.20 398 ASN A O 1
ATOM 3333 N N . TYR A 1 399 ? -35.148 -19.605 -10.502 1.00 26.91 399 TYR A N 1
ATOM 3334 C CA . TYR A 1 399 ? -34.913 -18.170 -10.603 1.00 26.91 399 TYR A CA 1
ATOM 3335 C C . TYR A 1 399 ? -35.849 -17.642 -11.693 1.00 26.91 399 TYR A C 1
ATOM 3337 O O . TYR A 1 399 ? -35.736 -18.043 -12.849 1.00 26.91 399 TYR A O 1
ATOM 3345 N N . ASN A 1 400 ? -36.814 -16.811 -11.307 1.00 29.73 400 ASN A N 1
ATOM 3346 C CA . ASN A 1 400 ? -37.788 -16.197 -12.204 1.00 29.73 400 ASN A CA 1
ATOM 3347 C C . ASN A 1 400 ? -37.496 -14.687 -12.217 1.00 29.73 400 ASN A C 1
ATOM 3349 O O . ASN A 1 400 ? -37.652 -14.058 -11.167 1.00 29.73 400 ASN A O 1
ATOM 3353 N N . PRO A 1 401 ? -37.026 -14.080 -13.321 1.00 32.66 401 PRO A N 1
ATOM 3354 C CA . PRO A 1 401 ? -36.788 -12.648 -13.362 1.00 32.66 401 PRO A CA 1
ATOM 3355 C C 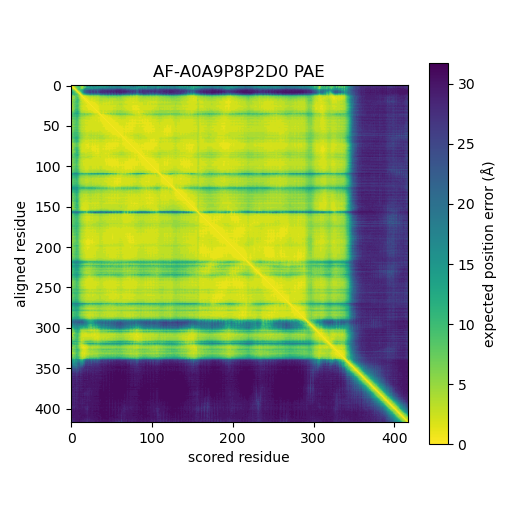. PRO A 1 401 ? -38.056 -11.953 -13.858 1.00 32.66 401 PRO A C 1
ATOM 3357 O O . PRO A 1 401 ? -38.239 -11.725 -15.048 1.00 32.66 401 PRO A O 1
ATOM 3360 N N . SER A 1 402 ? -38.943 -11.599 -12.934 1.00 29.39 402 SER A N 1
ATOM 3361 C CA . SER A 1 402 ? -40.030 -10.658 -13.200 1.00 29.39 402 SER A CA 1
ATOM 3362 C C . SER A 1 402 ? -39.764 -9.370 -12.426 1.00 29.39 402 SER A C 1
ATOM 3364 O O . SER A 1 402 ? -40.243 -9.203 -11.307 1.00 29.39 402 SER A O 1
ATOM 3366 N N . PHE A 1 403 ? -38.985 -8.463 -13.020 1.00 30.66 403 PHE A N 1
ATOM 3367 C CA . PHE A 1 403 ? -39.015 -7.049 -12.652 1.00 30.66 403 PHE A CA 1
ATOM 3368 C C . PHE A 1 403 ? -39.677 -6.272 -13.782 1.00 30.66 403 PHE A C 1
ATOM 3370 O O . PHE A 1 403 ? -39.109 -6.019 -14.841 1.00 30.66 403 PHE A O 1
ATOM 3377 N N . THR A 1 404 ? -40.934 -5.938 -13.529 1.00 31.41 404 THR A N 1
ATOM 3378 C CA . THR A 1 404 ? -41.752 -5.007 -14.289 1.00 31.41 404 THR A CA 1
ATOM 3379 C C . THR A 1 404 ? -41.100 -3.626 -14.324 1.00 31.41 404 THR A C 1
ATOM 3381 O O . THR A 1 404 ? -40.834 -3.026 -13.281 1.00 31.41 404 THR A O 1
ATOM 3384 N N . ASN A 1 405 ? -40.908 -3.107 -15.537 1.00 34.62 405 ASN A N 1
ATOM 3385 C CA . ASN A 1 405 ? -40.677 -1.695 -15.813 1.00 34.62 405 ASN A CA 1
ATOM 3386 C C . ASN A 1 405 ? -41.867 -0.875 -15.299 1.00 34.62 405 ASN A C 1
ATOM 3388 O O . ASN A 1 405 ? -42.944 -0.928 -15.883 1.00 34.62 405 ASN A O 1
ATOM 3392 N N . ASN A 1 406 ? -41.677 -0.117 -14.220 1.00 32.97 406 ASN A N 1
ATOM 3393 C CA . ASN A 1 406 ? -42.503 1.052 -13.926 1.00 32.97 406 ASN A CA 1
ATOM 3394 C C . ASN A 1 406 ? -41.832 1.936 -12.868 1.00 32.97 406 ASN A C 1
ATOM 3396 O O . ASN A 1 406 ? -42.080 1.808 -11.670 1.00 32.97 406 ASN A O 1
ATOM 3400 N N . ARG A 1 407 ? -41.006 2.887 -13.312 1.00 33.22 407 ARG A N 1
ATOM 3401 C CA . ARG A 1 407 ? -40.768 4.123 -12.559 1.00 33.22 407 ARG A CA 1
ATOM 3402 C C . ARG A 1 407 ? -40.753 5.309 -13.515 1.00 33.22 407 ARG A C 1
ATOM 3404 O O . ARG A 1 407 ? -39.853 5.477 -14.330 1.00 33.22 407 ARG A O 1
ATOM 3411 N N . LYS A 1 408 ? -41.823 6.094 -13.391 1.00 32.09 408 LYS A N 1
ATOM 3412 C CA . LYS A 1 408 ? -42.035 7.416 -13.976 1.00 32.09 408 LYS A CA 1
ATOM 3413 C C . LYS A 1 408 ? -40.831 8.324 -13.688 1.00 32.09 408 LYS A C 1
ATOM 3415 O O . LYS A 1 408 ? -40.356 8.377 -12.555 1.00 32.09 408 LYS A O 1
ATOM 3420 N N . ARG A 1 409 ? -40.377 9.039 -14.721 1.00 31.39 409 ARG A N 1
ATOM 3421 C CA . ARG A 1 409 ? -39.409 10.143 -14.634 1.00 31.39 409 ARG A CA 1
ATOM 3422 C C . ARG A 1 409 ? -39.987 11.278 -13.774 1.00 31.39 409 ARG A C 1
ATOM 3424 O O . ARG A 1 409 ? -41.124 11.671 -14.035 1.00 31.39 409 ARG A O 1
ATOM 3431 N N . PRO A 1 410 ? -39.239 11.851 -12.818 1.00 33.69 410 PRO A N 1
ATOM 3432 C CA . PRO A 1 410 ? -39.513 13.192 -12.327 1.00 33.69 410 PRO A CA 1
ATOM 3433 C C . PRO A 1 410 ? -38.968 14.215 -13.329 1.00 33.69 410 PRO A C 1
ATOM 3435 O O . PRO A 1 410 ? -37.851 14.076 -13.821 1.00 33.69 410 PRO A O 1
ATOM 3438 N N . GLN A 1 411 ? -39.814 15.190 -13.642 1.00 33.75 411 GLN A N 1
ATOM 3439 C CA . GLN A 1 411 ? -39.584 16.299 -14.560 1.00 33.75 411 GLN A CA 1
ATOM 3440 C C . GLN A 1 411 ? -38.437 17.212 -14.112 1.00 33.75 411 GLN A C 1
ATOM 3442 O O . GLN A 1 411 ? -38.203 17.406 -12.917 1.00 33.75 411 GLN A O 1
ATOM 3447 N N . ASP A 1 412 ? -37.783 17.793 -15.113 1.00 34.69 412 ASP A N 1
ATOM 3448 C CA . ASP A 1 412 ? -36.803 18.867 -15.020 1.00 34.69 412 ASP A CA 1
ATOM 3449 C C . ASP A 1 412 ? -37.290 20.021 -14.130 1.00 34.69 412 ASP A C 1
ATOM 3451 O O . ASP A 1 412 ? -38.381 20.562 -14.327 1.00 34.69 412 ASP A O 1
ATOM 3455 N N . ARG A 1 413 ? -36.453 20.444 -13.175 1.00 33.16 413 ARG A 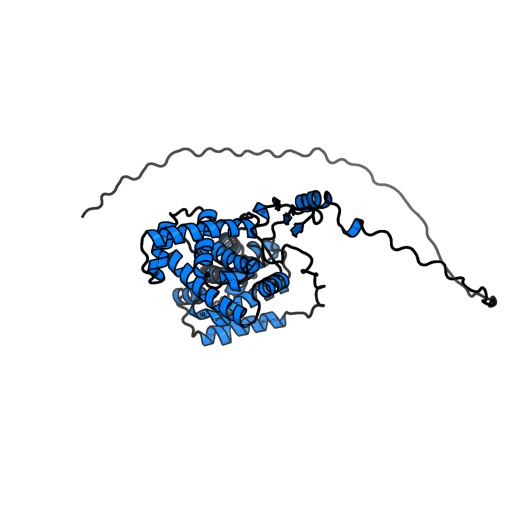N 1
ATOM 3456 C CA . ARG A 1 413 ? -36.545 21.779 -12.575 1.00 33.16 413 ARG A CA 1
ATOM 3457 C C . ARG A 1 413 ? -35.445 22.651 -13.155 1.00 33.16 413 ARG A C 1
ATOM 3459 O O . ARG A 1 413 ? -34.263 22.338 -13.033 1.00 33.16 413 ARG A O 1
ATOM 3466 N N . ALA A 1 414 ? -35.891 23.729 -13.787 1.00 31.95 414 ALA A N 1
ATOM 3467 C CA . ALA A 1 414 ? -35.085 24.798 -14.335 1.00 31.95 414 ALA A CA 1
ATOM 3468 C C . ALA A 1 414 ? -34.182 25.426 -13.263 1.00 31.95 414 ALA A C 1
ATOM 3470 O O . ALA A 1 414 ? -34.618 25.681 -12.140 1.00 31.95 414 ALA A O 1
ATOM 3471 N N . PHE A 1 415 ? -32.933 25.691 -13.641 1.00 33.38 415 PHE A N 1
ATOM 3472 C CA . PHE A 1 415 ? -32.079 26.647 -12.950 1.00 33.38 415 PHE A CA 1
ATOM 3473 C C . PHE A 1 415 ? -32.530 28.054 -13.356 1.00 33.38 415 PHE A C 1
ATOM 3475 O O . PHE A 1 415 ? -32.394 28.438 -14.519 1.00 33.38 415 PHE A O 1
ATOM 3482 N N . GLU A 1 416 ? -33.098 28.796 -12.407 1.00 39.94 416 GLU A N 1
ATOM 3483 C CA . GLU A 1 416 ? -33.180 30.253 -12.490 1.00 39.94 416 GLU A CA 1
ATOM 3484 C C . GLU A 1 416 ? -31.841 30.886 -12.078 1.00 39.94 416 GLU A C 1
ATOM 3486 O O . GLU A 1 416 ? -31.032 30.266 -11.388 1.00 39.94 416 GLU A O 1
ATOM 3491 N N . LYS A 1 417 ? -31.654 32.091 -12.623 1.00 43.66 417 LYS A N 1
ATOM 3492 C CA . LYS A 1 417 ? -30.442 32.895 -12.842 1.00 43.66 417 LYS A CA 1
ATOM 3493 C C . LYS A 1 417 ? -29.496 33.102 -11.664 1.00 43.66 417 LYS A C 1
ATOM 3495 O O . LYS A 1 417 ? -29.985 33.327 -10.537 1.00 43.66 417 LYS A O 1
#

Mean predicted aligned error: 12.57 Å

Foldseek 3Di:
DKDFLDPDDLFTEIEDEFDQADAPVLLVLLLCQQQVDPVSVVLVLVLLVVLLLLLVVLCVVVVHDLLLLLQLLSLLSLVSSQAHCVVCVVVSNLSSLLSSQVSCVLVVNDDDSLVSLVSSCVSVVHDDDPVVSVVSVVVSVVVNVVSCVLSLVDSPADRLLVLLVVQCVVLVPDPLLSLLLNQLLSLLSSFCDSRHDGSLLSSLLSSVLSLLLCCQLCVPDHDPGDDDSVVSVNPDDPLVSLVSNLRSLVSCLPCVVVGSSVVSCVVVVNDDDSCCCNVRRSVVSNVVSVVPDDDDDDDPDDPPVVHCSSHHDDPCSVVRYHYHYDHDPVVSVVVSVVRDDVVVVDDPDPDPPDDDDDDDDDDDDDDDDDDDDDDDDDDDDDDDDDDDDDDDDDDDDDDDDDDDDDDDDDDDDDDDD

Nearest PDB structures (foldseek):
  5acb-assembly1_B  TM=7.917E-01  e=7.999E-07  Homo sapiens
  2ivx-assembly2_B  TM=8.408E-01  e=3.380E-06  Homo sapiens
  5acb-assembly2_A  TM=8.191E-01  e=3.380E-06  Homo sapiens
  4un0-assembly2_B  TM=8.202E-01  e=8.097E-06  Homo sapiens
  8tq2-assembly1_B  TM=7.661E-01  e=5.131E-04  Homo sapiens